Protein AF-A0A2S6C798-F1 (afdb_monomer)

Secondary structure (DSSP, 8-state):
-----------------HHHHHHHHHHHHHTTSSSB-SS-TTSBGGG-HHHHHHHHHHHTTBS-B--EEEE---S-HHHHHHHHHHHHHHHHHHHHHTT-HHHHHTB--EEE--HHHHTT--HHHHHHHHHHHHHHHHHHTB-S----TTS---TTSSGGGTEEEEE-HHHHHHHHS--PPPTTS-TTSS-EEEEEETT--SS--SSSS--PPPPTT--GGGSSEEEEETTHIIIIITT-TT------------------TTS-------EE-TTT--EE--SS-B-TT-PBP---HHHHHHHHHHHHHHHHHHHHHHHHHHHHHTHHHHHTTTTHHHHHT--HHHHHHHHHHHHHHHHHHHHHHHHHTTTS-HHHHHHHHHHHHHHHHHHGGG--SHHHHHHHHHHHHHHHTTHHHHHHHHHHHHS-TTTHHHHHHHHHHHHHHHHHHHHHHHHHHHTTTTGGG--HHHHHHHHHHHHHHHHHHHHHHHS--STTS-TTS-HHHHHHHHHHHHHT-TT-PPPPPHHHHHHHHHH-HHHHHHHHHHHHHHHHTGGGGTHHHHHHTT--S-HHHHHHHHHHHHHHHHHHHHHHHHHHHHHT--HHHHHHHHHHHHHHHHHHHH---HHHHHHHHHHHHHHHHHHHHHHHHHHHHHS-SSHHHHHHHHHHHHHHHTTHHHHGGGG--GGGTTTTHHHHHHHHHHHHHHHHHHHHHHHHHHHHHHHHHHS--TTPPPPP-

Structure (mmCIF, N/CA/C/O backbone):
data_AF-A0A2S6C798-F1
#
_entry.id   AF-A0A2S6C798-F1
#
loop_
_atom_site.group_PDB
_atom_site.id
_atom_site.type_symbol
_atom_site.label_atom_id
_atom_site.label_alt_id
_atom_site.label_comp_id
_atom_site.label_asym_id
_atom_site.label_entity_id
_atom_site.label_seq_id
_atom_site.pdbx_PDB_ins_code
_atom_site.Cartn_x
_atom_site.Cartn_y
_atom_site.Cartn_z
_atom_site.occupancy
_atom_site.B_iso_or_equiv
_atom_site.auth_seq_id
_atom_site.auth_comp_id
_atom_site.auth_asym_id
_atom_site.auth_atom_id
_atom_site.pdbx_PDB_model_num
ATOM 1 N N . MET A 1 1 ? 48.855 -54.476 27.758 1.00 35.47 1 MET A N 1
ATOM 2 C CA . MET A 1 1 ? 48.736 -53.656 28.982 1.00 35.47 1 MET A CA 1
ATOM 3 C C . MET A 1 1 ? 47.340 -53.041 28.996 1.00 35.47 1 MET A C 1
ATOM 5 O O . MET A 1 1 ? 47.036 -52.321 28.060 1.00 35.47 1 MET A O 1
ATOM 9 N N . ALA A 1 2 ? 46.526 -53.465 29.978 1.00 32.38 2 ALA A N 1
ATOM 10 C CA . ALA A 1 2 ? 45.236 -52.951 30.497 1.00 32.38 2 ALA A CA 1
ATOM 11 C C . ALA A 1 2 ? 44.259 -52.233 29.514 1.00 32.38 2 ALA A C 1
ATOM 13 O O . ALA A 1 2 ? 44.560 -51.115 29.125 1.00 32.38 2 ALA A O 1
ATOM 14 N N . ALA A 1 3 ? 43.146 -52.789 28.989 1.00 27.69 3 ALA A N 1
ATOM 15 C CA . ALA A 1 3 ? 41.940 -53.479 29.538 1.00 27.69 3 ALA A CA 1
ATOM 16 C C . ALA A 1 3 ? 40.716 -52.508 29.759 1.00 27.69 3 ALA A C 1
ATOM 18 O O . ALA A 1 3 ? 40.942 -51.306 29.824 1.00 27.69 3 ALA A O 1
ATOM 19 N N . PRO A 1 4 ? 39.437 -52.974 29.822 1.00 47.38 4 PRO A N 1
ATOM 20 C CA . PRO A 1 4 ? 38.485 -53.074 28.684 1.00 47.38 4 PRO A CA 1
ATOM 21 C C . PRO A 1 4 ? 37.009 -52.666 29.041 1.00 47.38 4 PRO A C 1
ATOM 23 O O . PRO A 1 4 ? 36.812 -51.978 30.033 1.00 47.38 4 PRO A O 1
ATOM 26 N N . THR A 1 5 ? 35.998 -53.174 28.289 1.00 25.91 5 THR A N 1
ATOM 27 C CA . THR A 1 5 ? 34.518 -53.314 28.556 1.00 25.91 5 THR A CA 1
ATOM 28 C C . THR A 1 5 ? 33.563 -52.163 28.166 1.00 25.91 5 THR A C 1
ATOM 30 O O . THR A 1 5 ? 33.926 -51.010 28.322 1.00 25.91 5 THR A O 1
ATOM 33 N N . THR A 1 6 ? 32.291 -52.323 27.745 1.00 27.44 6 THR A N 1
ATOM 34 C CA . THR A 1 6 ? 31.488 -53.248 26.887 1.00 27.44 6 THR A CA 1
ATOM 35 C C . THR A 1 6 ? 30.066 -52.629 26.773 1.00 27.44 6 THR A C 1
ATOM 37 O O . THR A 1 6 ? 29.596 -52.036 27.733 1.00 27.44 6 THR A O 1
ATOM 40 N N . THR A 1 7 ? 29.413 -52.770 25.610 1.00 26.61 7 THR A N 1
ATOM 41 C CA . THR A 1 7 ? 27.958 -52.964 25.318 1.00 26.61 7 THR A CA 1
ATOM 42 C C . THR A 1 7 ? 26.829 -52.610 26.326 1.00 26.61 7 THR A C 1
ATOM 44 O O . THR A 1 7 ? 26.853 -53.101 27.449 1.00 26.61 7 THR A O 1
ATOM 47 N N . GLY A 1 8 ? 25.712 -52.028 25.826 1.00 24.33 8 GLY A N 1
ATOM 48 C CA . GLY A 1 8 ? 24.343 -52.493 26.185 1.00 24.33 8 GLY A CA 1
ATOM 49 C C . GLY A 1 8 ? 23.187 -51.486 26.426 1.00 24.33 8 GLY A C 1
ATOM 50 O O . GLY A 1 8 ? 22.967 -51.090 27.558 1.00 24.33 8 GLY A O 1
ATOM 51 N N . THR A 1 9 ? 22.399 -51.193 25.374 1.00 28.84 9 THR A N 1
ATOM 52 C CA . THR A 1 9 ? 20.902 -51.217 25.256 1.00 28.84 9 THR A CA 1
ATOM 53 C C . THR A 1 9 ? 19.904 -50.458 26.178 1.00 28.84 9 THR A C 1
ATOM 55 O O . THR A 1 9 ? 19.842 -50.695 27.376 1.00 28.84 9 THR A O 1
ATOM 58 N N . ASN A 1 10 ? 18.958 -49.787 25.477 1.00 29.67 10 ASN A N 1
ATOM 59 C CA . ASN A 1 10 ? 17.491 -49.604 25.673 1.00 29.67 10 ASN A CA 1
ATOM 60 C C . ASN A 1 10 ? 16.905 -48.552 26.648 1.00 29.67 10 ASN A C 1
ATOM 62 O O . ASN A 1 10 ? 17.051 -48.671 27.857 1.00 29.67 10 ASN A O 1
ATOM 66 N N . HIS A 1 11 ? 16.085 -47.620 26.117 1.00 29.11 11 HIS A N 1
ATOM 67 C CA . HIS A 1 11 ? 14.610 -47.658 26.259 1.00 29.11 11 HIS A CA 1
ATOM 68 C C . HIS A 1 11 ? 13.865 -46.595 25.408 1.00 29.11 11 HIS A C 1
ATOM 70 O O . HIS A 1 11 ? 14.160 -45.406 25.470 1.00 29.11 11 HIS A O 1
ATOM 76 N N . ASP A 1 12 ? 12.914 -47.105 24.618 1.00 29.81 12 ASP A N 1
ATOM 77 C CA . ASP A 1 12 ? 11.559 -46.644 24.265 1.00 29.81 12 ASP A CA 1
ATOM 78 C C . ASP A 1 12 ? 11.219 -45.170 23.986 1.00 29.81 12 ASP A C 1
ATOM 80 O O . ASP A 1 12 ? 11.322 -44.276 24.822 1.00 29.81 12 ASP A O 1
ATOM 84 N N . GLY A 1 13 ? 10.652 -44.972 22.790 1.00 36.78 13 GLY A N 1
ATOM 85 C CA . GLY A 1 13 ? 9.961 -43.761 22.370 1.00 36.78 13 GLY A CA 1
ATOM 86 C C . GLY A 1 13 ? 8.511 -43.704 22.857 1.00 36.78 13 GLY A C 1
ATOM 87 O O . GLY A 1 13 ? 7.739 -44.648 22.689 1.00 36.78 13 GLY A O 1
ATOM 88 N N . GLN A 1 14 ? 8.130 -42.544 23.388 1.00 32.31 14 GLN A N 1
ATOM 89 C CA . GLN A 1 14 ? 6.743 -42.128 23.577 1.00 32.31 14 GLN A CA 1
ATOM 90 C C . GLN A 1 14 ? 6.361 -41.156 22.455 1.00 32.31 14 GLN A C 1
ATOM 92 O O . GLN A 1 14 ? 7.005 -40.130 22.250 1.00 32.31 14 GLN A O 1
ATOM 97 N N . VAL A 1 15 ? 5.317 -41.506 21.705 1.00 37.94 15 VAL A N 1
ATOM 98 C CA . VAL A 1 15 ? 4.671 -40.641 20.712 1.00 37.94 15 VAL A CA 1
ATOM 99 C C . VAL A 1 15 ? 3.716 -39.711 21.462 1.00 37.94 15 VAL A C 1
ATOM 101 O O . VAL A 1 15 ? 2.728 -40.174 22.031 1.00 37.94 15 VAL A O 1
ATOM 104 N N . ASP A 1 16 ? 4.021 -38.413 21.475 1.00 40.00 16 ASP A N 1
ATOM 105 C CA . ASP A 1 16 ? 3.224 -37.376 22.139 1.00 40.00 16 ASP A CA 1
ATOM 106 C C . ASP A 1 16 ? 1.802 -37.287 21.557 1.00 40.00 16 ASP A C 1
ATOM 108 O O . ASP A 1 16 ? 1.599 -36.982 20.379 1.00 40.00 16 ASP A O 1
ATOM 112 N N . ASN A 1 17 ? 0.794 -37.523 22.400 1.00 39.06 17 ASN A N 1
ATOM 113 C CA . ASN A 1 17 ? -0.618 -37.423 22.045 1.00 39.06 17 ASN A CA 1
ATOM 114 C C . ASN A 1 17 ? -1.084 -35.942 22.081 1.00 39.06 17 ASN A C 1
ATOM 116 O O . ASN A 1 17 ? -1.076 -35.323 23.150 1.00 39.06 17 ASN A O 1
ATOM 120 N N . PRO A 1 18 ? -1.559 -35.346 20.966 1.00 41.34 18 PRO A N 1
ATOM 121 C CA . PRO A 1 18 ? -1.967 -33.934 20.906 1.00 41.34 18 PRO A CA 1
ATOM 122 C C . PRO A 1 18 ? -3.107 -33.559 21.867 1.00 41.34 18 PRO A C 1
ATOM 124 O O . PRO A 1 18 ? -3.208 -32.413 22.309 1.00 41.34 18 PRO A O 1
ATOM 127 N N . LEU A 1 19 ? -3.971 -34.519 22.219 1.00 36.62 19 LEU A N 1
ATOM 128 C CA . LEU A 1 19 ? -5.044 -34.316 23.199 1.00 36.62 19 LEU A CA 1
ATOM 129 C C . LEU A 1 19 ? -4.499 -34.181 24.627 1.00 36.62 19 LEU A C 1
ATOM 131 O O . LEU A 1 19 ? -5.090 -33.486 25.453 1.00 36.62 19 LEU A O 1
ATOM 135 N N . GLU A 1 20 ? -3.361 -34.810 24.907 1.00 37.78 20 GLU A N 1
ATOM 136 C CA . GLU A 1 20 ? -2.687 -34.765 26.199 1.00 37.78 20 GLU A CA 1
ATOM 137 C C . GLU A 1 20 ? -1.896 -33.463 26.357 1.00 37.78 20 GLU A C 1
ATOM 139 O O . GLU A 1 20 ? -2.022 -32.804 27.386 1.00 37.78 20 GLU A O 1
ATOM 144 N N . GLN A 1 21 ? -1.237 -32.984 25.293 1.00 42.94 21 GLN A N 1
ATOM 145 C CA . GLN A 1 21 ? -0.658 -31.633 25.248 1.00 42.94 21 GLN A CA 1
ATOM 146 C C . GLN A 1 21 ? -1.728 -30.533 25.355 1.00 42.94 21 GLN A C 1
ATOM 148 O O . GLN A 1 21 ? -1.523 -29.534 26.043 1.00 42.94 21 GLN A O 1
ATOM 153 N N . GLY A 1 22 ? -2.904 -30.719 24.742 1.00 37.06 22 GLY A N 1
ATOM 154 C CA . GLY A 1 22 ? -4.047 -29.812 24.899 1.00 37.06 22 GLY A CA 1
ATOM 155 C C . GLY A 1 22 ? -4.586 -29.770 26.335 1.00 37.06 22 GLY A C 1
ATOM 156 O O . GLY A 1 22 ? -4.864 -28.689 26.858 1.00 37.06 22 GLY A O 1
ATOM 157 N N . ARG A 1 23 ? -4.673 -30.926 27.009 1.00 39.31 23 ARG A N 1
ATOM 158 C CA . ARG A 1 23 ? -5.045 -31.012 28.434 1.00 39.31 23 ARG A CA 1
ATOM 159 C C . ARG A 1 23 ? -3.977 -30.409 29.342 1.00 39.31 23 ARG A C 1
ATOM 161 O O . ARG A 1 23 ? -4.336 -29.655 30.238 1.00 39.31 23 ARG A O 1
ATOM 168 N N . GLN A 1 24 ? -2.695 -30.654 29.078 1.00 38.72 24 GLN A N 1
ATOM 169 C CA . GLN A 1 24 ? -1.581 -30.056 29.818 1.00 38.72 24 GLN A CA 1
ATOM 170 C C . GLN A 1 24 ? -1.515 -28.536 29.622 1.00 38.72 24 GLN A C 1
ATOM 172 O O . GLN A 1 24 ? -1.291 -27.815 30.587 1.00 38.72 24 GLN A O 1
ATOM 177 N N . PHE A 1 25 ? -1.793 -28.018 28.421 1.00 37.81 25 PHE A N 1
ATOM 178 C CA . PHE A 1 25 ? -1.889 -26.580 28.151 1.00 37.81 25 PHE A CA 1
ATOM 179 C C . PHE A 1 25 ? -3.078 -25.933 28.874 1.00 37.81 25 PHE A C 1
ATOM 181 O O . PHE A 1 25 ? -2.922 -24.884 29.496 1.00 37.81 25 PHE A O 1
ATOM 188 N N . LEU A 1 26 ? -4.249 -26.578 28.866 1.00 34.06 26 LEU A N 1
ATOM 189 C CA . LEU A 1 26 ? -5.414 -26.132 29.637 1.00 34.06 26 LEU A CA 1
ATOM 190 C C . LEU A 1 26 ? -5.156 -26.194 31.147 1.00 34.06 26 LEU A C 1
ATOM 192 O O . LEU A 1 26 ? -5.548 -25.283 31.866 1.00 34.06 26 LEU A O 1
ATOM 196 N N . GLN A 1 27 ? -4.444 -27.213 31.628 1.00 37.00 27 GLN A N 1
ATOM 197 C CA . GLN A 1 27 ? -4.041 -27.346 33.028 1.00 37.00 27 GLN A CA 1
ATOM 198 C C . GLN A 1 27 ? -2.989 -26.293 33.415 1.00 37.00 27 GLN A C 1
ATOM 200 O O . GLN A 1 27 ? -3.060 -25.718 34.496 1.00 37.00 27 GLN A O 1
ATOM 205 N N . MET A 1 28 ? -2.085 -25.938 32.499 1.00 42.38 28 MET A N 1
ATOM 206 C CA . MET A 1 28 ? -1.097 -24.870 32.674 1.00 42.38 28 MET A CA 1
ATOM 207 C C . MET A 1 28 ? -1.733 -23.465 32.624 1.00 42.38 28 MET A C 1
ATOM 209 O O . MET A 1 28 ? -1.264 -22.566 33.318 1.00 42.38 28 MET A O 1
ATOM 213 N N . LEU A 1 29 ? -2.817 -23.267 31.859 1.00 34.94 29 LEU A N 1
ATOM 214 C CA . LEU A 1 29 ? -3.660 -22.060 31.898 1.00 34.94 29 LEU A CA 1
ATOM 215 C C . LEU A 1 29 ? -4.490 -21.983 33.190 1.00 34.94 29 LEU A C 1
ATOM 217 O O . LEU A 1 29 ? -4.576 -20.915 33.791 1.00 34.94 29 LEU A O 1
ATOM 221 N N . ARG A 1 30 ? -5.037 -23.114 33.653 1.00 34.97 30 ARG A N 1
ATOM 222 C CA . ARG A 1 30 ? -5.792 -23.230 34.913 1.00 34.97 30 ARG A CA 1
ATOM 223 C C . ARG A 1 30 ? -4.922 -22.910 36.130 1.00 34.97 30 ARG A C 1
ATOM 225 O O . ARG A 1 30 ? -5.382 -22.247 37.048 1.00 34.97 30 ARG A O 1
ATOM 232 N N . ASN A 1 31 ? -3.644 -23.291 36.081 1.00 39.38 31 ASN A N 1
ATOM 233 C CA . ASN A 1 31 ? -2.647 -22.988 37.111 1.00 39.38 31 ASN A CA 1
ATOM 234 C C . ASN A 1 31 ? -2.156 -21.520 37.101 1.00 39.38 31 ASN A C 1
ATOM 236 O O . ASN A 1 31 ? -1.375 -21.146 37.972 1.00 39.38 31 ASN A O 1
ATOM 240 N N . ARG A 1 32 ? -2.571 -20.685 36.129 1.00 42.91 32 ARG A N 1
ATOM 241 C CA . ARG A 1 32 ? -2.216 -19.248 36.037 1.00 42.91 32 ARG A CA 1
ATOM 242 C C . ARG A 1 32 ? -3.284 -18.298 36.583 1.00 42.91 32 ARG A C 1
ATOM 244 O O . ARG A 1 32 ? -3.015 -17.104 36.677 1.00 42.91 32 ARG A O 1
ATOM 251 N N . ILE A 1 33 ? -4.475 -18.798 36.909 1.00 43.16 33 ILE A N 1
ATOM 252 C CA . ILE A 1 33 ? -5.546 -18.011 37.526 1.00 43.16 33 ILE A CA 1
ATOM 253 C C . ILE A 1 33 ? -5.425 -18.212 39.036 1.00 43.16 33 ILE A C 1
ATOM 255 O O . ILE A 1 33 ? -5.655 -19.308 39.537 1.00 43.16 33 ILE A O 1
ATOM 259 N N . THR A 1 34 ? -5.027 -17.177 39.771 1.00 47.47 34 THR A N 1
ATOM 260 C CA . THR A 1 34 ? -5.075 -17.187 41.238 1.00 47.47 34 THR A CA 1
ATOM 261 C C . THR A 1 34 ? -6.536 -17.148 41.680 1.00 47.47 34 THR A C 1
ATOM 263 O O . THR A 1 34 ? -7.263 -16.241 41.279 1.00 47.47 34 THR A O 1
ATOM 266 N N . ASN A 1 35 ? -6.967 -18.145 42.463 1.00 54.84 35 ASN A N 1
ATOM 267 C CA . ASN A 1 35 ? -8.364 -18.365 42.864 1.00 54.84 35 ASN A CA 1
ATOM 268 C C . ASN A 1 35 ? -9.336 -18.374 41.668 1.00 54.84 35 ASN A C 1
ATOM 270 O O . ASN A 1 35 ? -10.095 -17.421 41.472 1.00 54.84 35 ASN A O 1
ATOM 274 N N . PRO A 1 36 ? -9.311 -19.429 40.833 1.00 62.09 36 PRO A N 1
ATOM 275 C CA . PRO A 1 36 ? -10.262 -19.559 39.739 1.00 62.09 36 PRO A CA 1
ATOM 276 C C . PRO A 1 36 ? -11.688 -19.620 40.286 1.00 62.09 36 PRO A C 1
ATOM 278 O O . PRO A 1 36 ? -11.956 -20.304 41.275 1.00 62.09 36 PRO A O 1
ATOM 281 N N . SER A 1 37 ? -12.598 -18.910 39.623 1.00 70.31 37 SER A N 1
ATOM 282 C CA . SER A 1 37 ? -14.025 -18.976 39.919 1.00 70.31 37 SER A CA 1
ATOM 283 C C . SER A 1 37 ? -14.513 -20.423 39.805 1.00 70.31 37 SER A C 1
ATOM 285 O O . SER A 1 37 ? -14.195 -21.131 38.843 1.00 70.31 37 SER A O 1
ATOM 287 N N . THR A 1 38 ? -15.311 -20.868 40.777 1.00 73.94 38 THR A N 1
ATOM 288 C CA . THR A 1 38 ? -15.949 -22.194 40.737 1.00 73.94 38 THR A CA 1
ATOM 289 C C . THR A 1 38 ? -17.007 -22.281 39.635 1.00 73.94 38 THR A C 1
ATOM 291 O O . THR A 1 38 ? -17.281 -23.376 39.144 1.00 73.94 38 THR A O 1
ATOM 294 N N . ARG A 1 39 ? -17.556 -21.134 39.210 1.00 75.44 39 ARG A N 1
ATOM 295 C CA . ARG A 1 39 ? -18.581 -21.007 38.164 1.00 75.44 39 ARG A CA 1
ATOM 296 C C . ARG A 1 39 ? -18.006 -20.838 36.761 1.00 75.44 39 ARG A C 1
ATOM 298 O O . ARG A 1 39 ? -18.499 -21.461 35.824 1.00 75.44 39 ARG A O 1
ATOM 305 N N . ASN A 1 40 ? -16.949 -20.039 36.605 1.00 75.69 40 ASN A N 1
ATOM 306 C CA . ASN A 1 40 ? -16.265 -19.852 35.324 1.00 75.69 40 ASN A CA 1
ATOM 307 C C . ASN A 1 40 ? -14.742 -20.019 35.480 1.00 75.69 40 ASN A C 1
ATOM 309 O O . ASN A 1 40 ? -14.049 -19.066 35.836 1.00 75.69 40 ASN A O 1
ATOM 313 N N . PRO A 1 41 ? -14.186 -21.193 35.128 1.00 66.31 41 PRO A N 1
ATOM 314 C CA . PRO A 1 41 ? -12.766 -21.492 35.310 1.00 66.31 41 PRO A CA 1
ATOM 315 C C . PRO A 1 41 ? -11.800 -20.596 34.524 1.00 66.31 41 PRO A C 1
ATOM 317 O O . PRO A 1 41 ? -10.598 -20.700 34.740 1.00 66.31 41 PRO A O 1
ATOM 320 N N . ASN A 1 42 ? -12.292 -19.769 33.593 1.00 66.19 42 ASN A N 1
ATOM 321 C CA . ASN A 1 42 ? -11.484 -18.847 32.791 1.00 66.19 42 ASN A CA 1
ATOM 322 C C . ASN A 1 42 ? -11.346 -17.453 33.429 1.00 66.19 42 ASN A C 1
ATOM 324 O O . ASN A 1 42 ? -10.691 -16.582 32.856 1.00 66.19 42 ASN A O 1
ATOM 328 N N . MET A 1 43 ? -11.977 -17.228 34.583 1.00 60.78 43 MET A N 1
ATOM 329 C CA . MET A 1 43 ? -11.981 -15.961 35.311 1.00 60.78 43 MET A CA 1
ATOM 330 C C . MET A 1 43 ? -11.593 -16.198 36.772 1.00 60.78 43 MET A C 1
ATOM 332 O O . MET A 1 43 ? -11.824 -17.277 37.322 1.00 60.78 43 MET A O 1
ATOM 336 N N . SER A 1 44 ? -10.996 -15.199 37.419 1.00 66.56 44 SER A N 1
ATOM 337 C CA . SER A 1 44 ? -10.807 -15.255 38.869 1.00 66.56 44 SER A CA 1
ATOM 338 C C . SER A 1 44 ? -12.144 -15.064 39.582 1.00 66.56 44 SER A C 1
ATOM 340 O O . SER A 1 44 ? -13.043 -14.388 39.076 1.00 66.56 44 SER A O 1
ATOM 342 N N . TRP A 1 45 ? -12.252 -15.642 40.774 1.00 66.94 45 TRP A N 1
ATOM 343 C CA . TRP A 1 45 ? -13.401 -15.493 41.668 1.00 66.94 45 TRP A CA 1
ATOM 344 C C . TRP A 1 45 ? -13.733 -14.002 41.938 1.00 66.94 45 TRP A C 1
ATOM 346 O O . TRP A 1 45 ? -14.896 -13.609 41.955 1.00 66.94 45 TRP A O 1
ATOM 356 N N . GLU A 1 46 ? -12.712 -13.141 42.041 1.00 63.16 46 GLU A N 1
ATOM 357 C CA . GLU A 1 46 ? -12.844 -11.688 42.266 1.00 63.16 46 GLU A CA 1
ATOM 358 C C . GLU A 1 46 ? -13.408 -10.925 41.067 1.00 63.16 46 GLU A C 1
ATOM 360 O O . GLU A 1 46 ? -14.059 -9.900 41.230 1.00 63.16 46 GLU A O 1
ATOM 365 N N . SER A 1 47 ? -13.143 -11.407 39.851 1.00 66.50 47 SER A N 1
ATOM 366 C CA . SER A 1 47 ? -13.617 -10.778 38.612 1.00 66.50 47 SER A CA 1
ATOM 367 C C . SER A 1 47 ? -14.932 -11.377 38.111 1.00 66.50 47 SER A C 1
ATOM 369 O O . SER A 1 47 ? -15.484 -10.889 37.126 1.00 66.50 47 SER A O 1
ATOM 371 N N . ASN A 1 48 ? -15.432 -12.440 38.745 1.00 75.19 48 ASN A N 1
ATOM 372 C CA . ASN A 1 48 ? -16.720 -13.030 38.412 1.00 75.19 48 ASN A CA 1
ATOM 373 C C . ASN A 1 48 ? -17.823 -12.396 39.277 1.00 75.19 48 ASN A C 1
ATOM 375 O O . ASN A 1 48 ? -17.919 -12.650 40.475 1.00 75.19 48 ASN A O 1
ATOM 379 N N . ALA A 1 49 ? -18.694 -11.597 38.658 1.00 74.44 49 ALA A N 1
ATOM 380 C CA . ALA A 1 49 ? -19.781 -10.923 39.366 1.00 74.44 49 ALA A CA 1
ATOM 381 C C . ALA A 1 49 ? -20.744 -11.903 40.059 1.00 74.44 49 ALA A C 1
ATOM 383 O O . ALA A 1 49 ? -21.207 -11.628 41.162 1.00 74.44 49 ALA A O 1
ATOM 384 N N . ALA A 1 50 ? -21.020 -13.068 39.458 1.00 79.44 50 ALA A N 1
ATOM 385 C CA . ALA A 1 50 ? -21.905 -14.069 40.057 1.00 79.44 50 ALA A CA 1
ATOM 386 C C . ALA A 1 50 ? -21.332 -14.612 41.375 1.00 79.44 50 ALA A C 1
ATOM 388 O O . ALA A 1 50 ? -22.060 -14.847 42.339 1.00 79.44 50 ALA A O 1
ATOM 389 N N . ASP A 1 51 ? -20.013 -14.762 41.428 1.00 78.19 51 ASP A N 1
ATOM 390 C CA . ASP A 1 51 ? -19.279 -15.157 42.621 1.00 78.19 51 ASP A CA 1
ATOM 391 C C . ASP A 1 51 ? -19.330 -14.076 43.703 1.00 78.19 51 ASP A C 1
ATOM 393 O O . ASP A 1 51 ? -19.750 -14.369 44.824 1.00 78.19 51 ASP A O 1
ATOM 397 N N . GLN A 1 52 ? -19.038 -12.822 43.350 1.00 75.88 52 GLN A N 1
ATOM 398 C CA . GLN A 1 52 ? -19.132 -11.690 44.278 1.00 75.88 52 GLN A CA 1
ATOM 399 C C . GLN A 1 52 ? -20.539 -11.531 44.870 1.00 75.88 52 GLN A C 1
ATOM 401 O O . GLN A 1 52 ? -20.696 -11.377 46.080 1.00 75.88 52 GLN A O 1
ATOM 406 N N . ILE A 1 53 ? -21.575 -11.638 44.036 1.00 76.75 53 ILE A N 1
ATOM 407 C CA . ILE A 1 53 ? -22.972 -11.544 44.473 1.00 76.75 53 ILE A CA 1
ATOM 408 C C . ILE A 1 53 ? -23.336 -12.707 45.401 1.00 76.75 53 ILE A C 1
ATOM 410 O O . ILE A 1 53 ? -24.034 -12.508 46.394 1.00 76.75 53 ILE A O 1
ATOM 414 N N . ALA A 1 54 ? -22.872 -13.924 45.110 1.00 78.56 54 ALA A N 1
ATOM 415 C CA . ALA A 1 54 ? -23.146 -15.078 45.959 1.00 78.56 54 ALA A CA 1
ATOM 416 C C . ALA A 1 54 ? -22.498 -14.952 47.345 1.00 78.56 54 ALA A C 1
ATOM 418 O O . ALA A 1 54 ? -23.154 -15.262 48.339 1.00 78.56 54 ALA A O 1
ATOM 419 N N . LEU A 1 55 ? -21.255 -14.463 47.417 1.00 75.50 55 LEU A N 1
ATOM 420 C CA . LEU A 1 55 ? -20.596 -14.180 48.694 1.00 75.50 55 LEU A CA 1
ATOM 421 C C . LEU A 1 55 ? -21.317 -13.071 49.449 1.00 75.50 55 LEU A C 1
ATOM 423 O O . LEU A 1 55 ? -21.577 -13.217 50.634 1.00 75.50 55 LEU A O 1
ATOM 427 N N . GLN A 1 56 ? -21.700 -11.998 48.764 1.00 70.31 56 GLN A N 1
ATOM 428 C CA . GLN A 1 56 ? -22.428 -10.900 49.384 1.00 70.31 56 GLN A CA 1
ATOM 429 C C . GLN A 1 56 ? -23.773 -11.346 49.972 1.00 70.31 56 GLN A C 1
ATOM 431 O O . GLN A 1 56 ? -24.113 -10.966 51.087 1.00 70.31 56 GLN A O 1
ATOM 436 N N . LEU A 1 57 ? -24.526 -12.189 49.258 1.00 72.94 57 LEU A N 1
ATOM 437 C CA . LEU A 1 57 ? -25.755 -12.790 49.786 1.00 72.94 57 LEU A CA 1
ATOM 438 C C . LEU A 1 57 ? -25.488 -13.619 51.051 1.00 72.94 57 LEU A C 1
ATOM 440 O O . LEU A 1 57 ? -26.307 -13.613 51.969 1.00 72.94 57 LEU A O 1
ATOM 444 N N . GLN A 1 58 ? -24.352 -14.319 51.102 1.00 72.31 58 GLN A N 1
ATOM 445 C CA . GLN A 1 58 ? -23.946 -15.123 52.252 1.00 72.31 58 GLN A CA 1
ATOM 446 C C . GLN A 1 58 ? -23.492 -14.261 53.442 1.00 72.31 58 GLN A C 1
ATOM 448 O O . GLN A 1 58 ? -23.922 -14.528 54.560 1.00 72.31 58 GLN A O 1
ATOM 453 N N . GLU A 1 59 ? -22.662 -13.239 53.214 1.00 65.00 59 GLU A N 1
ATOM 454 C CA . GLU A 1 59 ? -22.167 -12.318 54.249 1.00 65.00 59 GLU A CA 1
ATOM 455 C C . GLU A 1 59 ? -23.291 -11.472 54.852 1.00 65.00 59 GLU A C 1
ATOM 457 O O . GLU A 1 59 ? -23.381 -11.341 56.070 1.00 65.00 59 GLU A O 1
ATOM 462 N N . ASP A 1 60 ? -24.170 -10.926 54.008 1.00 63.81 60 ASP A N 1
ATOM 463 C CA . ASP A 1 60 ? -25.246 -10.034 54.445 1.00 63.81 60 ASP A CA 1
ATOM 464 C C . ASP A 1 60 ? -26.504 -10.807 54.911 1.00 63.81 60 ASP A C 1
ATOM 466 O O . ASP A 1 60 ? -27.484 -10.203 55.355 1.00 63.81 60 ASP A O 1
ATOM 470 N N . GLY A 1 61 ? -26.519 -12.140 54.780 1.00 66.56 61 GLY A N 1
ATOM 471 C CA . GLY A 1 61 ? -27.641 -13.003 55.173 1.00 66.56 61 GLY A CA 1
ATOM 472 C C . GLY A 1 61 ? -28.911 -12.848 54.320 1.00 66.56 61 GLY A C 1
ATOM 473 O O . GLY A 1 61 ? -29.990 -13.309 54.713 1.00 66.56 61 GLY A O 1
ATOM 474 N N . HIS A 1 62 ? -28.820 -12.205 53.155 1.00 72.62 62 HIS A N 1
ATOM 475 C CA . HIS A 1 62 ? -29.949 -11.974 52.254 1.00 72.62 62 HIS A CA 1
ATOM 476 C C . HIS A 1 62 ? -30.211 -13.167 51.326 1.00 72.62 62 HIS A C 1
ATOM 478 O O . HIS A 1 62 ? -29.298 -13.819 50.831 1.00 72.62 62 HIS A O 1
ATOM 484 N N . GLN A 1 63 ? -31.486 -13.423 51.016 1.00 71.31 63 GLN A N 1
ATOM 485 C CA . GLN A 1 63 ? -31.885 -14.476 50.062 1.00 71.31 63 GLN A CA 1
ATOM 486 C C . GLN A 1 63 ? -32.039 -13.970 48.622 1.00 71.31 63 GLN A C 1
ATOM 488 O O . GLN A 1 63 ? -32.155 -14.769 47.692 1.00 71.31 63 GLN A O 1
ATOM 493 N N . LYS A 1 64 ? -32.105 -12.647 48.432 1.00 80.25 64 LYS A N 1
ATOM 494 C CA . LYS A 1 64 ? -32.452 -11.994 47.165 1.00 80.25 64 LYS A CA 1
ATOM 495 C C . LYS A 1 64 ? -31.524 -10.819 46.901 1.00 80.25 64 LYS A C 1
ATOM 497 O O . LYS A 1 64 ? -31.066 -10.161 47.829 1.00 80.25 64 LYS A O 1
ATOM 502 N N . TRP A 1 65 ? -31.307 -10.533 45.626 1.00 80.56 65 TRP A N 1
ATOM 503 C CA . TRP A 1 65 ? -30.514 -9.400 45.147 1.00 80.56 65 TRP A CA 1
ATOM 504 C C . TRP A 1 65 ? -31.172 -8.802 43.892 1.00 80.56 65 TRP A C 1
ATOM 506 O O . TRP A 1 65 ? -32.162 -9.345 43.411 1.00 80.56 65 TRP A O 1
ATOM 516 N N . GLY A 1 66 ? -30.683 -7.675 43.373 1.00 80.81 66 GLY A N 1
ATOM 517 C CA . GLY A 1 66 ? -31.269 -6.982 42.211 1.00 80.81 66 GLY A CA 1
ATOM 518 C C . GLY A 1 66 ? -31.565 -5.506 42.490 1.00 80.81 66 GLY A C 1
ATOM 519 O O . GLY A 1 66 ? -31.428 -5.071 43.626 1.00 80.81 66 GLY A O 1
ATOM 520 N N . PHE A 1 67 ? -31.990 -4.733 41.489 1.00 83.12 67 PHE A N 1
ATOM 521 C CA . PHE A 1 67 ? -32.307 -3.308 41.669 1.00 83.12 67 PHE A CA 1
ATOM 522 C C . PHE A 1 67 ? -33.750 -3.044 42.111 1.00 83.12 67 PHE A C 1
ATOM 524 O O . PHE A 1 67 ? -34.663 -3.845 41.877 1.00 83.12 67 PHE A O 1
ATOM 531 N N . VAL A 1 68 ? -33.937 -1.859 42.691 1.00 88.00 68 VAL A N 1
ATOM 532 C CA . VAL A 1 68 ? -35.238 -1.195 42.787 1.00 88.00 68 VAL A CA 1
ATOM 533 C C . VAL A 1 68 ? -35.370 -0.231 41.619 1.00 88.00 68 VAL A C 1
ATOM 535 O O . VAL A 1 68 ? -34.492 0.604 41.403 1.00 88.00 68 VAL A O 1
ATOM 538 N N . ILE A 1 69 ? -36.454 -0.366 40.865 1.00 91.62 69 ILE A N 1
ATOM 539 C CA . ILE A 1 69 ? -36.734 0.435 39.678 1.00 91.62 69 ILE A CA 1
ATOM 540 C C . ILE A 1 69 ? -37.992 1.257 39.948 1.00 91.62 69 ILE A C 1
ATOM 542 O O . ILE A 1 69 ? -39.046 0.702 40.252 1.00 91.62 69 ILE A O 1
ATOM 546 N N . TYR A 1 70 ? -37.881 2.572 39.825 1.00 91.38 70 TYR A N 1
ATOM 547 C CA . TYR A 1 70 ? -38.995 3.505 39.911 1.00 91.38 70 TYR A CA 1
ATOM 548 C C . TYR A 1 70 ? -39.472 3.850 38.510 1.00 91.38 70 TYR A C 1
ATOM 550 O O . TYR A 1 70 ? -38.725 4.421 37.708 1.00 91.38 70 TYR A O 1
ATOM 558 N N . ARG A 1 71 ? -40.732 3.518 38.232 1.00 91.62 71 ARG A N 1
ATOM 559 C CA . ARG A 1 71 ? -41.414 3.962 37.023 1.00 91.62 71 ARG A CA 1
ATOM 560 C C . ARG A 1 71 ? -41.992 5.351 37.277 1.00 91.62 71 ARG A C 1
ATOM 562 O O . ARG A 1 71 ? -43.002 5.477 37.968 1.00 91.62 71 ARG A O 1
ATOM 569 N N . THR A 1 72 ? -41.349 6.380 36.726 1.00 88.69 72 THR A N 1
ATOM 570 C CA . THR A 1 72 ? -41.788 7.779 36.886 1.00 88.69 72 THR A CA 1
ATOM 571 C C . THR A 1 72 ? -42.436 8.370 35.635 1.00 88.69 72 THR A C 1
ATOM 573 O O . THR A 1 72 ? -42.740 9.556 35.605 1.00 88.69 72 THR A O 1
ATOM 576 N N . THR A 1 73 ? -42.657 7.555 34.600 1.00 84.50 73 THR A N 1
ATOM 577 C CA . THR A 1 73 ? -43.444 7.917 33.414 1.00 84.50 73 THR A CA 1
ATOM 578 C C . THR A 1 73 ? -44.444 6.818 33.063 1.00 84.50 73 THR A C 1
ATOM 580 O O . THR A 1 73 ? -44.136 5.617 33.093 1.00 84.50 73 THR A O 1
ATOM 583 N N . TYR A 1 74 ? -45.655 7.239 32.707 1.00 86.94 74 TYR A N 1
ATOM 584 C CA . TYR A 1 74 ? -46.738 6.368 32.248 1.00 86.94 74 TYR A CA 1
ATOM 585 C C . TYR A 1 74 ? -47.194 6.714 30.822 1.00 86.94 74 TYR A C 1
ATOM 587 O O . TYR A 1 74 ? -48.278 6.316 30.406 1.00 86.94 74 TYR A O 1
ATOM 595 N N . GLU A 1 75 ? -46.356 7.420 30.055 1.00 81.31 75 GLU A N 1
ATOM 596 C CA . GLU A 1 75 ? -46.657 7.858 28.683 1.00 81.31 75 GLU A CA 1
ATOM 597 C C . GLU A 1 75 ? -46.797 6.693 27.689 1.00 81.31 75 GLU A C 1
ATOM 599 O O . GLU A 1 75 ? -47.592 6.767 26.753 1.00 81.31 75 GLU A O 1
ATOM 604 N N . SER A 1 76 ? -46.043 5.602 27.882 1.00 82.69 76 SER A N 1
ATOM 605 C CA . SER A 1 76 ? -46.066 4.433 26.993 1.00 82.69 76 SER A CA 1
ATOM 606 C C . SER A 1 76 ? -45.858 3.122 27.751 1.00 82.69 76 SER A C 1
ATOM 608 O O . SER A 1 76 ? -44.736 2.764 28.119 1.00 82.69 76 SER A O 1
ATOM 610 N N . ASP A 1 77 ? -46.937 2.356 27.932 1.00 85.19 77 ASP A N 1
ATOM 611 C CA . ASP A 1 77 ? -46.874 0.999 28.499 1.00 85.19 77 ASP A CA 1
ATOM 612 C C . ASP A 1 77 ? -46.070 0.038 27.609 1.00 85.19 77 ASP A C 1
ATOM 614 O O . ASP A 1 77 ? -45.335 -0.814 28.110 1.00 85.19 77 ASP A O 1
ATOM 618 N N . ASN A 1 78 ? -46.139 0.214 26.286 1.00 78.62 78 ASN A N 1
ATOM 619 C CA . ASN A 1 78 ? -45.362 -0.580 25.332 1.00 78.62 78 ASN A CA 1
ATOM 620 C C . ASN A 1 78 ? -43.859 -0.284 25.440 1.00 78.62 78 ASN A C 1
ATOM 622 O O . ASN A 1 78 ? -43.046 -1.207 25.417 1.00 78.62 78 ASN A O 1
ATOM 626 N N . GLY A 1 79 ? -43.487 0.992 25.594 1.00 78.38 79 GLY A N 1
ATOM 627 C CA . GLY A 1 79 ? -42.098 1.390 25.819 1.00 78.38 79 GLY A CA 1
ATOM 628 C C . GLY A 1 79 ? -41.554 0.831 27.134 1.00 78.38 79 GLY A C 1
ATOM 629 O O . GLY A 1 79 ? -40.441 0.308 27.176 1.00 78.38 79 GLY A O 1
ATOM 630 N N . TRP A 1 80 ? -42.369 0.869 28.192 1.00 87.25 80 TRP A N 1
ATOM 631 C CA . TRP A 1 80 ? -42.029 0.294 29.493 1.00 87.25 80 TRP A CA 1
ATOM 632 C C . TRP A 1 80 ? -41.800 -1.223 29.428 1.00 87.25 80 TRP A C 1
ATOM 634 O O . TRP A 1 80 ? -40.790 -1.729 29.926 1.00 87.25 80 TRP A O 1
ATOM 644 N N . ALA A 1 81 ? -42.697 -1.953 28.760 1.00 83.12 81 ALA A N 1
ATOM 645 C CA . ALA A 1 81 ? -42.560 -3.394 28.562 1.00 83.12 81 ALA A CA 1
ATOM 646 C C . ALA A 1 81 ? -41.281 -3.748 27.782 1.00 83.12 81 ALA A C 1
ATOM 648 O O . ALA A 1 81 ? -40.568 -4.688 28.146 1.00 83.12 81 ALA A O 1
ATOM 649 N N . GLU A 1 82 ? -40.952 -2.972 26.747 1.00 77.50 82 GLU A N 1
ATOM 650 C CA . GLU A 1 82 ? -39.735 -3.157 25.954 1.00 77.50 82 GLU A CA 1
ATOM 651 C C . GLU A 1 82 ? -38.460 -2.887 26.772 1.00 77.50 82 GLU A C 1
ATOM 653 O O . GLU A 1 82 ? -37.498 -3.654 26.677 1.00 77.50 82 GLU A O 1
ATOM 658 N N . PHE A 1 83 ? -38.458 -1.868 27.636 1.00 84.06 83 PHE A N 1
ATOM 659 C CA . PHE A 1 83 ? -37.357 -1.605 28.569 1.00 84.06 83 PHE A CA 1
ATOM 660 C C . PHE A 1 83 ? -37.102 -2.792 29.511 1.00 84.06 83 PHE A C 1
ATOM 662 O O . PHE A 1 83 ? -35.974 -3.288 29.600 1.00 84.06 83 PHE A O 1
ATOM 669 N N . ILE A 1 84 ? -38.150 -3.297 30.172 1.00 85.44 84 ILE A N 1
ATOM 670 C CA . ILE A 1 84 ? -38.032 -4.444 31.084 1.00 85.44 84 ILE A CA 1
ATOM 671 C C . ILE A 1 84 ? -37.556 -5.695 30.336 1.00 85.44 84 ILE A C 1
ATOM 673 O O . ILE A 1 84 ? -36.728 -6.448 30.859 1.00 85.44 84 ILE A O 1
ATOM 677 N N . ARG A 1 85 ? -38.032 -5.913 29.103 1.00 82.00 85 ARG A N 1
ATOM 678 C CA . ARG A 1 85 ? -37.607 -7.037 28.256 1.00 82.00 85 ARG A CA 1
ATOM 679 C C . ARG A 1 85 ? -36.114 -6.972 27.934 1.00 82.00 85 ARG A C 1
ATOM 681 O O . ARG A 1 85 ? -35.422 -7.977 28.092 1.00 82.00 85 ARG A O 1
ATOM 688 N N . ARG A 1 86 ? -35.606 -5.806 27.515 1.00 79.88 86 ARG A N 1
ATOM 689 C CA . ARG A 1 86 ? -34.175 -5.605 27.225 1.00 79.88 86 ARG A CA 1
ATOM 690 C C . ARG A 1 86 ? -33.307 -5.811 28.465 1.00 79.88 86 ARG A C 1
ATOM 692 O O . ARG A 1 86 ? -32.239 -6.408 28.353 1.00 79.88 86 ARG A O 1
ATOM 699 N N . LEU A 1 87 ? -33.795 -5.392 29.637 1.00 81.38 87 LEU A N 1
ATOM 700 C CA . LEU A 1 87 ? -33.011 -5.452 30.874 1.00 81.38 87 LEU A CA 1
ATOM 701 C C . LEU A 1 87 ? -32.817 -6.904 31.291 1.00 81.38 87 LEU A C 1
ATOM 703 O O . LEU A 1 87 ? -31.701 -7.332 31.566 1.00 81.38 87 LEU A O 1
ATOM 707 N N . ARG A 1 88 ? -33.898 -7.690 31.241 1.00 82.81 88 ARG A N 1
ATOM 708 C CA . ARG A 1 88 ? -33.844 -9.133 31.496 1.00 82.81 88 ARG A CA 1
ATOM 709 C C . ARG A 1 88 ? -32.959 -9.861 30.490 1.00 82.81 88 ARG A C 1
ATOM 711 O O . ARG A 1 88 ? -32.142 -10.670 30.902 1.00 82.81 88 ARG A O 1
ATOM 718 N N . TYR A 1 89 ? -33.063 -9.528 29.204 1.00 79.06 89 TYR A N 1
ATOM 719 C CA . TYR A 1 89 ? -32.225 -10.143 28.174 1.00 79.06 89 TYR A CA 1
ATOM 720 C C . TYR A 1 89 ? -30.724 -9.927 28.435 1.00 79.06 89 TYR A C 1
ATOM 722 O O . TYR A 1 89 ? -29.943 -10.870 28.345 1.00 79.06 89 TYR A O 1
ATOM 730 N N . GLN A 1 90 ? -30.314 -8.709 28.809 1.00 75.50 90 GLN A N 1
ATOM 731 C CA . GLN A 1 90 ? -28.917 -8.436 29.166 1.00 75.50 90 GLN A CA 1
ATOM 732 C C . GLN A 1 90 ? -28.478 -9.178 30.432 1.00 75.50 90 GLN A C 1
ATOM 734 O O . GLN A 1 90 ? -27.349 -9.659 30.502 1.00 75.50 90 GLN A O 1
ATOM 739 N N . MET A 1 91 ? -29.361 -9.289 31.428 1.00 77.75 91 MET A N 1
ATOM 740 C CA . MET A 1 91 ? -29.091 -10.072 32.634 1.00 77.75 91 MET A CA 1
ATOM 741 C C . MET A 1 91 ? -28.853 -11.547 32.308 1.00 77.75 91 MET A C 1
ATOM 743 O O . MET A 1 91 ? -27.894 -12.127 32.814 1.00 77.75 91 MET A O 1
ATOM 747 N N . ASP A 1 92 ? -29.692 -12.133 31.454 1.00 77.75 92 ASP A N 1
ATOM 748 C CA . ASP A 1 92 ? -29.574 -13.530 31.041 1.00 77.75 92 ASP A CA 1
ATOM 749 C C . ASP A 1 92 ? -28.245 -13.782 30.307 1.00 77.75 92 ASP A C 1
ATOM 751 O O . ASP A 1 92 ? -27.509 -14.697 30.678 1.00 77.75 92 ASP A O 1
ATOM 755 N N . ASP A 1 93 ? -27.887 -12.930 29.338 1.00 74.69 93 ASP A N 1
ATOM 756 C CA . ASP A 1 93 ? -26.658 -13.060 28.538 1.00 74.69 93 ASP A CA 1
ATOM 757 C C . ASP A 1 93 ? -25.382 -12.953 29.399 1.00 74.69 93 ASP A C 1
ATOM 759 O O . ASP A 1 93 ? -24.480 -13.796 29.327 1.00 74.69 93 ASP A O 1
ATOM 763 N N . VAL A 1 94 ? -25.329 -11.964 30.301 1.00 75.44 94 VAL A N 1
ATOM 764 C CA . VAL A 1 94 ? -24.180 -11.761 31.199 1.00 75.44 94 VAL A CA 1
ATOM 765 C C . VAL A 1 94 ? -24.038 -12.918 32.192 1.00 75.44 94 VAL A C 1
ATOM 767 O O . VAL A 1 94 ? -22.936 -13.439 32.381 1.00 75.44 94 VAL A O 1
ATOM 770 N N . PHE A 1 95 ? -25.126 -13.358 32.831 1.00 80.88 95 PHE A N 1
ATOM 771 C CA . PHE A 1 95 ? -25.058 -14.423 33.840 1.00 80.88 95 PHE A CA 1
ATOM 772 C C . PHE A 1 95 ? -24.883 -15.818 33.236 1.00 80.88 95 PHE A C 1
ATOM 774 O O . PHE A 1 95 ? -24.351 -16.704 33.912 1.00 80.88 95 PHE A O 1
ATOM 781 N N . GLU A 1 96 ? -25.249 -16.016 31.969 1.00 80.62 96 GLU A N 1
ATOM 782 C CA . GLU A 1 96 ? -24.883 -17.209 31.209 1.00 80.62 96 GLU A CA 1
ATOM 783 C C . GLU A 1 96 ? -23.371 -17.276 30.974 1.00 80.62 96 GLU A C 1
ATOM 785 O O . GLU A 1 96 ? -22.752 -18.298 31.280 1.00 80.62 96 GLU A O 1
ATOM 790 N N . TYR A 1 97 ? -22.751 -16.172 30.543 1.00 76.44 97 TYR A N 1
ATOM 791 C CA . TYR A 1 97 ? -21.297 -16.096 30.371 1.00 76.44 97 TYR A CA 1
ATOM 792 C C . TYR A 1 97 ? -20.524 -16.303 31.688 1.00 76.44 97 TYR A C 1
ATOM 794 O O . TYR A 1 97 ? -19.472 -16.947 31.712 1.00 76.44 97 TYR A O 1
ATOM 802 N N . LEU A 1 98 ? -21.043 -15.790 32.806 1.00 78.88 98 LEU A N 1
ATOM 803 C CA . LEU A 1 98 ? -20.417 -15.913 34.129 1.00 78.88 98 LEU A CA 1
ATOM 804 C C . LEU A 1 98 ? -20.632 -17.279 34.808 1.00 78.88 98 LEU A C 1
ATOM 806 O O . LEU A 1 98 ? -20.029 -17.538 35.852 1.00 78.88 98 LEU A O 1
ATOM 810 N N . GLY A 1 99 ? -21.471 -18.153 34.241 1.00 80.81 99 GLY A N 1
ATOM 811 C CA . GLY A 1 99 ? -21.840 -19.435 34.852 1.00 80.81 99 GLY A CA 1
ATOM 812 C C . GLY A 1 99 ? -22.726 -19.292 36.098 1.00 80.81 99 GLY A C 1
ATOM 813 O O . GLY A 1 99 ? -22.735 -20.177 36.947 1.00 80.81 99 GLY A O 1
ATOM 814 N N . GLY A 1 100 ? -23.451 -18.176 36.232 1.00 83.50 100 GLY A N 1
ATOM 815 C CA . GLY A 1 100 ? -24.190 -17.767 37.433 1.00 83.50 100 GLY A CA 1
ATOM 816 C C . GLY A 1 100 ? -25.708 -17.934 37.362 1.00 83.50 100 GLY A C 1
ATOM 817 O O . GLY A 1 100 ? -26.427 -17.138 37.964 1.00 83.50 100 GLY A O 1
ATOM 818 N N . ARG A 1 101 ? -26.230 -18.923 36.623 1.00 84.19 101 ARG A N 1
ATOM 819 C CA . ARG A 1 101 ? -27.690 -19.124 36.475 1.00 84.19 101 ARG A CA 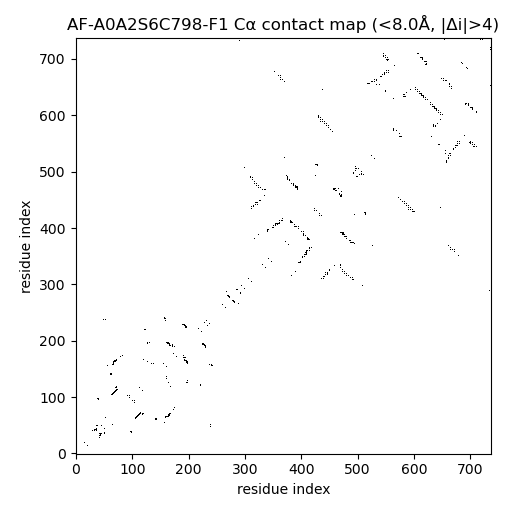1
ATOM 820 C C . ARG A 1 101 ? -28.409 -19.356 37.814 1.00 84.19 101 ARG A C 1
ATOM 822 O O . ARG A 1 101 ? -29.545 -18.925 37.976 1.00 84.19 101 ARG A O 1
ATOM 829 N N . ASP A 1 102 ? -27.749 -19.992 38.779 1.00 84.50 102 ASP A N 1
ATOM 830 C CA . ASP A 1 102 ? -28.236 -20.183 40.153 1.00 84.50 102 ASP A CA 1
ATOM 831 C C . ASP A 1 102 ? -28.382 -18.854 40.913 1.00 84.50 102 ASP A C 1
ATOM 833 O O . ASP A 1 102 ? -29.349 -18.642 41.646 1.00 84.50 102 ASP A O 1
ATOM 837 N N . VAL A 1 103 ? -27.441 -17.932 40.702 1.00 83.88 103 VAL A N 1
ATOM 838 C CA . VAL A 1 103 ? -27.474 -16.581 41.273 1.00 83.88 103 VAL A CA 1
ATOM 839 C C . VAL A 1 103 ? -28.569 -15.766 40.602 1.00 83.88 103 VAL A C 1
ATOM 841 O O . VAL A 1 103 ? -29.354 -15.116 41.289 1.00 83.88 103 VAL A O 1
ATOM 844 N N . LEU A 1 104 ? -28.692 -15.858 39.278 1.00 84.62 104 LEU A N 1
ATOM 845 C CA . LEU A 1 104 ? -29.722 -15.166 38.509 1.00 84.62 104 LEU A CA 1
ATOM 846 C C . LEU A 1 104 ? -31.146 -15.530 38.959 1.00 84.62 104 LEU A C 1
ATOM 848 O O . LEU A 1 104 ? -31.991 -14.645 39.053 1.00 84.62 104 LEU A O 1
ATOM 852 N N . GLN A 1 105 ? -31.402 -16.786 39.344 1.00 84.50 105 GLN A N 1
ATOM 853 C CA . GLN A 1 105 ? -32.698 -17.207 39.905 1.00 84.50 105 GLN A CA 1
ATOM 854 C C . GLN A 1 105 ? -33.067 -16.483 41.211 1.00 84.50 105 GLN A C 1
ATOM 856 O O . GLN A 1 105 ? -34.248 -16.315 41.512 1.00 84.50 105 GLN A O 1
ATOM 861 N N . LYS A 1 106 ? -32.072 -16.029 41.984 1.00 84.00 106 LYS A N 1
ATOM 862 C CA . LYS A 1 106 ? -32.274 -15.229 43.205 1.00 84.00 106 LYS A CA 1
ATOM 863 C C . LYS A 1 106 ? -32.431 -13.731 42.917 1.00 84.00 106 LYS A C 1
ATOM 865 O O . LYS A 1 106 ? -32.648 -12.950 43.848 1.00 84.00 106 LYS A O 1
ATOM 870 N N . CYS A 1 107 ? -32.306 -13.315 41.655 1.00 85.44 107 CYS A N 1
ATOM 871 C CA . CYS A 1 107 ? -32.444 -11.923 41.266 1.00 85.44 107 CYS A CA 1
ATOM 872 C C . CYS A 1 107 ? -33.919 -11.503 41.256 1.00 85.44 107 CYS A C 1
ATOM 874 O O . CYS A 1 107 ? -34.760 -12.114 40.597 1.00 85.44 107 CYS A O 1
ATOM 876 N N . LYS A 1 108 ? -34.242 -10.424 41.969 1.00 86.56 108 LYS A N 1
ATOM 877 C CA . LYS A 1 108 ? -35.578 -9.839 42.051 1.00 86.56 108 LYS A CA 1
ATOM 878 C C . LYS A 1 108 ? -35.515 -8.351 41.723 1.00 86.56 108 LYS A C 1
ATOM 880 O O . LYS A 1 108 ? -35.165 -7.537 42.576 1.00 86.56 108 LYS A O 1
ATOM 885 N N . LEU A 1 109 ? -35.932 -7.996 40.511 1.00 87.19 109 LEU A N 1
ATOM 886 C CA . LEU A 1 109 ? -36.197 -6.607 40.136 1.00 87.19 109 LEU A CA 1
ATOM 887 C C . LEU A 1 109 ? -37.484 -6.148 40.834 1.00 87.19 109 LEU A C 1
ATOM 889 O O . LEU A 1 109 ? -38.563 -6.664 40.541 1.00 87.19 109 LEU A O 1
ATOM 893 N N . THR A 1 110 ? -37.367 -5.228 41.792 1.00 88.62 110 THR A N 1
ATOM 894 C CA . THR A 1 110 ? -38.531 -4.646 42.472 1.00 88.62 110 THR A CA 1
ATOM 895 C C . THR A 1 110 ? -38.934 -3.392 41.720 1.00 88.62 110 THR A C 1
ATOM 897 O O . THR A 1 110 ? -38.230 -2.388 41.791 1.00 88.62 110 THR A O 1
ATOM 900 N N . VAL A 1 111 ? -40.052 -3.447 41.005 1.00 89.75 111 VAL A N 1
ATOM 901 C CA . VAL A 1 111 ? -40.612 -2.260 40.364 1.00 89.75 111 VAL A CA 1
ATOM 902 C C . VAL A 1 111 ? -41.587 -1.596 41.330 1.00 89.75 111 VAL A C 1
ATOM 904 O O . VAL A 1 111 ? -42.485 -2.260 41.846 1.00 89.75 111 VAL A O 1
ATOM 907 N N . ILE A 1 112 ? -41.389 -0.306 41.590 1.00 88.81 112 ILE A N 1
ATOM 908 C CA . ILE A 1 112 ? -42.325 0.520 42.350 1.00 88.81 112 ILE A CA 1
ATOM 909 C C . ILE A 1 112 ? -43.135 1.322 41.335 1.00 88.81 112 ILE A C 1
ATOM 911 O O . ILE A 1 112 ? -42.601 2.191 40.642 1.00 88.81 112 ILE A O 1
ATOM 915 N N . GLU A 1 113 ? -44.416 0.977 41.242 1.00 84.88 113 GLU A N 1
ATOM 916 C CA . GLU A 1 113 ? -45.390 1.613 40.361 1.00 84.88 113 GLU A CA 1
ATOM 917 C C . GLU A 1 113 ? -46.538 2.135 41.227 1.00 84.88 113 GLU A C 1
ATOM 919 O O . GLU A 1 113 ? -47.298 1.365 41.811 1.00 84.88 113 GLU A O 1
ATOM 924 N N . ASP A 1 114 ? -46.643 3.454 41.332 1.00 85.25 114 ASP A N 1
ATOM 925 C CA . ASP A 1 114 ? -47.807 4.142 41.876 1.00 85.25 114 ASP A CA 1
ATOM 926 C C . ASP A 1 114 ? -48.045 5.380 41.021 1.00 85.25 114 ASP A C 1
ATOM 928 O O . ASP A 1 114 ? -47.352 6.391 41.133 1.00 85.25 114 ASP A O 1
ATOM 932 N N . ARG A 1 115 ? -49.020 5.280 40.118 1.00 85.00 115 ARG A N 1
ATOM 933 C CA . ARG A 1 115 ? -49.305 6.332 39.143 1.00 85.00 115 ARG A CA 1
ATOM 934 C C . ARG A 1 115 ? -49.689 7.657 39.804 1.00 85.00 115 ARG A C 1
ATOM 936 O O . ARG A 1 115 ? -49.398 8.706 39.248 1.00 85.00 115 ARG A O 1
ATOM 943 N N . ASN A 1 116 ? -50.311 7.628 40.981 1.00 80.50 116 ASN A N 1
ATOM 944 C CA . ASN A 1 116 ? -50.792 8.849 41.629 1.00 80.50 116 ASN A CA 1
ATOM 945 C C . ASN A 1 116 ? -49.665 9.652 42.291 1.00 80.50 116 ASN A C 1
ATOM 947 O O . ASN A 1 116 ? -49.818 10.854 42.495 1.00 80.50 116 ASN A O 1
ATOM 951 N N . THR A 1 117 ? -48.556 8.999 42.646 1.00 81.31 117 THR A N 1
ATOM 952 C CA . THR A 1 117 ? -47.448 9.619 43.388 1.00 81.31 117 THR A CA 1
ATOM 953 C C . THR A 1 117 ? -46.157 9.716 42.578 1.00 81.31 117 THR A C 1
ATOM 955 O O . THR A 1 117 ? -45.360 10.617 42.827 1.00 81.31 117 THR A O 1
ATOM 958 N N . LEU A 1 118 ? -45.948 8.826 41.599 1.00 86.50 118 LEU A N 1
ATOM 959 C CA . LEU A 1 118 ? -44.692 8.714 40.852 1.00 86.50 118 LEU A CA 1
ATOM 960 C C . LEU A 1 118 ? -44.734 9.273 39.426 1.00 86.50 118 LEU A C 1
ATOM 962 O O . LEU A 1 118 ? -43.663 9.495 38.861 1.00 86.50 118 LEU A O 1
ATOM 966 N N . ASP A 1 119 ? -45.908 9.507 38.833 1.00 86.62 119 ASP A N 1
ATOM 967 C CA . ASP A 1 119 ? -46.000 10.070 37.477 1.00 86.62 119 ASP A CA 1
ATOM 968 C C . ASP A 1 119 ? -45.443 11.505 37.457 1.00 86.62 119 ASP A C 1
ATOM 970 O O . ASP A 1 119 ? -45.961 12.400 38.125 1.00 86.62 119 ASP A O 1
ATOM 974 N N . GLY A 1 120 ? -44.322 11.708 36.760 1.00 81.81 120 GLY A N 1
ATOM 975 C CA . GLY A 1 120 ? -43.587 12.977 36.751 1.00 81.81 120 GLY A CA 1
ATOM 976 C C . GLY A 1 120 ? -42.827 13.305 38.046 1.00 81.81 120 GLY A C 1
ATOM 977 O O . GLY A 1 120 ? -42.432 14.456 38.245 1.00 81.81 120 GLY A O 1
ATOM 978 N N . ALA A 1 121 ? -42.611 12.336 38.944 1.00 83.25 121 ALA A N 1
ATOM 979 C CA . ALA A 1 121 ? -41.914 12.583 40.207 1.00 83.25 121 ALA A CA 1
ATOM 980 C C . ALA A 1 121 ? -40.456 13.037 40.009 1.00 83.25 121 ALA A C 1
ATOM 982 O O . ALA A 1 121 ? -39.705 12.498 39.192 1.00 83.25 121 ALA A O 1
ATOM 983 N N . SER A 1 122 ? -40.028 14.014 40.815 1.00 80.81 122 SER A N 1
ATOM 984 C CA . SER A 1 122 ? -38.649 14.509 40.801 1.00 80.81 122 SER A CA 1
ATOM 985 C C . SER A 1 122 ? -37.670 13.478 41.372 1.00 80.81 122 SER A C 1
ATOM 987 O O . SER A 1 122 ? -38.016 12.686 42.252 1.00 80.81 122 SER A O 1
ATOM 989 N N . THR A 1 123 ? -36.410 13.524 40.928 1.00 81.62 123 THR A N 1
ATOM 990 C CA . THR A 1 123 ? -35.364 12.606 41.409 1.00 81.62 123 THR A CA 1
ATOM 991 C C . THR A 1 123 ? -35.156 12.674 42.921 1.00 81.62 123 THR A C 1
ATOM 993 O O . THR A 1 123 ? -34.917 11.665 43.579 1.00 81.62 123 THR A O 1
ATOM 996 N N . ASP A 1 124 ? -35.306 13.864 43.495 1.00 74.19 124 ASP A N 1
ATOM 997 C CA . ASP A 1 124 ? -35.236 14.087 44.935 1.00 74.19 124 ASP A CA 1
ATOM 998 C C . ASP A 1 124 ? -36.373 13.377 45.701 1.00 74.19 124 ASP A C 1
ATOM 1000 O O . ASP A 1 124 ? -36.130 12.735 46.725 1.00 74.19 124 ASP A O 1
ATOM 1004 N N . HIS A 1 125 ? -37.603 13.408 45.172 1.00 79.88 125 HIS A N 1
ATOM 1005 C CA . HIS A 1 125 ? -38.728 12.665 45.744 1.00 79.88 125 HIS A CA 1
ATOM 1006 C C . HIS A 1 125 ? -38.463 11.151 45.724 1.00 79.88 125 HIS A C 1
ATOM 1008 O O . HIS A 1 125 ? -38.604 10.481 46.750 1.00 79.88 125 HIS A O 1
ATOM 1014 N N . VAL A 1 126 ? -37.987 10.632 44.586 1.00 84.06 126 VAL A N 1
ATOM 1015 C CA . VAL A 1 126 ? -37.616 9.216 44.430 1.00 84.06 126 VAL A CA 1
ATOM 1016 C C . VAL A 1 126 ? -36.492 8.824 45.393 1.00 84.06 126 VAL A C 1
ATOM 1018 O O . VAL A 1 126 ? -36.569 7.777 46.034 1.00 84.06 126 VAL A O 1
ATOM 1021 N N . ARG A 1 127 ? -35.471 9.672 45.560 1.00 81.25 127 ARG A N 1
ATOM 1022 C CA . ARG A 1 127 ? -34.352 9.432 46.481 1.00 81.25 127 ARG A CA 1
ATOM 1023 C C . ARG A 1 127 ? -34.812 9.326 47.933 1.00 81.25 127 ARG A C 1
ATOM 1025 O O . ARG A 1 127 ? -34.434 8.365 48.602 1.00 81.25 127 ARG A O 1
ATOM 1032 N N . ARG A 1 128 ? -35.629 10.268 48.427 1.00 75.75 128 ARG A N 1
ATOM 1033 C CA . ARG A 1 128 ? -36.132 10.223 49.816 1.00 75.75 128 ARG A CA 1
ATOM 1034 C C . ARG A 1 128 ? -36.974 8.971 50.059 1.00 75.75 128 ARG A C 1
ATOM 1036 O O . ARG A 1 128 ? -36.786 8.291 51.069 1.00 75.75 128 ARG A O 1
ATOM 1043 N N . HIS A 1 129 ? -37.847 8.628 49.110 1.00 84.81 129 HIS A N 1
ATOM 1044 C CA . HIS A 1 129 ? -38.629 7.396 49.181 1.00 84.81 129 HIS A CA 1
ATOM 1045 C C . HIS A 1 129 ? -37.722 6.154 49.179 1.00 84.81 129 HIS A C 1
ATOM 1047 O O . HIS A 1 129 ? -37.893 5.254 50.001 1.00 84.81 129 HIS A O 1
ATOM 1053 N N . PHE A 1 130 ? -36.698 6.116 48.320 1.00 84.25 130 PHE A N 1
ATOM 1054 C CA . PHE A 1 130 ? -35.752 5.005 48.258 1.00 84.25 130 PHE A CA 1
ATOM 1055 C C . PHE A 1 130 ? -34.914 4.849 49.529 1.00 84.25 130 PHE A C 1
ATOM 1057 O O . PHE A 1 130 ? -34.714 3.722 49.974 1.00 84.25 130 PHE A O 1
ATOM 1064 N N . GLN A 1 131 ? -34.469 5.939 50.154 1.00 75.31 131 GLN A N 1
ATOM 1065 C CA . GLN A 1 131 ? -33.751 5.886 51.432 1.00 75.31 131 GLN A CA 1
ATOM 1066 C C . GLN A 1 131 ? -34.601 5.224 52.524 1.00 75.31 131 GLN A C 1
ATOM 1068 O O . GLN A 1 131 ? -34.129 4.317 53.214 1.00 75.31 131 GLN A O 1
ATOM 1073 N N . GLN A 1 132 ? -35.872 5.619 52.641 1.00 76.12 132 GLN A N 1
ATOM 1074 C CA . GLN A 1 132 ? -36.811 5.014 53.589 1.00 76.12 132 GLN A CA 1
ATOM 1075 C C . GLN A 1 132 ? -37.090 3.547 53.248 1.00 76.12 132 GLN A C 1
ATOM 1077 O O . GLN A 1 132 ? -37.020 2.680 54.123 1.00 76.12 132 GLN A O 1
ATOM 1082 N N . TRP A 1 133 ? -37.336 3.254 51.967 1.00 83.56 133 TRP A N 1
ATOM 1083 C CA . TRP A 1 133 ? -37.552 1.897 51.473 1.00 83.56 133 TRP A CA 1
ATOM 1084 C C . TRP A 1 133 ? -36.360 0.989 51.786 1.00 83.56 133 TRP A C 1
ATOM 1086 O O . TRP A 1 133 ? -36.558 -0.124 52.274 1.00 83.56 133 TRP A O 1
ATOM 1096 N N . ALA A 1 134 ? -35.134 1.464 51.551 1.00 76.31 134 ALA A N 1
ATOM 1097 C CA . ALA A 1 134 ? -33.910 0.706 51.764 1.00 76.31 134 ALA A CA 1
ATOM 1098 C C . ALA A 1 134 ? -33.711 0.396 53.250 1.00 76.31 134 ALA A C 1
ATOM 1100 O O . ALA A 1 134 ? -33.460 -0.754 53.586 1.00 76.31 134 ALA A O 1
ATOM 1101 N N . ILE A 1 135 ? -33.889 1.373 54.147 1.00 69.50 135 ILE A N 1
ATOM 1102 C CA . ILE A 1 135 ? -33.772 1.161 55.601 1.00 69.50 135 ILE A CA 1
ATOM 1103 C C . ILE A 1 135 ? -34.812 0.148 56.099 1.00 69.50 135 ILE A C 1
ATOM 1105 O O . ILE A 1 135 ? -34.487 -0.732 56.898 1.00 69.50 135 ILE A O 1
ATOM 1109 N N . HIS A 1 136 ? -36.053 0.259 55.619 1.00 73.44 136 HIS A N 1
ATOM 1110 C CA . HIS A 1 136 ? -37.148 -0.613 56.032 1.00 73.44 136 HIS A CA 1
ATOM 1111 C C . HIS A 1 136 ? -36.971 -2.056 55.531 1.00 73.44 136 HIS A C 1
ATOM 1113 O O . HIS A 1 136 ? -37.040 -3.002 56.316 1.00 73.44 136 HIS A O 1
ATOM 1119 N N . ASN A 1 137 ? -36.704 -2.237 54.234 1.00 76.88 137 ASN A N 1
ATOM 1120 C CA . ASN A 1 137 ? -36.653 -3.561 53.606 1.00 76.88 137 ASN A CA 1
ATOM 1121 C C . ASN A 1 137 ? -35.336 -4.296 53.849 1.00 76.88 137 ASN A C 1
ATOM 1123 O O . ASN A 1 137 ? -35.329 -5.524 53.825 1.00 76.88 137 ASN A O 1
ATOM 1127 N N . TYR A 1 138 ? -34.250 -3.576 54.144 1.00 71.56 138 TYR A N 1
ATOM 1128 C CA . TYR A 1 138 ? -32.963 -4.190 54.457 1.00 71.56 138 TYR A CA 1
ATOM 1129 C C . TYR A 1 138 ? -33.081 -5.211 55.591 1.00 71.56 138 TYR A C 1
ATOM 1131 O O . TYR A 1 138 ? -32.640 -6.342 55.448 1.00 71.56 138 TYR A O 1
ATOM 1139 N N . ARG A 1 139 ? -33.758 -4.872 56.693 1.00 68.19 139 ARG A N 1
ATOM 1140 C CA . ARG A 1 139 ? -33.922 -5.806 57.822 1.00 68.19 139 ARG A CA 1
ATOM 1141 C C . ARG A 1 139 ? -34.944 -6.912 57.549 1.00 68.19 139 ARG A C 1
ATOM 1143 O O . ARG A 1 139 ? -34.795 -8.012 58.065 1.00 68.19 139 ARG A O 1
ATOM 1150 N N . LEU A 1 140 ? -35.977 -6.632 56.753 1.00 72.19 140 LEU A N 1
ATOM 1151 C CA . LEU A 1 140 ? -37.049 -7.591 56.458 1.00 72.19 140 LEU A CA 1
ATOM 1152 C C . LEU A 1 140 ? -36.622 -8.689 55.478 1.00 72.19 140 LEU A C 1
ATOM 1154 O O . LEU A 1 140 ? -37.121 -9.808 55.551 1.00 72.19 140 LEU A O 1
ATOM 1158 N N . GLU A 1 141 ? -35.721 -8.376 54.547 1.00 74.62 141 GLU A N 1
ATOM 1159 C CA . GLU A 1 141 ? -35.243 -9.315 53.527 1.00 74.62 141 GLU A CA 1
ATOM 1160 C C . GLU A 1 141 ? -33.983 -10.102 53.973 1.00 74.62 141 GLU A C 1
ATOM 1162 O O . GLU A 1 141 ? -33.373 -10.803 53.157 1.00 74.62 141 GLU A O 1
ATOM 1167 N N . GLN A 1 142 ? -33.578 -10.011 55.249 1.00 67.25 142 GLN A N 1
ATOM 1168 C CA . GLN A 1 142 ? -32.553 -10.873 55.864 1.00 67.25 142 GLN A CA 1
ATOM 1169 C C . GLN A 1 142 ? -33.157 -12.192 56.367 1.00 67.25 142 GLN A C 1
ATOM 1171 O O . GLN A 1 142 ? -34.292 -12.244 56.839 1.00 67.25 142 GLN A O 1
ATOM 1176 N N . SER A 1 143 ? -32.400 -13.285 56.254 1.00 58.50 143 SER A N 1
ATOM 1177 C CA . SER A 1 143 ? -32.828 -14.605 56.732 1.00 58.50 143 SER A CA 1
ATOM 1178 C C . SER A 1 143 ? -32.885 -14.633 58.268 1.00 58.50 143 SER A C 1
ATOM 1180 O O . SER A 1 143 ? -31.957 -14.142 58.903 1.00 58.50 143 SER A O 1
ATOM 1182 N N . PRO A 1 144 ? -33.887 -15.275 58.896 1.00 54.38 144 PRO A N 1
ATOM 1183 C CA . PRO A 1 144 ? -34.031 -15.323 60.359 1.00 54.38 144 PRO A CA 1
ATOM 1184 C C . PRO A 1 144 ? -32.998 -16.207 61.096 1.00 54.38 144 PRO A C 1
ATOM 1186 O O . PRO A 1 144 ? -33.150 -16.475 62.284 1.00 54.38 144 PRO A O 1
ATOM 1189 N N . SER A 1 145 ? -31.953 -16.688 60.420 1.00 45.19 145 SER A N 1
ATOM 1190 C CA . SER A 1 145 ? -30.993 -17.669 60.938 1.00 45.19 145 SER A CA 1
ATOM 1191 C C . SER A 1 145 ? -29.569 -17.105 60.946 1.00 45.19 145 SER A C 1
ATOM 1193 O O . SER A 1 145 ? -28.854 -17.225 59.953 1.00 45.19 145 SER A O 1
ATOM 1195 N N . GLY A 1 146 ? -29.163 -16.502 62.066 1.00 41.09 146 GLY A N 1
ATOM 1196 C CA . GLY A 1 146 ? -27.803 -15.990 62.272 1.00 41.09 146 GLY A CA 1
ATOM 1197 C C . GLY A 1 146 ? -27.735 -14.992 63.423 1.00 41.09 146 GLY A C 1
ATOM 1198 O O . GLY A 1 146 ? -27.593 -13.796 63.209 1.00 41.09 146 GLY A O 1
ATOM 1199 N N . ASN A 1 147 ? -27.922 -15.489 64.641 1.00 40.09 147 ASN A N 1
ATOM 1200 C CA . ASN A 1 147 ? -27.885 -14.708 65.870 1.00 40.09 147 ASN A CA 1
ATOM 1201 C C . ASN A 1 147 ? -26.433 -14.323 66.211 1.00 40.09 147 ASN A C 1
ATOM 1203 O O . ASN A 1 147 ? -25.599 -15.210 66.347 1.00 40.09 147 ASN A O 1
ATOM 1207 N N . ASP A 1 148 ? -26.156 -13.026 66.329 1.00 36.09 148 ASP A N 1
ATOM 1208 C CA . ASP A 1 148 ? -25.445 -12.417 67.460 1.00 36.09 148 ASP A CA 1
ATOM 1209 C C . ASP A 1 148 ? -25.530 -10.895 67.290 1.00 36.09 148 ASP A C 1
ATOM 1211 O O . ASP A 1 148 ? -25.060 -10.323 66.305 1.00 36.09 148 ASP A O 1
ATOM 1215 N N . GLY A 1 149 ? -26.203 -10.234 68.234 1.00 43.62 149 GLY A N 1
ATOM 1216 C CA . GLY A 1 149 ? -26.536 -8.804 68.223 1.00 43.62 149 GLY A CA 1
ATOM 1217 C C . GLY A 1 149 ? -25.345 -7.843 68.349 1.00 43.62 149 GLY A C 1
ATOM 1218 O O . GLY A 1 149 ? -25.460 -6.824 69.023 1.00 43.62 149 GLY A O 1
ATOM 1219 N N . THR A 1 150 ? -24.206 -8.153 67.733 1.00 38.09 150 THR A N 1
ATOM 1220 C CA . THR A 1 150 ? -22.937 -7.418 67.852 1.00 38.09 150 THR A CA 1
ATOM 1221 C C . THR A 1 150 ? -22.257 -7.105 66.517 1.00 38.09 150 THR A C 1
ATOM 1223 O O . THR A 1 150 ? -21.301 -6.332 66.505 1.00 38.09 150 THR A O 1
ATOM 1226 N N . SER A 1 151 ? -22.751 -7.598 65.377 1.00 39.12 151 SER A N 1
ATOM 1227 C CA . SER A 1 151 ? -22.229 -7.165 64.072 1.00 39.12 151 SER A CA 1
ATOM 1228 C C . SER A 1 151 ? -22.897 -5.854 63.650 1.00 39.12 151 SER A C 1
ATOM 1230 O O . SER A 1 151 ? -24.093 -5.830 63.368 1.00 39.12 151 SER A O 1
ATOM 1232 N N . GLN A 1 152 ? -22.148 -4.744 63.611 1.00 40.84 152 GLN A N 1
ATOM 1233 C CA . GLN A 1 152 ? -22.606 -3.504 62.971 1.00 40.84 152 GLN A CA 1
ATOM 1234 C C . GLN A 1 152 ? -22.912 -3.796 61.499 1.00 40.84 152 GLN A C 1
ATOM 1236 O O . GLN A 1 152 ? -22.019 -3.945 60.669 1.00 40.84 152 GLN A O 1
ATOM 1241 N N . VAL A 1 153 ? -24.197 -3.925 61.189 1.00 45.75 153 VAL A N 1
ATOM 1242 C CA . VAL A 1 153 ? -24.662 -4.347 59.875 1.00 45.75 153 VAL A CA 1
ATOM 1243 C C . VAL A 1 153 ? -24.477 -3.191 58.876 1.00 45.75 153 VAL A C 1
ATOM 1245 O O . VAL A 1 153 ? -25.157 -2.166 58.960 1.00 45.75 153 VAL A O 1
ATOM 1248 N N . ALA A 1 154 ? -23.523 -3.326 57.950 1.00 46.84 154 ALA A N 1
ATOM 1249 C CA . ALA A 1 154 ? -23.127 -2.265 57.024 1.00 46.84 154 ALA A CA 1
ATOM 1250 C C . ALA A 1 154 ? -24.154 -2.063 55.890 1.00 46.84 154 ALA A C 1
ATOM 1252 O O . ALA A 1 154 ? -24.141 -2.738 54.859 1.00 46.84 154 ALA A O 1
ATOM 1253 N N . ILE A 1 155 ? -25.025 -1.065 56.052 1.00 47.44 155 ILE A N 1
ATOM 1254 C CA . ILE A 1 155 ? -26.004 -0.615 55.052 1.00 47.44 155 ILE A CA 1
ATOM 1255 C C . ILE A 1 155 ? -25.266 0.004 53.844 1.00 47.44 155 ILE A C 1
ATOM 1257 O O . ILE A 1 155 ? -25.101 1.215 53.763 1.00 47.44 155 ILE A O 1
ATOM 1261 N N . GLY A 1 156 ? -24.861 -0.782 52.841 1.00 48.16 156 GLY A N 1
ATOM 1262 C CA . GLY A 1 156 ? -24.206 -0.213 51.644 1.00 48.16 156 GLY A CA 1
ATOM 1263 C C . GLY A 1 156 ? -23.390 -1.149 50.759 1.00 48.16 156 GLY A C 1
ATOM 1264 O O . GLY A 1 156 ? -22.925 -0.705 49.712 1.00 48.16 156 GLY A O 1
ATOM 1265 N N . ARG A 1 157 ? -23.221 -2.422 51.133 1.00 53.91 157 ARG A N 1
ATOM 1266 C CA . ARG A 1 157 ? -22.486 -3.378 50.296 1.00 53.91 157 ARG A CA 1
ATOM 1267 C C . ARG A 1 157 ? -23.309 -3.830 49.088 1.00 53.91 157 ARG A C 1
ATOM 1269 O O . ARG A 1 157 ? -22.791 -3.815 47.973 1.00 53.91 157 ARG A O 1
ATOM 1276 N N . SER A 1 158 ? -24.577 -4.199 49.284 1.00 64.44 158 SER A N 1
ATOM 1277 C CA . SER A 1 158 ? -25.436 -4.696 48.198 1.00 64.44 158 SER A CA 1
ATOM 1278 C C . SER A 1 158 ? -26.032 -3.576 47.345 1.00 64.44 158 SER A C 1
ATOM 1280 O O . SER A 1 158 ? -26.660 -2.650 47.871 1.00 64.44 158 SER A O 1
ATOM 1282 N N . SER A 1 159 ? -25.914 -3.705 46.016 1.00 70.06 159 SER A N 1
ATOM 1283 C CA . SER A 1 159 ? -26.469 -2.749 45.047 1.00 70.06 159 SER A CA 1
ATOM 1284 C C . SER A 1 159 ? -27.976 -2.528 45.232 1.00 70.06 159 SER A C 1
ATOM 1286 O O . SER A 1 159 ? -28.441 -1.407 45.048 1.00 70.06 159 SER A O 1
ATOM 1288 N N . ARG A 1 160 ? -28.724 -3.541 45.707 1.00 80.69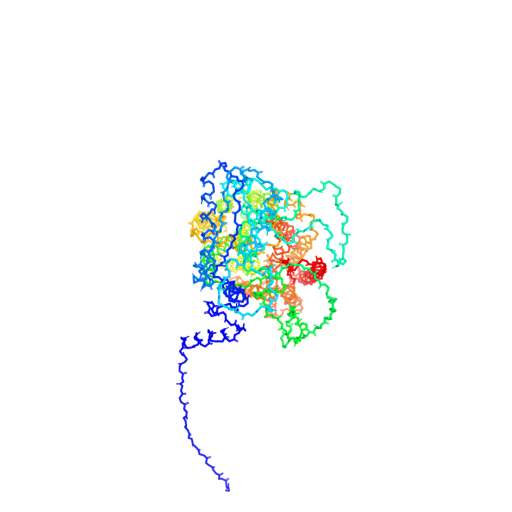 160 ARG A N 1
ATOM 1289 C CA . ARG A 1 160 ? -30.178 -3.474 45.973 1.00 80.69 160 ARG A CA 1
ATOM 1290 C C . ARG A 1 160 ? -30.579 -2.373 46.944 1.00 80.69 160 ARG A C 1
ATOM 1292 O O . ARG A 1 160 ? -31.622 -1.748 46.782 1.00 80.69 160 ARG A O 1
ATOM 1299 N N . TYR A 1 161 ? -29.764 -2.170 47.972 1.00 75.12 161 TYR A N 1
ATOM 1300 C CA . TYR A 1 161 ? -30.049 -1.213 49.034 1.00 75.12 161 TYR A CA 1
ATOM 1301 C C . TYR A 1 161 ? -29.173 0.022 48.930 1.00 75.12 161 TYR A C 1
ATOM 1303 O O . TYR A 1 161 ? -29.199 0.822 49.854 1.00 75.12 161 TYR A O 1
ATOM 1311 N N . ARG A 1 162 ? -28.351 0.164 47.886 1.00 74.44 162 ARG A N 1
ATOM 1312 C CA . ARG A 1 162 ? -27.497 1.339 47.668 1.00 74.44 162 ARG A CA 1
ATOM 1313 C C . ARG A 1 162 ? -27.965 2.173 46.488 1.00 74.44 162 ARG A C 1
ATOM 1315 O O . ARG A 1 162 ? -27.990 3.394 46.599 1.00 74.44 162 ARG A O 1
ATOM 1322 N N . TYR A 1 163 ? -28.367 1.510 45.412 1.00 83.06 163 TYR A N 1
ATOM 1323 C CA . TYR A 1 163 ? -28.708 2.150 44.157 1.00 83.06 163 TYR A CA 1
ATOM 1324 C C . TYR A 1 163 ? -30.169 1.903 43.782 1.00 83.06 163 TYR A C 1
ATOM 1326 O O . TYR A 1 163 ? -30.671 0.782 43.899 1.00 83.06 163 TYR A O 1
ATOM 1334 N N . ALA A 1 164 ? -30.826 2.940 43.274 1.00 85.94 164 ALA A N 1
ATOM 1335 C CA . ALA A 1 164 ? -32.128 2.842 42.627 1.00 85.94 164 ALA A CA 1
ATOM 1336 C C . ALA A 1 164 ? -32.046 3.354 41.191 1.00 85.94 164 ALA A C 1
ATOM 1338 O O . ALA A 1 164 ? -31.315 4.299 40.899 1.00 85.94 164 ALA A O 1
ATOM 1339 N N . LEU A 1 165 ? -32.817 2.734 40.304 1.00 88.56 165 LEU A N 1
ATOM 1340 C CA . LEU A 1 165 ? -32.982 3.190 38.930 1.00 88.56 165 LEU A CA 1
ATOM 1341 C C . LEU A 1 165 ? -34.269 3.996 38.835 1.00 88.56 165 LEU A C 1
ATOM 1343 O O . LEU A 1 165 ? -35.329 3.503 39.216 1.00 88.56 165 LEU A O 1
ATOM 1347 N N . GLN A 1 166 ? -34.188 5.210 38.308 1.00 89.88 166 GLN A N 1
ATOM 1348 C CA . GLN A 1 166 ? -35.351 6.003 37.937 1.00 89.88 166 GLN A CA 1
ATOM 1349 C C . GLN A 1 166 ? -35.453 6.056 36.415 1.00 89.88 166 GLN A C 1
ATOM 1351 O O . GLN A 1 166 ? -34.487 6.388 35.726 1.00 89.88 166 GLN A O 1
ATOM 1356 N N . VAL A 1 167 ? -36.640 5.734 35.904 1.00 89.31 167 VAL A N 1
ATOM 1357 C CA . VAL A 1 167 ? -36.956 5.792 34.475 1.00 89.31 167 VAL A CA 1
ATOM 1358 C C . VAL A 1 167 ? -38.045 6.838 34.267 1.00 89.31 167 VAL A C 1
ATOM 1360 O O . VAL A 1 167 ? -39.215 6.614 34.588 1.00 89.31 167 VAL A O 1
ATOM 1363 N N . ASP A 1 168 ? -37.636 7.997 33.763 1.00 87.44 168 ASP A N 1
ATOM 1364 C CA . ASP A 1 168 ? -38.508 9.101 33.365 1.00 87.44 168 ASP A CA 1
ATOM 1365 C C . ASP A 1 168 ? -38.814 9.074 31.858 1.00 87.44 168 ASP A C 1
ATOM 1367 O O . ASP A 1 168 ? -38.376 8.171 31.142 1.00 87.44 168 ASP A O 1
ATOM 1371 N N . GLY A 1 169 ? -39.623 10.034 31.393 1.00 82.44 169 GLY A N 1
ATOM 1372 C CA . GLY A 1 169 ? -40.022 10.149 29.986 1.00 82.44 169 GLY A CA 1
ATOM 1373 C C . GLY A 1 169 ? -38.818 10.239 29.050 1.00 82.44 169 GLY A C 1
ATOM 1374 O O . GLY A 1 169 ? -38.759 9.507 28.067 1.00 82.44 169 GLY A O 1
ATOM 1375 N N . ASP A 1 170 ? -37.809 11.033 29.415 1.00 79.31 170 ASP A N 1
ATOM 1376 C CA . ASP A 1 170 ? -36.589 11.208 28.622 1.00 79.31 170 ASP A CA 1
ATOM 1377 C C . ASP A 1 170 ? -35.743 9.929 28.564 1.00 79.31 170 ASP A C 1
ATOM 1379 O O . ASP A 1 170 ? -35.306 9.525 27.483 1.00 79.31 170 ASP A O 1
ATOM 1383 N N . SER A 1 171 ? -35.565 9.237 29.698 1.00 80.19 171 SER A N 1
ATOM 1384 C CA . SER A 1 171 ? -34.892 7.933 29.746 1.00 80.19 171 SER A CA 1
ATOM 1385 C C . SER A 1 171 ? -35.625 6.930 28.854 1.00 80.19 171 SER A C 1
ATOM 1387 O O . SER A 1 171 ? -35.010 6.281 28.006 1.00 80.19 171 SER A O 1
ATOM 1389 N N . LEU A 1 172 ? -36.953 6.829 28.992 1.00 83.00 172 LEU A N 1
ATOM 1390 C CA . LEU A 1 172 ? -37.773 5.884 28.234 1.00 83.00 172 LEU A CA 1
ATOM 1391 C C . LEU A 1 172 ? -37.765 6.198 26.734 1.00 83.00 172 LEU A C 1
ATOM 1393 O O . LEU A 1 172 ? -37.604 5.292 25.917 1.00 83.00 172 LEU A O 1
ATOM 1397 N N . HIS A 1 173 ? -37.869 7.473 26.366 1.00 78.19 173 HIS A N 1
ATOM 1398 C CA . HIS A 1 173 ? -37.771 7.918 24.983 1.00 78.19 173 HIS A CA 1
ATOM 1399 C C . HIS A 1 173 ? -36.388 7.598 24.404 1.00 78.19 173 HIS A C 1
ATOM 1401 O O . HIS A 1 173 ? -36.316 6.984 23.344 1.00 78.19 173 HIS A O 1
ATOM 1407 N N . SER A 1 174 ? -35.299 7.885 25.134 1.00 75.25 174 SER A N 1
ATOM 1408 C CA . SER A 1 174 ? -33.922 7.575 24.706 1.00 75.25 174 SER A CA 1
ATOM 1409 C C . SER A 1 174 ? -33.684 6.081 24.439 1.00 75.25 174 SER A C 1
ATOM 1411 O O . SER A 1 174 ? -32.850 5.709 23.613 1.00 75.25 174 SER A O 1
ATOM 1413 N N . LEU A 1 175 ? -34.426 5.210 25.128 1.00 70.06 175 LEU A N 1
ATOM 1414 C CA . LEU A 1 175 ? -34.321 3.758 25.008 1.00 70.06 175 LEU A CA 1
ATOM 1415 C C . LEU A 1 175 ? -35.176 3.191 23.865 1.00 70.06 175 LEU A C 1
ATOM 1417 O O . LEU A 1 175 ? -34.803 2.176 23.261 1.00 70.06 175 LEU A O 1
ATOM 1421 N N . VAL A 1 176 ? -36.328 3.808 23.585 1.00 68.56 176 VAL A N 1
ATOM 1422 C CA . VAL A 1 176 ? -37.371 3.255 22.702 1.00 68.56 176 VAL A CA 1
ATOM 1423 C C . VAL A 1 176 ? -37.408 3.947 21.336 1.00 68.56 176 VAL A C 1
ATOM 1425 O O . VAL A 1 176 ? -37.727 3.297 20.339 1.00 68.56 176 VAL A O 1
ATOM 1428 N N . HIS A 1 177 ? -37.101 5.239 21.250 1.00 59.31 177 HIS A N 1
ATOM 1429 C CA . HIS A 1 177 ? -37.191 6.046 20.032 1.00 59.31 177 HIS A CA 1
ATOM 1430 C C . HIS A 1 177 ? -35.831 6.697 19.798 1.00 59.31 177 HIS A C 1
ATOM 1432 O O . HIS A 1 177 ? -35.454 7.608 20.524 1.00 59.31 177 HIS A O 1
ATOM 1438 N N . GLU A 1 178 ? -35.068 6.191 18.822 1.00 60.09 178 GLU A N 1
ATOM 1439 C CA . GLU A 1 178 ? -33.749 6.734 18.467 1.00 60.09 178 GLU A CA 1
ATOM 1440 C C . GLU A 1 178 ? -33.818 8.266 18.341 1.00 60.09 178 GLU A C 1
ATOM 1442 O O . GLU A 1 178 ? -34.406 8.788 17.394 1.00 60.09 178 GLU A O 1
ATOM 1447 N N . ALA A 1 179 ? -33.259 8.994 19.309 1.00 45.41 179 ALA A N 1
ATOM 1448 C CA . ALA A 1 179 ? -33.316 10.450 19.353 1.00 45.41 179 ALA A CA 1
ATOM 1449 C C . ALA A 1 179 ? -32.105 11.021 20.118 1.00 45.41 179 ALA A C 1
ATOM 1451 O O . ALA A 1 179 ? -31.488 10.302 20.904 1.00 45.41 179 ALA A O 1
ATOM 1452 N N . PRO A 1 180 ? -31.731 12.276 19.812 1.00 42.00 180 PRO A N 1
ATOM 1453 C CA . PRO A 1 180 ? -30.357 12.763 19.721 1.00 42.00 180 PRO A CA 1
ATOM 1454 C C . PRO A 1 180 ? -29.691 12.990 21.080 1.00 42.00 180 PRO A C 1
ATOM 1456 O O . PRO A 1 180 ? -30.356 13.104 22.107 1.00 42.00 180 PRO A O 1
ATOM 1459 N N . ASP A 1 181 ? -28.364 13.093 21.055 1.00 33.50 181 ASP A N 1
ATOM 1460 C CA . ASP A 1 181 ? -27.536 13.222 22.251 1.00 33.50 181 ASP A CA 1
ATOM 1461 C C . ASP A 1 181 ? -27.790 14.536 23.020 1.00 33.50 181 ASP A C 1
ATOM 1463 O O . ASP A 1 181 ? -27.761 15.618 22.420 1.00 33.50 181 ASP A O 1
ATOM 1467 N N . PRO A 1 182 ? -27.944 14.488 24.358 1.00 40.59 182 PRO A N 1
ATOM 1468 C CA . PRO A 1 182 ? -27.529 15.589 25.217 1.00 40.59 182 PRO A CA 1
ATOM 1469 C C . PRO A 1 182 ? -26.007 15.769 25.103 1.00 40.59 182 PRO A C 1
ATOM 1471 O O . PRO A 1 182 ? -25.267 14.802 24.942 1.00 40.59 182 PRO A O 1
ATOM 1474 N N . ALA A 1 183 ? -25.531 17.009 25.200 1.00 38.28 183 ALA A N 1
ATOM 1475 C CA . ALA A 1 183 ? -24.192 17.422 24.769 1.00 38.28 183 ALA A CA 1
ATOM 1476 C C . ALA A 1 183 ? -22.979 16.810 25.514 1.00 38.28 183 ALA A C 1
ATOM 1478 O O . ALA A 1 183 ? -21.855 17.120 25.133 1.00 38.28 183 ALA A O 1
ATOM 1479 N N . ASP A 1 184 ? -23.163 15.929 26.504 1.00 41.38 184 ASP A N 1
ATOM 1480 C CA . ASP A 1 184 ? -22.092 15.503 27.421 1.00 41.38 184 ASP A CA 1
ATOM 1481 C C . ASP A 1 184 ? -22.000 13.980 27.669 1.00 41.38 184 ASP A C 1
ATOM 1483 O O . ASP A 1 184 ? -21.489 13.549 28.703 1.00 41.38 184 ASP A O 1
ATOM 1487 N N . ILE A 1 185 ? -22.464 13.126 26.744 1.00 40.50 185 ILE A N 1
ATOM 1488 C CA . ILE A 1 185 ? -22.406 11.658 26.916 1.00 40.50 185 ILE A CA 1
ATOM 1489 C C . ILE A 1 185 ? -21.768 10.967 25.707 1.00 40.50 185 ILE A C 1
ATOM 1491 O O . ILE A 1 185 ? -22.053 11.298 24.560 1.00 40.50 185 ILE A O 1
ATOM 1495 N N . ASP A 1 186 ? -20.884 10.001 25.981 1.00 37.03 186 ASP A N 1
ATOM 1496 C CA . ASP A 1 186 ? -20.233 9.128 24.997 1.00 37.03 186 ASP A CA 1
ATOM 1497 C C . ASP A 1 186 ? -21.292 8.338 24.201 1.00 37.03 186 ASP A C 1
ATOM 1499 O O . ASP A 1 186 ? -22.014 7.489 24.727 1.00 37.03 186 ASP A O 1
ATOM 1503 N N . THR A 1 187 ? -21.397 8.644 22.910 1.00 39.03 187 THR A N 1
ATOM 1504 C CA . THR A 1 187 ? -22.497 8.257 22.009 1.00 39.03 187 THR A CA 1
ATOM 1505 C C . THR A 1 187 ? -22.391 6.818 21.488 1.00 39.03 187 THR A C 1
ATOM 1507 O O . THR A 1 187 ? -23.070 6.415 20.542 1.00 39.03 187 THR A O 1
ATOM 1510 N N . THR A 1 188 ? -21.541 6.001 22.113 1.00 44.03 188 THR A N 1
ATOM 1511 C CA . THR A 1 188 ? -21.407 4.568 21.818 1.00 44.03 188 THR A CA 1
ATOM 1512 C C . THR A 1 188 ? -22.509 3.711 22.462 1.00 44.03 188 THR A C 1
ATOM 1514 O O . THR A 1 188 ? -22.723 2.573 22.032 1.00 44.03 188 THR A O 1
ATOM 1517 N N . SER A 1 189 ? -23.275 4.272 23.406 1.00 47.69 189 SER A N 1
ATOM 1518 C CA . SER A 1 189 ? -24.343 3.597 24.155 1.00 47.69 189 SER A CA 1
ATOM 1519 C C . SER A 1 189 ? -25.731 4.138 23.787 1.00 47.69 189 SER A C 1
ATOM 1521 O O . SER A 1 189 ? -26.073 5.270 24.110 1.00 47.69 189 SER A O 1
ATOM 1523 N N . LYS A 1 190 ? -26.573 3.327 23.128 1.00 58.91 190 LYS A N 1
ATOM 1524 C CA . LYS A 1 190 ? -27.957 3.723 22.802 1.00 58.91 190 LYS A CA 1
ATOM 1525 C C . LYS A 1 190 ? -28.846 3.686 24.059 1.00 58.91 190 LYS A C 1
ATOM 1527 O O . LYS A 1 190 ? -29.217 2.600 24.506 1.00 58.91 190 LYS A O 1
ATOM 1532 N N . GLY A 1 191 ? -29.202 4.861 24.581 1.00 65.88 191 GLY A N 1
ATOM 1533 C CA . GLY A 1 191 ? -30.152 5.059 25.684 1.00 65.88 191 GLY A CA 1
ATOM 1534 C C . GLY A 1 191 ? -29.519 5.095 27.082 1.00 65.88 191 GLY A C 1
ATOM 1535 O O . GLY A 1 191 ? -28.487 4.472 27.348 1.00 65.88 191 GLY A O 1
ATOM 1536 N N . TRP A 1 192 ? -30.149 5.832 27.995 1.00 77.00 192 TRP A N 1
ATOM 1537 C CA . TRP A 1 192 ? -29.647 6.086 29.350 1.00 77.00 192 TRP A CA 1
ATOM 1538 C C . TRP A 1 192 ? -30.753 5.965 30.401 1.00 77.00 192 TRP A C 1
ATOM 1540 O O . TRP A 1 192 ? -31.941 5.961 30.083 1.00 77.00 192 TRP A O 1
ATOM 1550 N N . VAL A 1 193 ? -30.346 5.845 31.665 1.00 81.88 193 VAL A N 1
ATOM 1551 C CA . VAL A 1 193 ? -31.236 5.855 32.837 1.00 81.88 193 VAL A CA 1
ATOM 1552 C C . VAL A 1 193 ? -30.623 6.681 33.966 1.00 81.88 193 VAL A C 1
ATOM 1554 O O . VAL A 1 193 ? -29.403 6.861 34.024 1.00 81.88 193 VAL A O 1
ATOM 1557 N N . LYS A 1 194 ? -31.458 7.169 34.889 1.00 85.56 194 LYS A N 1
ATOM 1558 C CA . LYS A 1 194 ? -30.985 7.851 36.100 1.00 85.56 194 LYS A CA 1
ATOM 1559 C C . LYS A 1 194 ? -30.668 6.823 37.182 1.00 85.56 194 LYS A C 1
ATOM 1561 O O . LYS A 1 194 ? -31.539 6.057 37.593 1.00 85.56 194 LYS A O 1
ATOM 1566 N N . LEU A 1 195 ? -29.430 6.826 37.665 1.00 83.06 195 LEU A N 1
ATOM 1567 C CA . LEU A 1 195 ? -28.981 6.024 38.799 1.00 83.06 195 LEU A CA 1
ATOM 1568 C C . LEU A 1 195 ? -28.898 6.914 40.043 1.00 83.06 195 LEU A C 1
ATOM 1570 O O . LEU A 1 195 ? -28.174 7.907 40.058 1.00 83.06 195 LEU A O 1
ATOM 1574 N N . ILE A 1 196 ? -29.637 6.559 41.088 1.00 80.00 196 ILE A N 1
ATOM 1575 C CA . ILE A 1 196 ? -29.706 7.288 42.357 1.00 80.00 196 ILE A CA 1
ATOM 1576 C C . ILE A 1 196 ? -28.888 6.523 43.396 1.00 80.00 196 ILE A C 1
ATOM 1578 O O . ILE A 1 196 ? -29.176 5.353 43.646 1.00 80.00 196 ILE A O 1
ATOM 1582 N N . ASP A 1 197 ? -27.907 7.173 44.028 1.00 76.56 197 ASP A N 1
ATOM 1583 C CA . ASP A 1 197 ? -27.208 6.622 45.199 1.00 76.56 197 ASP A CA 1
ATOM 1584 C C . ASP A 1 197 ? -27.876 7.140 46.481 1.00 76.56 197 ASP A C 1
ATOM 1586 O O . ASP A 1 197 ? -28.046 8.348 46.673 1.00 76.56 197 ASP A O 1
ATOM 1590 N N . LYS A 1 198 ? -28.250 6.232 47.388 1.00 66.56 198 LYS A N 1
ATOM 1591 C CA . LYS A 1 198 ? -28.839 6.611 48.678 1.00 66.56 198 LYS A CA 1
ATOM 1592 C C . LYS A 1 198 ? -27.901 7.455 49.543 1.00 66.56 198 LYS A C 1
ATOM 1594 O O . LYS A 1 198 ? -28.404 8.163 50.413 1.00 66.56 198 LYS A O 1
ATOM 1599 N N . SER A 1 199 ? -26.576 7.311 49.392 1.00 59.12 199 SER A N 1
ATOM 1600 C CA . SER A 1 199 ? -25.592 7.844 50.347 1.00 59.12 199 SER A CA 1
ATOM 1601 C C . SER A 1 199 ? -25.251 9.310 50.103 1.00 59.12 199 SER A C 1
ATOM 1603 O O . SER A 1 199 ? -24.369 9.854 50.760 1.00 59.12 199 SER A O 1
ATOM 1605 N N . TRP A 1 200 ? -25.922 9.945 49.147 1.00 56.12 200 TRP A N 1
ATOM 1606 C CA . TRP A 1 200 ? -25.669 11.322 48.767 1.00 56.12 200 TRP A CA 1
ATOM 1607 C C . TRP A 1 200 ? -26.468 12.306 49.644 1.00 56.12 200 TRP A C 1
ATOM 1609 O O . TRP A 1 200 ? -27.685 12.160 49.778 1.00 56.12 200 TRP A O 1
ATOM 1619 N N . TYR A 1 201 ? -25.796 13.310 50.225 1.00 49.66 201 TYR A N 1
ATOM 1620 C CA . TYR A 1 201 ? -26.381 14.327 51.113 1.00 49.66 201 TYR A CA 1
ATOM 1621 C C . TYR A 1 201 ? -25.945 15.753 50.733 1.00 49.66 201 TYR A C 1
ATOM 1623 O O . TYR A 1 201 ? -24.781 15.999 50.423 1.00 49.66 201 TYR A O 1
ATOM 1631 N N . LEU A 1 202 ? -26.875 16.709 50.824 1.00 39.00 202 LEU A N 1
ATOM 1632 C CA . LEU A 1 202 ? -26.599 18.149 50.805 1.00 39.00 202 LEU A CA 1
ATOM 1633 C C . LEU A 1 202 ? -26.473 18.631 52.259 1.00 39.00 202 LEU A C 1
ATOM 1635 O O . LEU A 1 202 ? -27.471 18.895 52.918 1.00 39.00 202 LEU A O 1
ATOM 1639 N N . GLY A 1 203 ? -25.243 18.738 52.767 1.00 36.78 203 GLY A N 1
ATOM 1640 C CA . GLY A 1 203 ? -24.947 19.494 53.991 1.00 36.78 203 GLY A CA 1
ATOM 1641 C C . GLY A 1 203 ? -24.875 18.713 55.316 1.00 36.78 203 GLY A C 1
ATOM 1642 O O . GLY A 1 203 ? -25.800 18.018 55.715 1.00 36.78 203 GLY A O 1
ATOM 1643 N N . ARG A 1 204 ? -23.746 18.944 56.008 1.00 31.39 204 ARG A N 1
ATOM 1644 C CA . ARG A 1 204 ? -23.343 18.588 57.388 1.00 31.39 204 ARG A CA 1
ATOM 1645 C C . ARG A 1 204 ? -23.435 17.111 57.797 1.00 31.39 204 ARG A C 1
ATOM 1647 O O . ARG A 1 204 ? -24.387 16.689 58.442 1.00 31.39 204 ARG A O 1
ATOM 1654 N N . SER A 1 205 ? -22.330 16.383 57.614 1.00 29.20 205 SER A N 1
ATOM 1655 C CA . SER A 1 205 ? -21.956 15.357 58.594 1.00 29.20 205 SER A CA 1
ATOM 1656 C C . SER A 1 205 ? -21.338 16.043 59.817 1.00 29.20 205 SER A C 1
ATOM 1658 O O . SER A 1 205 ? -20.351 16.773 59.692 1.00 29.20 205 SER A O 1
ATOM 1660 N N . GLU A 1 206 ? -21.886 15.809 61.006 1.00 32.91 206 GLU A N 1
ATOM 1661 C CA . GLU A 1 206 ? -21.152 16.056 62.247 1.00 32.91 206 GLU A CA 1
ATOM 1662 C C . GLU A 1 206 ? -19.951 15.100 62.293 1.00 32.91 206 GLU A C 1
ATOM 1664 O O . GLU A 1 206 ? -20.105 13.901 62.502 1.00 32.91 206 GLU A O 1
ATOM 1669 N N . GLY A 1 207 ? -18.753 15.637 62.048 1.00 33.84 207 GLY A N 1
ATOM 1670 C CA . GLY A 1 207 ? -17.483 14.918 62.180 1.00 33.84 207 GLY A CA 1
ATOM 1671 C C . GLY A 1 207 ? -16.890 14.417 60.861 1.00 33.84 207 GLY A C 1
ATOM 1672 O O . GLY A 1 207 ? -17.008 13.246 60.523 1.00 33.84 207 GLY A O 1
ATOM 1673 N N . GLY A 1 208 ? -16.189 15.291 60.136 1.00 27.73 208 GLY A N 1
ATOM 1674 C CA . GLY A 1 208 ? -15.387 14.913 58.968 1.00 27.73 208 GLY A CA 1
ATOM 1675 C C . GLY A 1 208 ? -15.187 16.088 58.017 1.00 27.73 208 GLY A C 1
ATOM 1676 O O . GLY A 1 208 ? -16.152 16.697 57.574 1.00 27.73 208 GLY A O 1
ATOM 1677 N N . PHE A 1 209 ? -13.933 16.451 57.766 1.00 31.27 209 PHE A N 1
ATOM 1678 C CA . PHE A 1 209 ? -13.517 17.615 56.985 1.00 31.27 209 PHE A CA 1
ATOM 1679 C C . PHE A 1 209 ? -13.966 17.525 55.517 1.00 31.27 209 PHE A C 1
ATOM 1681 O O . PHE A 1 209 ? -13.463 16.677 54.795 1.00 31.27 209 PHE A O 1
ATOM 1688 N N . GLU A 1 210 ? -14.882 18.405 55.104 1.00 28.83 210 GLU A N 1
ATOM 1689 C CA . GLU A 1 210 ? -14.870 19.202 53.858 1.00 28.83 210 GLU A CA 1
ATOM 1690 C C . GLU A 1 210 ? -16.234 19.904 53.709 1.00 28.83 210 GLU A C 1
ATOM 1692 O O . GLU A 1 210 ? -17.260 19.291 53.420 1.00 28.83 210 GLU A O 1
ATOM 1697 N N . VAL A 1 211 ? -16.259 21.214 53.969 1.00 29.53 211 VAL A N 1
ATOM 1698 C CA . VAL A 1 211 ? -17.430 22.072 53.742 1.00 29.53 211 VAL A CA 1
ATOM 1699 C C . VAL A 1 211 ? -17.321 22.602 52.316 1.00 29.53 211 VAL A C 1
ATOM 1701 O O . VAL A 1 211 ? -16.543 23.517 52.067 1.00 29.53 211 VAL A O 1
ATOM 1704 N N . TYR A 1 212 ? -18.062 22.020 51.376 1.00 36.03 212 TYR A N 1
ATOM 1705 C CA . TYR A 1 212 ? -18.244 22.628 50.057 1.00 36.03 212 TYR A CA 1
ATOM 1706 C C . TYR A 1 212 ? -19.352 23.680 50.147 1.00 36.03 212 TYR A C 1
ATOM 1708 O O . TYR A 1 212 ? -20.434 23.400 50.669 1.00 36.03 212 TYR A O 1
ATOM 1716 N N . GLU A 1 213 ? -19.087 24.890 49.654 1.00 34.38 213 GLU A N 1
ATOM 1717 C CA . GLU A 1 213 ? -20.144 25.880 49.451 1.00 34.38 213 GLU A CA 1
ATOM 1718 C C . GLU A 1 213 ? -21.095 25.384 48.347 1.00 34.38 213 GLU A C 1
ATOM 1720 O O . GLU A 1 213 ? -20.629 24.887 47.316 1.00 34.38 213 GLU A O 1
ATOM 1725 N N . PRO A 1 214 ? -22.424 25.468 48.540 1.00 42.47 214 PRO A N 1
ATOM 1726 C CA . PRO A 1 214 ? -23.375 25.132 47.489 1.00 42.47 214 PRO A CA 1
ATOM 1727 C C . PRO A 1 214 ? -23.178 26.078 46.298 1.00 42.47 214 PRO A C 1
ATOM 1729 O O . PRO A 1 214 ? -23.176 27.296 46.456 1.00 42.47 214 PRO A O 1
ATOM 1732 N N . ILE A 1 215 ? -23.005 25.508 45.103 1.00 45.66 215 ILE A N 1
ATOM 1733 C CA . ILE A 1 215 ? -22.876 26.267 43.855 1.00 45.66 215 ILE A CA 1
ATOM 1734 C C . ILE A 1 215 ? -24.171 27.061 43.635 1.00 45.66 215 ILE A C 1
ATOM 1736 O O . ILE A 1 215 ? -25.269 26.501 43.659 1.00 45.66 215 ILE A O 1
ATOM 1740 N N . GLU A 1 216 ? -24.040 28.370 43.429 1.00 36.03 216 GLU A N 1
ATOM 1741 C CA . GLU A 1 216 ? -25.161 29.290 43.242 1.00 36.03 216 GLU A CA 1
ATOM 1742 C C . GLU A 1 216 ? -26.015 28.857 42.031 1.00 36.03 216 GLU A C 1
ATOM 1744 O O . GLU A 1 216 ? -25.514 28.732 40.914 1.00 36.03 216 GLU A O 1
ATOM 1749 N N . GLY A 1 217 ? -27.301 28.568 42.259 1.00 45.91 217 GLY A N 1
ATOM 1750 C CA . GLY A 1 217 ? -28.235 28.085 41.230 1.00 45.91 217 GLY A CA 1
ATOM 1751 C C . GLY A 1 217 ? -28.451 26.565 41.170 1.00 45.91 217 GLY A C 1
ATOM 1752 O O . GLY A 1 217 ? -29.342 26.131 40.446 1.00 45.91 217 GLY A O 1
ATOM 1753 N N . VAL A 1 218 ? -27.712 25.761 41.944 1.00 45.81 218 VAL A N 1
ATOM 1754 C CA . VAL A 1 218 ? -27.913 24.303 42.046 1.00 45.81 218 VAL A CA 1
ATOM 1755 C C . VAL A 1 218 ? -28.903 23.991 43.174 1.00 45.81 218 VAL A C 1
ATOM 1757 O O . VAL A 1 218 ? -28.658 24.305 44.338 1.00 45.81 218 VAL A O 1
ATOM 1760 N N . THR A 1 219 ? -30.039 23.375 42.844 1.00 52.50 219 THR A N 1
ATOM 1761 C CA . THR A 1 219 ? -31.087 22.984 43.804 1.00 52.50 219 THR A CA 1
ATOM 1762 C C . THR A 1 219 ? -30.955 21.513 44.223 1.00 52.50 219 THR A C 1
ATOM 1764 O O . THR A 1 219 ? -30.269 20.735 43.567 1.00 52.50 219 THR A O 1
ATOM 1767 N N . GLU A 1 220 ? -31.658 21.067 45.278 1.00 48.12 220 GLU A N 1
ATOM 1768 C CA . GLU A 1 220 ? -31.715 19.638 45.679 1.00 48.12 220 GLU A CA 1
ATOM 1769 C C . GLU A 1 220 ? -32.155 18.686 44.547 1.00 48.12 220 GLU A C 1
ATOM 1771 O O . GLU A 1 220 ? -31.916 17.477 44.630 1.00 48.12 220 GLU A O 1
ATOM 1776 N N . ARG A 1 221 ? -32.794 19.224 43.497 1.00 48.88 221 ARG A N 1
ATOM 1777 C CA . ARG A 1 221 ? -33.242 18.492 42.304 1.00 48.88 221 ARG A CA 1
ATOM 1778 C C . ARG A 1 221 ? -32.093 18.139 41.351 1.00 48.88 221 ARG A C 1
ATOM 1780 O O . ARG A 1 221 ? -32.214 17.171 40.601 1.00 48.88 221 ARG A O 1
ATOM 1787 N N . ASP A 1 222 ? -30.985 18.871 41.415 1.00 51.56 222 ASP A N 1
ATOM 1788 C CA . ASP A 1 222 ? -29.888 18.821 40.439 1.00 51.56 222 ASP A CA 1
ATOM 1789 C C . ASP A 1 222 ? -28.746 17.883 40.862 1.00 51.56 222 ASP A C 1
ATOM 1791 O O . ASP A 1 222 ? -27.709 17.805 40.210 1.00 51.56 222 ASP A O 1
ATOM 1795 N N . VAL A 1 223 ? -28.913 17.172 41.980 1.00 57.97 223 VAL A N 1
ATOM 1796 C CA . VAL A 1 223 ? -27.810 16.504 42.669 1.00 57.97 223 VAL A CA 1
ATOM 1797 C C . VAL A 1 223 ? -28.209 15.171 43.308 1.00 57.97 223 VAL A C 1
ATOM 1799 O O . VAL A 1 223 ? -29.363 14.959 43.679 1.00 57.97 223 VAL A O 1
ATOM 1802 N N . GLY A 1 224 ? -27.241 14.262 43.470 1.00 61.44 224 GLY A N 1
ATOM 1803 C CA . GLY A 1 224 ? -27.411 12.942 44.100 1.00 61.44 224 GLY A CA 1
ATOM 1804 C C . GLY A 1 224 ? -28.019 11.854 43.218 1.00 61.44 224 GLY A C 1
ATOM 1805 O O . GLY A 1 224 ? -28.571 10.875 43.718 1.00 61.44 224 GLY A O 1
ATOM 1806 N N . TRP A 1 225 ? -27.887 12.026 41.910 1.00 71.25 225 TRP A N 1
ATOM 1807 C CA . TRP A 1 225 ? -28.119 11.015 40.892 1.00 71.25 225 TRP A CA 1
ATOM 1808 C C . TRP A 1 225 ? -27.120 11.232 39.752 1.00 71.25 225 TRP A C 1
ATOM 1810 O O . TRP A 1 225 ? -26.535 12.307 39.633 1.00 71.25 225 TRP A O 1
ATOM 1820 N N . MET A 1 226 ? -26.908 10.210 38.931 1.00 71.12 226 MET A N 1
ATOM 1821 C CA . MET A 1 226 ? -26.054 10.278 37.747 1.00 71.12 226 MET A CA 1
ATOM 1822 C C . MET A 1 226 ? -26.765 9.669 36.546 1.00 71.12 226 MET A C 1
ATOM 1824 O O . MET A 1 226 ? -27.524 8.706 36.677 1.00 71.12 226 MET A O 1
ATOM 1828 N N . GLN A 1 227 ? -26.525 10.247 35.375 1.00 72.75 227 GLN A N 1
ATOM 1829 C CA . GLN A 1 227 ? -26.974 9.687 34.112 1.00 72.75 227 GLN A CA 1
ATOM 1830 C C . GLN A 1 227 ? -25.996 8.591 33.701 1.00 72.75 227 GLN A C 1
ATOM 1832 O O . GLN A 1 227 ? -24.808 8.851 33.522 1.00 72.75 227 GLN A O 1
ATOM 1837 N N . VAL A 1 228 ? -26.488 7.359 33.595 1.00 71.31 228 VAL A N 1
ATOM 1838 C CA . VAL A 1 228 ? -25.662 6.197 33.256 1.00 71.31 228 VAL A CA 1
ATOM 1839 C C . VAL A 1 228 ? -26.174 5.597 31.961 1.00 71.31 228 VAL A C 1
ATOM 1841 O O . VAL A 1 228 ? -27.385 5.458 31.756 1.00 71.31 228 VAL A O 1
ATOM 1844 N N . ALA A 1 229 ? -25.244 5.232 31.082 1.00 72.19 229 ALA A N 1
ATOM 1845 C CA . ALA A 1 229 ? -25.559 4.445 29.906 1.00 72.19 229 ALA A CA 1
ATOM 1846 C C . ALA A 1 229 ? -26.245 3.145 30.333 1.00 72.19 229 ALA A C 1
ATOM 1848 O O . ALA A 1 229 ? -25.780 2.430 31.220 1.00 72.19 229 ALA A O 1
ATOM 1849 N N . TYR A 1 230 ? -27.353 2.816 29.680 1.00 74.62 230 TYR A N 1
ATOM 1850 C CA . TYR A 1 230 ? -28.179 1.679 30.075 1.00 74.62 230 TYR A CA 1
ATOM 1851 C C . TYR A 1 230 ? -27.410 0.343 30.121 1.00 74.62 230 TYR A C 1
ATOM 1853 O O . TYR A 1 230 ? -27.669 -0.490 30.986 1.00 74.62 230 TYR A O 1
ATOM 1861 N N . GLN A 1 231 ? -26.419 0.162 29.241 1.00 68.25 231 GLN A N 1
ATOM 1862 C CA . GLN A 1 231 ? -25.578 -1.042 29.191 1.00 68.25 231 GLN A CA 1
ATOM 1863 C C . GLN A 1 231 ? -24.608 -1.147 30.384 1.00 68.25 231 GLN A C 1
ATOM 1865 O O . GLN A 1 231 ? -24.307 -2.253 30.836 1.00 68.25 231 GLN A O 1
ATOM 1870 N N . ASP A 1 232 ? -24.173 -0.010 30.932 1.00 68.06 232 ASP A N 1
ATOM 1871 C CA . ASP A 1 232 ? -23.178 0.050 32.010 1.00 68.06 232 ASP A CA 1
ATOM 1872 C C . ASP A 1 232 ? -23.789 -0.161 33.397 1.00 68.06 232 ASP A C 1
ATOM 1874 O O . ASP A 1 232 ? -23.101 -0.542 34.348 1.00 68.06 232 ASP A O 1
ATOM 1878 N N . VAL A 1 233 ? -25.113 0.001 33.509 1.00 69.38 233 VAL A N 1
ATOM 1879 C CA . VAL A 1 233 ? -25.875 -0.334 34.720 1.00 69.38 233 VAL A CA 1
ATOM 1880 C C . VAL A 1 233 ? -25.555 -1.759 35.174 1.00 69.38 233 VAL A C 1
ATOM 1882 O O . VAL A 1 233 ? -25.382 -1.999 36.366 1.00 69.38 233 VAL A O 1
ATOM 1885 N N . MET A 1 234 ? -25.423 -2.689 34.224 1.00 64.75 234 MET A N 1
ATOM 1886 C CA . MET A 1 234 ? -25.211 -4.111 34.490 1.00 64.75 234 MET A CA 1
ATOM 1887 C C . MET A 1 234 ? -23.737 -4.501 34.654 1.00 64.75 234 MET A C 1
ATOM 1889 O O . MET A 1 234 ? -23.423 -5.371 35.467 1.00 64.75 234 MET A O 1
ATOM 1893 N N . SER A 1 235 ? -22.829 -3.893 33.893 1.00 59.34 235 SER A N 1
ATOM 1894 C CA . SER A 1 235 ? -21.407 -4.264 33.879 1.00 59.34 235 SER A CA 1
ATOM 1895 C C . SER A 1 235 ? -20.595 -3.580 34.983 1.00 59.34 235 SER A C 1
ATOM 1897 O O . SER A 1 235 ? -19.680 -4.202 35.524 1.00 59.34 235 SER A O 1
ATOM 1899 N N . GLU A 1 236 ? -20.931 -2.340 35.349 1.00 60.88 236 GLU A N 1
ATOM 1900 C CA . GLU A 1 236 ? -20.127 -1.531 36.274 1.00 60.88 236 GLU A CA 1
ATOM 1901 C C . GLU A 1 236 ? -20.809 -1.349 37.638 1.00 60.88 236 GLU A C 1
ATOM 1903 O O . GLU A 1 236 ? -20.193 -1.603 38.674 1.00 60.88 236 GLU A O 1
ATOM 1908 N N . TRP A 1 237 ? -22.098 -1.000 37.667 1.00 64.06 237 TRP A N 1
ATOM 1909 C CA . TRP A 1 237 ? -22.797 -0.638 38.915 1.00 64.06 237 TRP A CA 1
ATOM 1910 C C . TRP A 1 237 ? -23.466 -1.821 39.628 1.00 64.06 237 TRP A C 1
ATOM 1912 O O . TRP A 1 237 ? -23.694 -1.805 40.842 1.00 64.06 237 TRP A O 1
ATOM 1922 N N . PHE A 1 238 ? -23.771 -2.874 38.876 1.00 63.06 238 PHE A N 1
ATOM 1923 C CA . PHE A 1 238 ? -24.422 -4.078 39.383 1.00 63.06 238 PHE A CA 1
ATOM 1924 C C . PHE A 1 238 ? -23.434 -5.167 39.803 1.00 63.06 238 PHE A C 1
ATOM 1926 O O . PHE A 1 238 ? -23.659 -5.846 40.801 1.00 63.06 238 PHE A O 1
ATOM 1933 N N . ALA A 1 239 ? -22.337 -5.319 39.060 1.00 55.53 239 ALA A N 1
ATOM 1934 C CA . ALA A 1 239 ? -21.336 -6.358 39.280 1.00 55.53 239 ALA A CA 1
ATOM 1935 C C . ALA A 1 239 ? -20.252 -5.975 40.306 1.00 55.53 239 ALA A C 1
ATOM 1937 O O . ALA A 1 239 ? -19.705 -6.862 40.961 1.00 55.53 239 ALA A O 1
ATOM 1938 N N . PHE A 1 240 ? -19.942 -4.678 40.460 1.00 54.66 240 PHE A N 1
ATOM 1939 C CA . PHE A 1 240 ? -18.810 -4.202 41.268 1.00 54.66 240 PHE A CA 1
ATOM 1940 C C . PHE A 1 240 ? -19.125 -2.920 42.068 1.00 54.66 240 PHE A C 1
ATOM 1942 O O . PHE A 1 240 ? -18.510 -1.877 41.842 1.00 54.66 240 PHE A O 1
ATOM 1949 N N . PRO A 1 241 ? -20.030 -2.966 43.064 1.00 43.69 241 PRO A N 1
ATOM 1950 C CA . PRO A 1 241 ? -20.464 -1.774 43.806 1.00 43.69 241 PRO A CA 1
ATOM 1951 C C . PRO A 1 241 ? -19.378 -1.082 44.667 1.00 43.69 241 PRO A C 1
ATOM 1953 O O . PRO A 1 241 ? -19.650 -0.053 45.286 1.00 43.69 241 PRO A O 1
ATOM 1956 N N . SER A 1 242 ? -18.150 -1.613 44.749 1.00 40.81 242 SER A N 1
ATOM 1957 C CA . SER A 1 242 ? -17.100 -1.168 45.684 1.00 40.81 242 SER A CA 1
ATOM 1958 C C . SER A 1 242 ? -15.968 -0.312 45.086 1.00 40.81 242 SER A C 1
ATOM 1960 O O . SER A 1 242 ? -15.013 -0.007 45.799 1.00 40.81 242 SER A O 1
ATOM 1962 N N . ARG A 1 243 ? -16.036 0.136 43.823 1.00 40.78 243 ARG A N 1
ATOM 1963 C CA . ARG A 1 243 ? -14.979 0.979 43.214 1.00 40.78 243 ARG A CA 1
ATOM 1964 C C . ARG A 1 243 ? -15.451 2.381 42.809 1.00 40.78 243 ARG A C 1
ATOM 1966 O O . ARG A 1 243 ? -15.549 2.639 41.625 1.00 40.78 243 ARG A O 1
ATOM 1973 N N . THR A 1 244 ? -15.652 3.277 43.782 1.00 29.91 244 THR A N 1
ATOM 1974 C CA . THR A 1 244 ? -15.675 4.771 43.678 1.00 29.91 244 THR A CA 1
ATOM 1975 C C . THR A 1 244 ? -16.041 5.299 45.085 1.00 29.91 244 THR A C 1
ATOM 1977 O O . THR A 1 244 ? -17.086 4.880 45.576 1.00 29.91 244 THR A O 1
ATOM 1980 N N . LEU A 1 245 ? -15.313 6.118 45.869 1.00 25.75 245 LEU A N 1
ATOM 1981 C CA . LEU A 1 245 ? -14.405 7.280 45.694 1.00 25.75 245 LEU A CA 1
ATOM 1982 C C . LEU A 1 245 ? -13.528 7.460 46.993 1.00 25.75 245 LEU A C 1
ATOM 1984 O O . LEU A 1 245 ? -13.664 6.640 47.900 1.00 25.75 245 LEU A O 1
ATOM 1988 N N . PRO A 1 246 ? -12.585 8.433 47.096 1.00 33.31 246 PRO A N 1
ATOM 1989 C CA . PRO A 1 246 ? -11.300 8.289 47.788 1.00 33.31 246 PRO A CA 1
ATOM 1990 C C . PRO A 1 246 ? -11.315 8.704 49.267 1.00 33.31 246 PRO A C 1
ATOM 1992 O O . PRO A 1 246 ? -11.917 9.704 49.640 1.00 33.31 246 PRO A O 1
ATOM 1995 N N . SER A 1 247 ? -10.512 8.029 50.089 1.00 22.44 247 SER A N 1
ATOM 1996 C CA . SER A 1 247 ? -10.062 8.567 51.376 1.00 22.44 247 SER A CA 1
ATOM 1997 C C . SER A 1 247 ? -8.574 8.275 51.565 1.00 22.44 247 SER A C 1
ATOM 1999 O O . SER A 1 247 ? -8.169 7.134 51.766 1.00 22.44 247 SER A O 1
ATOM 2001 N N . SER A 1 248 ? -7.780 9.340 51.429 1.00 27.94 248 SER A N 1
ATOM 2002 C CA . SER A 1 248 ? -6.433 9.543 51.978 1.00 27.94 248 SER A CA 1
ATOM 2003 C C . SER A 1 248 ? -5.498 8.327 52.054 1.00 27.94 248 SER A C 1
ATOM 2005 O O . SER A 1 248 ? -5.413 7.656 53.080 1.00 27.94 248 SER A O 1
ATOM 2007 N N . THR A 1 249 ? -4.652 8.131 51.042 1.00 23.12 249 THR A N 1
ATOM 2008 C CA . THR A 1 249 ? -3.294 7.617 51.286 1.00 23.12 249 THR A CA 1
ATOM 2009 C C . THR A 1 249 ? -2.341 8.173 50.234 1.00 23.12 249 THR A C 1
ATOM 2011 O O . THR A 1 249 ? -2.509 7.983 49.032 1.00 23.12 249 THR A O 1
ATOM 2014 N N . THR A 1 250 ? -1.349 8.914 50.704 1.00 23.83 250 THR A N 1
ATOM 2015 C CA . THR A 1 250 ? -0.232 9.478 49.948 1.00 23.83 250 THR A CA 1
ATOM 2016 C C . THR A 1 250 ? 0.503 8.379 49.167 1.00 23.83 250 THR A C 1
ATOM 2018 O O . THR A 1 250 ? 1.221 7.563 49.739 1.00 23.83 250 THR A O 1
ATOM 2021 N N . LEU A 1 251 ? 0.339 8.357 47.840 1.00 23.12 251 LEU A N 1
ATOM 2022 C CA . LEU A 1 251 ? 1.076 7.470 46.934 1.00 23.12 251 LEU A CA 1
ATOM 2023 C C . LEU A 1 251 ? 2.510 7.978 46.752 1.00 23.12 251 LEU A C 1
ATOM 2025 O O . LEU A 1 251 ? 2.758 8.970 46.068 1.00 23.12 251 LEU A O 1
ATOM 2029 N N . ASN A 1 252 ? 3.466 7.266 47.344 1.00 21.70 252 ASN A N 1
ATOM 2030 C CA . ASN A 1 252 ? 4.890 7.494 47.136 1.00 21.70 252 ASN A CA 1
ATOM 2031 C C . ASN A 1 252 ? 5.356 6.633 45.947 1.00 21.70 252 ASN A C 1
ATOM 2033 O O . ASN A 1 252 ? 5.556 5.427 46.078 1.00 21.70 252 ASN A O 1
ATOM 2037 N N . ILE A 1 253 ? 5.473 7.231 44.759 1.00 23.92 253 ILE A N 1
ATOM 2038 C CA . ILE A 1 253 ? 5.852 6.519 43.530 1.00 23.92 253 ILE A CA 1
ATOM 2039 C C . ILE A 1 253 ? 7.382 6.499 43.409 1.00 23.92 253 ILE A C 1
ATOM 2041 O O . ILE A 1 253 ? 8.001 7.528 43.144 1.00 23.92 253 ILE A O 1
ATOM 2045 N N . LYS A 1 254 ? 8.001 5.319 43.530 1.00 22.78 254 LYS A N 1
ATOM 2046 C CA . LYS A 1 254 ? 9.386 5.077 43.087 1.00 22.78 254 LYS A CA 1
ATOM 2047 C C . LYS A 1 254 ? 9.376 4.134 41.886 1.00 22.78 254 LYS A C 1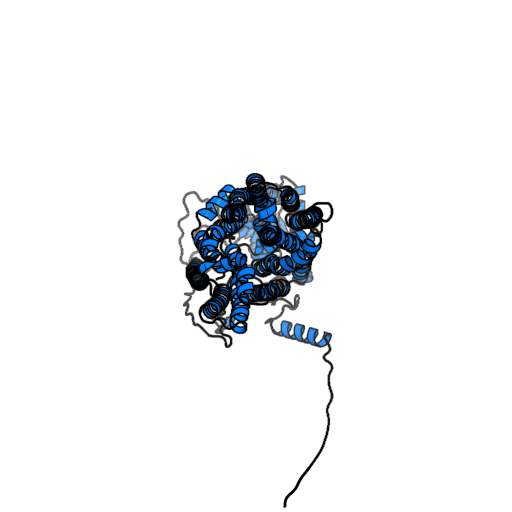
ATOM 2049 O O . LYS A 1 254 ? 8.907 3.008 41.988 1.00 22.78 254 LYS A O 1
ATOM 2054 N N . GLY A 1 255 ? 9.896 4.593 40.749 1.00 23.34 255 GLY A N 1
ATOM 2055 C CA . GLY A 1 255 ? 10.100 3.757 39.565 1.00 23.34 255 GLY A CA 1
ATOM 2056 C C . GLY A 1 255 ? 11.469 3.077 39.585 1.00 23.34 255 GLY A C 1
ATOM 2057 O O . GLY A 1 255 ? 12.467 3.727 39.895 1.00 23.34 255 GLY A O 1
ATOM 2058 N N . SER A 1 256 ? 11.533 1.801 39.205 1.00 24.19 256 SER A N 1
ATOM 2059 C CA . SER A 1 256 ? 12.785 1.117 38.862 1.00 24.19 256 SER A CA 1
ATOM 2060 C C . SER A 1 256 ? 12.701 0.505 37.460 1.00 24.19 256 SER A C 1
ATOM 2062 O O . SER A 1 256 ? 11.648 0.045 37.022 1.00 24.19 256 SER A O 1
ATOM 2064 N N . MET A 1 257 ? 13.819 0.554 36.729 1.00 23.11 257 MET A N 1
ATOM 2065 C CA . MET A 1 257 ? 13.994 -0.113 35.436 1.00 23.11 257 MET A CA 1
ATOM 2066 C C . MET A 1 257 ? 14.635 -1.481 35.672 1.00 23.11 257 MET A C 1
ATOM 2068 O O . MET A 1 257 ? 15.739 -1.537 36.209 1.00 23.11 257 MET A O 1
ATOM 2072 N N . GLU A 1 258 ? 14.007 -2.562 35.215 1.00 26.02 258 GLU A N 1
ATOM 2073 C CA . GLU A 1 258 ? 14.671 -3.865 35.083 1.00 26.02 258 GLU A CA 1
ATOM 2074 C C . GLU A 1 258 ? 14.796 -4.253 33.607 1.00 26.02 258 GLU A C 1
ATOM 2076 O O . GLU A 1 258 ? 13.840 -4.165 32.835 1.00 26.02 258 GLU A O 1
ATOM 2081 N N . LYS A 1 259 ? 16.001 -4.680 33.212 1.00 23.31 259 LYS A N 1
ATOM 2082 C CA . LYS A 1 259 ? 16.288 -5.252 31.892 1.00 23.31 259 LYS A CA 1
ATOM 2083 C C . LYS A 1 259 ? 15.949 -6.745 31.892 1.00 23.31 259 LYS A C 1
ATOM 2085 O O . LYS A 1 259 ? 16.482 -7.498 32.703 1.00 23.31 259 LYS A O 1
ATOM 2090 N N . SER A 1 260 ? 15.117 -7.178 30.946 1.00 26.17 260 SER A N 1
ATOM 2091 C CA . SER A 1 260 ? 14.887 -8.596 30.639 1.00 26.17 260 SER A CA 1
ATOM 2092 C C . SER A 1 260 ? 16.016 -9.161 29.762 1.00 26.17 260 SER A C 1
ATOM 2094 O O . SER A 1 260 ? 16.594 -8.440 28.951 1.00 26.17 260 SER A O 1
ATOM 2096 N N . LYS A 1 261 ? 16.292 -10.468 29.884 1.00 30.50 261 LYS A N 1
ATOM 2097 C CA . LYS A 1 261 ? 17.354 -11.232 29.189 1.00 30.50 261 LYS A CA 1
ATOM 2098 C C . LYS A 1 261 ? 17.312 -11.209 27.643 1.00 30.50 261 LYS A C 1
ATOM 2100 O O . LYS A 1 261 ? 18.215 -11.770 27.038 1.00 30.50 261 LYS A O 1
ATOM 2105 N N . ASN A 1 262 ? 16.322 -10.560 27.021 1.00 28.06 262 ASN A N 1
ATOM 2106 C CA . ASN A 1 262 ? 16.153 -10.452 25.562 1.00 28.06 262 ASN A CA 1
ATOM 2107 C C . ASN A 1 262 ? 16.082 -8.998 25.036 1.00 28.06 262 ASN A C 1
ATOM 2109 O O . ASN A 1 262 ? 15.564 -8.779 23.946 1.00 28.06 262 ASN A O 1
ATOM 2113 N N . ASP A 1 263 ? 16.551 -8.000 25.794 1.00 28.72 263 ASP A N 1
ATOM 2114 C CA . ASP A 1 263 ? 16.574 -6.571 25.399 1.00 28.72 263 ASP A CA 1
ATOM 2115 C C . ASP A 1 263 ? 15.208 -5.939 25.009 1.00 28.72 263 ASP A C 1
ATOM 2117 O O . ASP A 1 263 ? 15.148 -4.785 24.583 1.00 28.72 263 ASP A O 1
ATOM 2121 N N . GLU A 1 264 ? 14.079 -6.622 25.238 1.00 28.20 264 GLU A N 1
ATOM 2122 C CA . GLU A 1 264 ? 12.738 -6.024 25.179 1.00 28.20 264 GLU A CA 1
ATOM 2123 C C . GLU A 1 264 ? 12.457 -5.207 26.454 1.00 28.20 264 GLU A C 1
ATOM 2125 O O . GLU A 1 264 ? 12.379 -5.745 27.563 1.00 28.20 264 GLU A O 1
ATOM 2130 N N . VAL A 1 265 ? 12.271 -3.890 26.305 1.00 28.42 265 VAL A N 1
ATOM 2131 C CA . VAL A 1 265 ? 11.804 -3.005 27.385 1.00 28.42 265 VAL A CA 1
ATOM 2132 C C . VAL A 1 265 ? 10.284 -3.138 27.503 1.00 28.42 265 VAL A C 1
ATOM 2134 O O . VAL A 1 265 ? 9.521 -2.400 26.880 1.00 28.42 265 VAL A O 1
ATOM 2137 N N . VAL A 1 266 ? 9.832 -4.097 28.307 1.00 29.92 266 VAL A N 1
ATOM 2138 C CA . VAL A 1 266 ? 8.419 -4.248 28.669 1.00 29.92 266 VAL A CA 1
ATOM 2139 C C . VAL A 1 266 ? 8.105 -3.283 29.817 1.00 29.92 266 VAL A C 1
ATOM 2141 O O . VAL A 1 266 ? 8.622 -3.429 30.921 1.00 29.92 266 VAL A O 1
ATOM 2144 N N . MET A 1 267 ? 7.258 -2.277 29.573 1.00 26.75 267 MET A N 1
ATOM 2145 C CA . MET A 1 267 ? 6.693 -1.450 30.649 1.00 26.75 267 MET A CA 1
ATOM 2146 C C . MET A 1 267 ? 5.594 -2.239 31.360 1.00 26.75 267 MET A C 1
ATOM 2148 O O . MET A 1 267 ? 4.431 -2.201 30.964 1.00 26.75 267 MET A O 1
ATOM 2152 N N . THR A 1 268 ? 5.971 -2.950 32.411 1.00 29.50 268 THR A N 1
ATOM 2153 C CA . THR A 1 268 ? 5.043 -3.578 33.352 1.00 29.50 268 THR A CA 1
ATOM 2154 C C . THR A 1 268 ? 4.774 -2.619 34.520 1.00 29.50 268 THR A C 1
ATOM 2156 O O . THR A 1 268 ? 5.632 -2.429 35.378 1.00 29.50 268 THR A O 1
ATOM 2159 N N . GLU A 1 269 ? 3.604 -1.967 34.546 1.00 25.38 269 GLU A N 1
ATOM 2160 C CA . GLU A 1 269 ? 3.126 -1.200 35.714 1.00 25.38 269 GLU A CA 1
ATOM 2161 C C . GLU A 1 269 ? 2.545 -2.163 36.753 1.00 25.38 269 GLU A C 1
ATOM 2163 O O . GLU A 1 269 ? 1.446 -2.688 36.569 1.00 25.38 269 GLU A O 1
ATOM 2168 N N . TYR A 1 270 ? 3.317 -2.488 37.793 1.00 30.84 270 TYR A N 1
ATOM 2169 C CA . TYR A 1 270 ? 2.837 -3.297 38.915 1.00 30.84 270 TYR A CA 1
ATOM 2170 C C . TYR A 1 270 ? 2.099 -2.379 39.889 1.00 30.84 270 TYR A C 1
ATOM 2172 O O . TYR A 1 270 ? 2.632 -1.343 40.287 1.00 30.84 270 TYR A O 1
ATOM 2180 N N . VAL A 1 271 ? 0.897 -2.771 40.304 1.00 29.94 271 VAL A N 1
ATOM 2181 C CA . VAL A 1 271 ? 0.296 -2.254 41.537 1.00 29.94 271 VAL A CA 1
ATOM 2182 C C . VAL A 1 271 ? 0.750 -3.198 42.645 1.00 29.94 271 VAL A C 1
ATOM 2184 O O . VAL A 1 271 ? 0.639 -4.416 42.496 1.00 29.94 271 VAL A O 1
ATOM 2187 N N . GLN A 1 272 ? 1.341 -2.646 43.700 1.00 28.94 272 GLN A N 1
ATOM 2188 C CA . GLN A 1 272 ? 1.798 -3.411 44.854 1.00 28.94 272 GLN A CA 1
ATOM 2189 C C . GLN A 1 272 ? 0.813 -3.177 45.998 1.00 28.94 272 GLN A C 1
ATOM 2191 O O . GLN A 1 272 ? 0.455 -2.034 46.278 1.00 28.94 272 GLN A O 1
ATOM 2196 N N . ASP A 1 273 ? 0.341 -4.264 46.595 1.00 32.31 273 ASP A N 1
ATOM 2197 C CA . ASP A 1 273 ? -0.607 -4.245 47.708 1.00 32.31 273 ASP A CA 1
ATOM 2198 C C . ASP A 1 273 ? 0.051 -3.631 48.971 1.00 32.31 273 ASP A C 1
ATOM 2200 O O . ASP A 1 273 ? 1.127 -4.105 49.361 1.00 32.31 273 ASP A O 1
ATOM 2204 N N . PRO A 1 274 ? -0.527 -2.580 49.597 1.00 30.05 274 PRO A N 1
ATOM 2205 C CA . PRO A 1 274 ? 0.064 -1.897 50.751 1.00 30.05 274 PRO A CA 1
ATOM 2206 C C . PRO A 1 274 ? 0.234 -2.766 52.004 1.00 30.05 274 PRO A C 1
ATOM 2208 O O . PRO A 1 274 ? 1.085 -2.446 52.830 1.00 30.05 274 PRO A O 1
ATOM 2211 N N . GLU A 1 275 ? -0.535 -3.849 52.158 1.00 34.97 275 GLU A N 1
ATOM 2212 C CA . GLU A 1 275 ? -0.476 -4.701 53.358 1.00 34.97 275 GLU A CA 1
ATOM 2213 C C . GLU A 1 275 ? 0.445 -5.923 53.199 1.00 34.97 275 GLU A C 1
ATOM 2215 O O . GLU A 1 275 ? 0.985 -6.421 54.186 1.00 34.97 275 GLU A O 1
ATOM 2220 N N . THR A 1 276 ? 0.679 -6.398 51.970 1.00 35.53 276 THR A N 1
ATOM 2221 C CA . THR A 1 276 ? 1.384 -7.673 51.717 1.00 35.53 276 THR A CA 1
ATOM 2222 C C . THR A 1 276 ? 2.623 -7.556 50.823 1.00 35.53 276 THR A C 1
ATOM 2224 O O . THR A 1 276 ? 3.419 -8.494 50.741 1.00 35.53 276 THR A O 1
ATOM 2227 N N . GLY A 1 277 ? 2.828 -6.424 50.139 1.00 30.27 277 GLY A N 1
ATOM 2228 C CA . GLY A 1 277 ? 3.974 -6.216 49.248 1.00 30.27 277 GLY A CA 1
ATOM 2229 C C . GLY A 1 277 ? 3.951 -7.062 47.963 1.00 30.27 277 GLY A C 1
ATOM 2230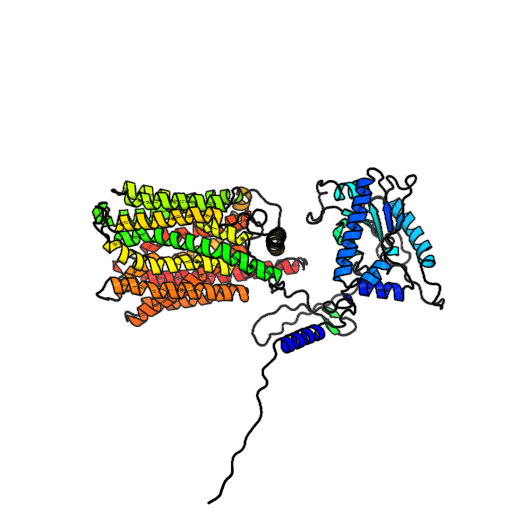 O O . GLY A 1 277 ? 4.951 -7.100 47.236 1.00 30.27 277 GLY A O 1
ATOM 2231 N N . ALA A 1 278 ? 2.842 -7.736 47.646 1.00 31.27 278 ALA A N 1
ATOM 2232 C CA . ALA A 1 278 ? 2.727 -8.621 46.488 1.00 31.27 278 ALA A CA 1
ATOM 2233 C C . ALA A 1 278 ? 2.496 -7.857 45.165 1.00 31.27 278 ALA A C 1
ATOM 2235 O O . ALA A 1 278 ? 1.805 -6.842 45.111 1.00 31.27 278 ALA A O 1
ATOM 2236 N N . LYS A 1 279 ? 3.100 -8.362 44.079 1.00 30.75 279 LYS A N 1
ATOM 2237 C CA . LYS A 1 279 ? 3.108 -7.791 42.717 1.00 30.75 279 LYS A CA 1
ATOM 2238 C C . LYS A 1 279 ? 1.879 -8.265 41.901 1.00 30.75 279 LYS A C 1
ATOM 2240 O O . LYS A 1 279 ? 1.845 -9.430 41.519 1.00 30.75 279 LYS A O 1
ATOM 2245 N N . LEU A 1 280 ? 0.911 -7.393 41.578 1.00 33.16 280 LEU A N 1
ATOM 2246 C CA . LEU A 1 280 ? -0.285 -7.704 40.749 1.00 33.16 280 LEU A CA 1
ATOM 2247 C C . LEU A 1 280 ? -0.079 -7.411 39.244 1.00 33.16 280 LEU A C 1
ATOM 2249 O O . LEU A 1 280 ? 0.367 -6.309 38.927 1.00 33.16 280 LEU A O 1
ATOM 2253 N N . HIS A 1 281 ? -0.473 -8.321 38.322 1.00 34.62 281 HIS A N 1
ATOM 2254 C CA . HIS A 1 281 ? -0.409 -8.166 36.838 1.00 34.62 281 HIS A CA 1
ATOM 2255 C C . HIS A 1 281 ? -1.229 -9.193 36.001 1.00 34.62 281 HIS A C 1
ATOM 2257 O O . HIS A 1 281 ? -1.363 -10.321 36.467 1.00 34.62 281 HIS A O 1
ATOM 2263 N N . PRO A 1 282 ? -1.525 -8.977 34.684 1.00 37.34 282 PRO A N 1
ATOM 2264 C CA . PRO A 1 282 ? -2.034 -7.783 33.988 1.00 37.34 282 PRO A CA 1
ATOM 2265 C C . PRO A 1 282 ? -3.258 -8.062 33.052 1.00 37.34 282 PRO A C 1
ATOM 2267 O O . PRO A 1 282 ? -3.532 -9.190 32.643 1.00 37.34 282 PRO A O 1
ATOM 2270 N N . VAL A 1 283 ? -3.945 -6.975 32.664 1.00 39.22 283 VAL A N 1
ATOM 2271 C CA . VAL A 1 283 ? -4.942 -6.816 31.574 1.00 39.22 283 VAL A CA 1
ATOM 2272 C C . VAL A 1 283 ? -4.469 -7.485 30.267 1.00 39.22 283 VAL A C 1
ATOM 2274 O O . VAL A 1 283 ? -3.262 -7.624 30.071 1.00 39.22 283 VAL A O 1
ATOM 2277 N N . ALA A 1 284 ? -5.406 -7.905 29.392 1.00 38.81 284 ALA A N 1
ATOM 2278 C CA . ALA A 1 284 ? -5.177 -8.498 28.059 1.00 38.81 284 ALA A CA 1
ATOM 2279 C C . ALA A 1 284 ? -3.836 -8.075 27.441 1.00 38.81 284 ALA A C 1
ATOM 2281 O O . ALA A 1 284 ? -3.529 -6.892 27.492 1.00 38.81 284 ALA A O 1
ATOM 2282 N N . LYS A 1 285 ? -3.052 -9.004 26.857 1.00 42.69 285 LYS A N 1
ATOM 2283 C CA . LYS A 1 285 ? -1.712 -8.726 26.289 1.00 42.69 285 LYS A CA 1
ATOM 2284 C C . LYS A 1 285 ? -1.755 -7.586 25.258 1.00 42.69 285 LYS A C 1
ATOM 2286 O O . LYS A 1 285 ? -1.886 -7.810 24.053 1.00 42.69 285 LYS A O 1
ATOM 2291 N N . LEU A 1 286 ? -1.652 -6.368 25.765 1.00 51.62 286 LEU A N 1
ATOM 2292 C CA . LEU A 1 286 ? -1.541 -5.117 25.052 1.00 51.62 286 LEU A CA 1
ATOM 2293 C C . LEU A 1 286 ? -0.048 -4.880 24.879 1.00 51.62 286 LEU A C 1
ATOM 2295 O O . LEU A 1 286 ? 0.733 -4.997 25.820 1.00 51.62 286 LEU A O 1
ATOM 2299 N N . ASP A 1 287 ? 0.354 -4.593 23.651 1.00 53.03 287 ASP A N 1
ATOM 2300 C CA . ASP A 1 287 ? 1.721 -4.159 23.379 1.00 53.03 287 ASP A CA 1
ATOM 2301 C C . ASP A 1 287 ? 1.993 -2.771 24.004 1.00 53.03 287 ASP A C 1
ATOM 2303 O O . ASP A 1 287 ? 1.060 -2.097 24.444 1.00 53.03 287 ASP A O 1
ATOM 2307 N N . TYR A 1 288 ? 3.239 -2.288 24.002 1.00 55.75 288 TYR A N 1
ATOM 2308 C CA . TYR A 1 288 ? 3.630 -0.980 24.551 1.00 55.75 288 TYR A CA 1
ATOM 2309 C C . TYR A 1 288 ? 2.817 0.198 23.967 1.00 55.75 288 TYR A C 1
ATOM 2311 O O . TYR A 1 288 ? 2.672 1.244 24.610 1.00 55.75 288 TYR A O 1
ATOM 2319 N N . SER A 1 289 ? 2.266 0.007 22.761 1.00 47.72 289 SER A N 1
ATOM 2320 C CA . SER A 1 289 ? 1.382 0.918 22.023 1.00 47.72 289 SER A CA 1
ATOM 2321 C C . SER A 1 289 ? -0.121 0.754 22.340 1.00 47.72 289 SER A C 1
ATOM 2323 O O . SER A 1 289 ? -0.964 1.444 21.759 1.00 47.72 289 SER A O 1
ATOM 2325 N N . GLY A 1 290 ? -0.488 -0.175 23.227 1.00 49.44 290 GLY A N 1
ATOM 2326 C CA . GLY A 1 290 ? -1.868 -0.552 23.550 1.00 49.44 290 GLY A CA 1
ATOM 2327 C C . GLY A 1 290 ? -2.515 -1.502 22.532 1.00 49.44 290 GLY A C 1
ATOM 2328 O O . GLY A 1 290 ? -3.732 -1.531 22.404 1.00 49.44 290 GLY A O 1
ATOM 2329 N N . ALA A 1 291 ? -1.740 -2.208 21.701 1.00 51.91 291 ALA A N 1
ATOM 2330 C CA . ALA A 1 291 ? -2.292 -3.003 20.595 1.00 51.91 291 ALA A CA 1
ATOM 2331 C C . ALA A 1 291 ? -2.631 -4.421 21.049 1.00 51.91 291 ALA A C 1
ATOM 2333 O O . ALA A 1 291 ? -1.715 -5.182 21.377 1.00 51.91 291 ALA A O 1
ATOM 2334 N N . ALA A 1 292 ? -3.908 -4.800 21.000 1.00 55.69 292 ALA A N 1
ATOM 2335 C CA . ALA A 1 292 ? -4.346 -6.155 21.323 1.00 55.69 292 ALA A CA 1
ATOM 2336 C C . ALA A 1 292 ? -3.819 -7.175 20.294 1.00 55.69 292 ALA A C 1
ATOM 2338 O O . ALA A 1 292 ? -3.771 -6.913 19.091 1.00 55.69 292 ALA A O 1
ATOM 2339 N N . ALA A 1 293 ? -3.378 -8.342 20.766 1.00 53.38 293 ALA A N 1
ATOM 2340 C CA . ALA A 1 293 ? -3.067 -9.479 19.901 1.00 53.38 293 ALA A CA 1
ATOM 2341 C C . ALA A 1 293 ? -4.355 -10.206 19.465 1.00 53.38 293 ALA A C 1
ATOM 2343 O O . ALA A 1 293 ? -5.348 -10.191 20.188 1.00 53.38 293 ALA A O 1
ATOM 2344 N N . LYS A 1 294 ? -4.329 -10.884 18.307 1.00 57.31 294 LYS A N 1
ATOM 2345 C CA . LYS A 1 294 ? -5.440 -11.739 17.854 1.00 57.31 294 LYS A CA 1
ATOM 2346 C C . LYS A 1 294 ? -5.595 -12.920 18.808 1.00 57.31 294 LYS A C 1
ATOM 2348 O O . LYS A 1 294 ? -4.747 -13.811 18.804 1.00 57.31 294 LYS A O 1
ATOM 2353 N N . THR A 1 295 ? -6.654 -12.948 19.604 1.00 52.84 295 THR A N 1
ATOM 2354 C CA . THR A 1 295 ? -6.892 -14.041 20.563 1.00 52.84 295 THR A CA 1
ATOM 2355 C C . THR A 1 295 ? -8.115 -14.891 20.210 1.00 52.84 295 THR A C 1
ATOM 2357 O O . THR A 1 295 ? -8.164 -16.057 20.590 1.00 52.84 295 THR A O 1
ATOM 2360 N N . GLY A 1 296 ? -9.071 -14.370 19.427 1.00 67.06 296 GLY A N 1
ATOM 2361 C CA . GLY A 1 296 ? -10.303 -15.081 19.067 1.00 67.06 296 GLY A CA 1
ATOM 2362 C C . GLY A 1 296 ? -10.173 -16.008 17.840 1.00 67.06 296 GLY A C 1
ATOM 2363 O O . GLY A 1 296 ? -9.804 -15.534 16.763 1.00 67.06 296 GLY A O 1
ATOM 2364 N N . PRO A 1 297 ? -10.576 -17.297 17.913 1.00 73.81 297 PRO A N 1
ATOM 2365 C CA . PRO A 1 297 ? -10.599 -18.204 16.756 1.00 73.81 297 PRO A CA 1
ATOM 2366 C C . PRO A 1 297 ? -11.476 -17.709 15.594 1.00 73.81 297 PRO A C 1
ATOM 2368 O O . PRO A 1 297 ? -11.133 -17.908 14.427 1.00 73.81 297 PRO A O 1
ATOM 2371 N N . ARG A 1 298 ? -12.594 -17.034 15.902 1.00 78.00 298 ARG A N 1
ATOM 2372 C CA . ARG A 1 298 ? -13.499 -16.423 14.910 1.00 78.00 298 ARG A CA 1
ATOM 2373 C C . ARG A 1 298 ? -12.831 -15.263 14.168 1.00 78.00 298 ARG A C 1
ATOM 2375 O O . ARG A 1 298 ? -12.916 -15.181 12.948 1.00 78.00 298 ARG A O 1
ATOM 2382 N N . GLU A 1 299 ? -12.083 -14.430 14.890 1.00 77.19 299 GLU A N 1
ATOM 2383 C CA . GLU A 1 299 ? -11.340 -13.309 14.313 1.00 77.19 299 GLU A CA 1
ATOM 2384 C C . GLU A 1 299 ? -10.233 -13.795 13.364 1.00 77.19 299 GLU A C 1
ATOM 2386 O O . GLU A 1 299 ? -10.059 -13.247 12.280 1.00 77.19 299 GLU A O 1
ATOM 2391 N N . ILE A 1 300 ? -9.521 -14.870 13.717 1.00 80.88 300 ILE A N 1
ATOM 2392 C CA . ILE A 1 300 ? -8.488 -15.462 12.851 1.00 80.88 300 ILE A CA 1
ATOM 2393 C C . ILE A 1 300 ? -9.092 -16.040 11.562 1.00 80.88 300 ILE A C 1
ATOM 2395 O O . ILE A 1 300 ? -8.477 -15.923 10.499 1.00 80.88 300 ILE A O 1
ATOM 2399 N N . LYS A 1 301 ? -10.281 -16.653 11.633 1.00 85.50 301 LYS A N 1
ATOM 2400 C CA . LYS A 1 301 ? -10.992 -17.153 10.445 1.00 85.50 301 LYS A CA 1
ATOM 2401 C C . LYS A 1 301 ? -11.431 -16.006 9.528 1.00 85.50 301 LYS A C 1
ATOM 2403 O O . LYS A 1 301 ? -11.153 -16.080 8.333 1.00 85.50 301 LYS A O 1
ATOM 2408 N N . LEU A 1 302 ? -12.013 -14.940 10.087 1.00 86.88 302 LEU A N 1
ATOM 2409 C CA . LEU A 1 302 ? -12.398 -13.730 9.346 1.00 86.88 302 LEU A CA 1
ATOM 2410 C C . LEU A 1 302 ? -11.185 -13.103 8.641 1.00 86.88 302 LEU A C 1
ATOM 2412 O O . LEU A 1 302 ? -11.171 -13.018 7.422 1.00 86.88 302 LEU A O 1
ATOM 2416 N N . VAL A 1 303 ? -10.139 -12.797 9.416 1.00 87.56 303 VAL A N 1
ATOM 2417 C CA . VAL A 1 303 ? -8.713 -12.868 9.047 1.00 87.56 303 VAL A CA 1
ATOM 2418 C C . VAL A 1 303 ? -8.387 -13.367 7.640 1.00 87.56 303 VAL A C 1
ATOM 2420 O O . VAL A 1 303 ? -8.225 -12.648 6.657 1.00 87.56 303 VAL A O 1
ATOM 2423 N N . ARG A 1 304 ? -8.294 -14.694 7.598 1.00 87.69 304 ARG A N 1
ATOM 2424 C CA . ARG A 1 304 ? -7.915 -15.472 6.427 1.00 87.69 304 ARG A CA 1
ATOM 2425 C C . ARG A 1 304 ? -8.913 -15.320 5.286 1.00 87.69 304 ARG A C 1
ATOM 2427 O O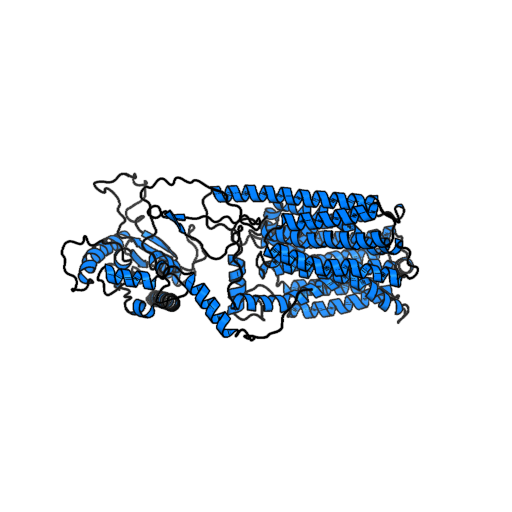 . ARG A 1 304 ? -8.488 -15.297 4.140 1.00 87.69 304 ARG A O 1
ATOM 2434 N N . LYS A 1 305 ? -10.212 -15.208 5.582 1.00 90.69 305 LYS A N 1
ATOM 2435 C CA . LYS A 1 305 ? -11.245 -14.981 4.564 1.00 90.69 305 LYS A CA 1
ATOM 2436 C C . LYS A 1 305 ? -11.042 -13.632 3.863 1.00 90.69 305 LYS A C 1
ATOM 2438 O O . LYS A 1 305 ? -11.027 -13.598 2.638 1.00 90.69 305 LYS A O 1
ATOM 2443 N N . LEU A 1 306 ? -10.800 -12.557 4.621 1.00 91.06 306 LEU A N 1
ATOM 2444 C CA . LEU A 1 306 ? -10.451 -11.240 4.073 1.00 91.06 306 LEU A CA 1
ATOM 2445 C C . LEU A 1 306 ? -9.166 -11.307 3.241 1.00 91.06 306 LEU A C 1
ATOM 2447 O O . LEU A 1 306 ? -9.143 -10.809 2.116 1.00 91.06 306 LEU A O 1
ATOM 2451 N N . ASP A 1 307 ? -8.123 -11.959 3.765 1.00 91.25 307 ASP A N 1
ATOM 2452 C CA . ASP A 1 307 ? -6.851 -12.094 3.052 1.00 91.25 307 ASP A CA 1
ATOM 2453 C C . ASP A 1 307 ? -7.046 -12.839 1.715 1.00 91.25 307 ASP A C 1
ATOM 2455 O O . ASP A 1 307 ? -6.522 -12.394 0.702 1.00 91.25 307 ASP A O 1
ATOM 2459 N N . LEU A 1 308 ? -7.837 -13.919 1.678 1.00 90.94 308 LEU A N 1
ATOM 2460 C CA . LEU A 1 308 ? -8.074 -14.735 0.477 1.00 90.94 308 LEU A CA 1
ATOM 2461 C C . LEU A 1 308 ? -8.842 -14.009 -0.634 1.00 90.94 308 LEU A C 1
ATOM 2463 O O . LEU A 1 308 ? -8.601 -14.285 -1.804 1.00 90.94 308 LEU A O 1
ATOM 2467 N N . TRP A 1 309 ? -9.758 -13.104 -0.290 1.00 90.50 309 TRP A N 1
ATOM 2468 C CA . TRP A 1 309 ? -10.565 -12.384 -1.281 1.00 90.50 309 TRP A CA 1
ATOM 2469 C C . TRP A 1 309 ? -9.914 -11.070 -1.719 1.00 90.50 309 TRP A C 1
ATOM 2471 O O . TRP A 1 309 ? -9.865 -10.756 -2.905 1.00 90.50 309 TRP A O 1
ATOM 2481 N N . ILE A 1 310 ? -9.390 -10.296 -0.764 1.00 91.94 310 ILE A N 1
ATOM 2482 C CA . ILE A 1 310 ? -8.910 -8.933 -1.018 1.00 91.94 310 ILE A CA 1
ATOM 2483 C C . ILE A 1 310 ? -7.493 -8.949 -1.596 1.00 91.94 310 ILE A C 1
ATOM 2485 O O . ILE A 1 310 ? -7.203 -8.230 -2.554 1.00 91.94 310 ILE A O 1
ATOM 2489 N N . MET A 1 311 ? -6.593 -9.748 -1.012 1.00 93.12 311 MET A N 1
ATOM 2490 C CA . MET A 1 311 ? -5.164 -9.638 -1.314 1.00 93.12 311 MET A CA 1
ATOM 2491 C C . MET A 1 311 ? -4.792 -10.141 -2.709 1.00 93.12 311 MET A C 1
ATOM 2493 O O . MET A 1 311 ? -4.089 -9.396 -3.387 1.00 93.12 311 MET A O 1
ATOM 2497 N N . PRO A 1 312 ? -5.244 -11.322 -3.185 1.00 94.38 312 PRO A N 1
ATOM 2498 C CA . PRO A 1 312 ? -4.908 -11.782 -4.530 1.00 94.38 312 PRO A CA 1
ATOM 2499 C C . PRO A 1 312 ? -5.371 -10.804 -5.603 1.00 94.38 312 PRO A C 1
ATOM 2501 O O . PRO A 1 312 ? -4.626 -10.535 -6.542 1.00 94.38 312 PRO A O 1
ATOM 2504 N N . MET A 1 313 ? -6.562 -10.219 -5.430 1.00 93.81 313 MET A N 1
ATOM 2505 C CA . MET A 1 313 ? -7.107 -9.299 -6.418 1.00 93.81 313 MET A CA 1
ATOM 2506 C C . MET A 1 313 ? -6.344 -7.980 -6.448 1.00 93.81 313 MET A C 1
ATOM 2508 O O . MET A 1 313 ? -5.862 -7.581 -7.504 1.00 93.81 313 MET A O 1
ATOM 2512 N N . LEU A 1 314 ? -6.144 -7.333 -5.294 1.00 93.25 314 LEU A N 1
ATOM 2513 C CA . LEU A 1 314 ? -5.354 -6.099 -5.235 1.00 93.25 314 LEU A CA 1
ATOM 2514 C C . LEU A 1 314 ? -3.908 -6.316 -5.702 1.00 93.25 314 LEU A C 1
ATOM 2516 O O . LEU A 1 314 ? -3.345 -5.448 -6.368 1.00 93.25 314 LEU A O 1
ATOM 2520 N N . TRP A 1 315 ? -3.318 -7.469 -5.374 1.00 94.88 315 TRP A N 1
ATOM 2521 C CA . TRP A 1 315 ? -1.982 -7.840 -5.829 1.00 94.88 315 TRP A CA 1
ATOM 2522 C C . TRP A 1 315 ? -1.932 -7.965 -7.352 1.00 94.88 315 TRP A C 1
ATOM 2524 O O . TRP A 1 315 ? -1.072 -7.350 -7.973 1.00 94.88 315 TRP A O 1
ATOM 2534 N N . LEU A 1 316 ? -2.878 -8.685 -7.964 1.00 94.88 316 LEU A N 1
ATOM 2535 C CA . LEU A 1 316 ? -2.942 -8.859 -9.416 1.00 94.88 316 LEU A CA 1
ATOM 2536 C C . LEU A 1 316 ? -3.151 -7.524 -10.139 1.00 94.88 316 LEU A C 1
ATOM 2538 O O . LEU A 1 316 ? -2.466 -7.239 -11.119 1.00 94.88 316 LEU A O 1
ATOM 2542 N N . MET A 1 317 ? -4.048 -6.678 -9.626 1.00 94.19 317 MET A N 1
ATOM 2543 C CA . MET A 1 317 ? -4.273 -5.340 -10.175 1.00 94.19 317 MET A CA 1
ATOM 2544 C C . MET A 1 317 ? -2.997 -4.487 -10.115 1.00 94.19 317 MET A C 1
ATOM 2546 O O . MET A 1 317 ? -2.656 -3.830 -11.095 1.00 94.19 317 MET A O 1
ATOM 2550 N N . TYR A 1 318 ? -2.254 -4.521 -9.002 1.00 92.44 318 TYR A N 1
ATOM 2551 C CA . TYR A 1 318 ? -1.019 -3.742 -8.868 1.00 92.44 318 TYR A CA 1
ATOM 2552 C C . TYR A 1 318 ? 0.166 -4.329 -9.646 1.00 92.44 318 TYR A C 1
ATOM 2554 O O . TYR A 1 318 ? 1.045 -3.591 -10.092 1.00 92.44 318 TYR A O 1
ATOM 2562 N N . TRP A 1 319 ? 0.188 -5.647 -9.843 1.00 93.81 319 TRP A N 1
ATOM 2563 C CA . TRP A 1 319 ? 1.144 -6.310 -10.725 1.00 93.81 319 TRP A CA 1
ATOM 2564 C C . TRP A 1 319 ? 0.957 -5.836 -12.172 1.00 93.81 319 TRP A C 1
ATOM 2566 O O . TRP A 1 319 ? 1.903 -5.340 -12.783 1.00 93.81 319 TRP A O 1
ATOM 2576 N N . LEU A 1 320 ? -0.280 -5.876 -12.682 1.00 93.19 320 LEU A N 1
ATOM 2577 C CA . LEU A 1 320 ? -0.622 -5.351 -14.010 1.00 93.19 320 LEU A CA 1
ATOM 2578 C C . LEU A 1 320 ? -0.319 -3.855 -14.130 1.00 93.19 320 LEU A C 1
ATOM 2580 O O . LEU A 1 320 ? 0.168 -3.399 -15.160 1.00 93.19 320 LEU A O 1
ATOM 2584 N N . ASN A 1 321 ? -0.548 -3.100 -13.054 1.00 91.88 321 ASN A N 1
ATOM 2585 C CA . ASN A 1 321 ? -0.273 -1.669 -12.997 1.00 91.88 321 ASN A CA 1
ATOM 2586 C C . ASN A 1 321 ? 1.184 -1.334 -13.295 1.00 91.88 321 ASN A C 1
ATOM 2588 O O . ASN A 1 321 ? 1.484 -0.473 -14.121 1.00 91.88 321 ASN A O 1
ATOM 2592 N N . TYR A 1 322 ? 2.106 -2.060 -12.671 1.00 88.12 322 TYR A N 1
ATOM 2593 C CA . TYR A 1 322 ? 3.519 -1.849 -12.938 1.00 88.12 322 TYR A CA 1
ATOM 2594 C C . TYR A 1 322 ? 4.017 -2.488 -14.227 1.00 88.12 322 TYR A C 1
ATOM 2596 O O . TYR A 1 322 ? 5.003 -1.986 -14.769 1.00 88.12 322 TYR A O 1
ATOM 2604 N N . LEU A 1 323 ? 3.366 -3.542 -14.727 1.00 89.31 323 LEU A N 1
ATOM 2605 C CA . LEU A 1 323 ? 3.664 -4.068 -16.059 1.00 89.31 323 LEU A CA 1
ATOM 2606 C C . LEU A 1 323 ? 3.403 -3.021 -17.140 1.00 89.31 323 LEU A C 1
ATOM 2608 O O . LEU A 1 323 ? 4.273 -2.800 -17.975 1.00 89.31 323 LEU A O 1
ATOM 2612 N N . ASP A 1 324 ? 2.268 -2.331 -17.068 1.00 89.31 324 ASP A N 1
ATOM 2613 C CA . ASP A 1 324 ? 1.911 -1.278 -18.019 1.00 89.31 324 ASP A CA 1
ATOM 2614 C C . ASP A 1 324 ? 2.855 -0.071 -17.944 1.00 89.31 324 ASP A C 1
ATOM 2616 O O . ASP A 1 324 ? 3.378 0.389 -18.959 1.00 89.31 324 ASP A O 1
ATOM 2620 N N . ARG A 1 325 ? 3.189 0.394 -16.731 1.00 85.69 325 ARG A N 1
ATOM 2621 C CA . ARG A 1 325 ? 4.191 1.463 -16.562 1.00 85.69 325 ARG A CA 1
ATOM 2622 C C . ARG A 1 325 ? 5.549 1.096 -17.158 1.00 85.69 325 ARG A C 1
ATOM 2624 O O . ARG A 1 325 ? 6.256 1.974 -17.644 1.00 85.69 325 ARG A O 1
ATOM 2631 N N . ASN A 1 326 ? 5.926 -0.180 -17.086 1.00 84.44 326 ASN A N 1
ATOM 2632 C CA . ASN A 1 326 ? 7.184 -0.688 -17.631 1.00 84.44 326 ASN A CA 1
ATOM 2633 C C . ASN A 1 326 ? 7.078 -1.073 -19.118 1.00 84.44 326 ASN A C 1
ATOM 2635 O O . ASN A 1 326 ? 8.068 -1.442 -19.738 1.00 84.44 326 ASN A O 1
ATOM 2639 N N . ALA A 1 327 ? 5.895 -1.003 -19.724 1.00 86.44 327 ALA A N 1
ATOM 2640 C CA . ALA A 1 327 ? 5.725 -1.357 -21.126 1.00 86.44 327 ALA A CA 1
ATOM 2641 C C . ALA A 1 327 ? 6.415 -0.344 -22.048 1.00 86.44 327 ALA A C 1
ATOM 2643 O O . ALA A 1 327 ? 7.025 -0.736 -23.036 1.00 86.44 327 ALA A O 1
ATOM 2644 N N . ILE A 1 328 ? 6.395 0.954 -21.707 1.00 86.00 328 ILE A N 1
ATOM 2645 C CA . ILE A 1 328 ? 7.047 1.999 -22.518 1.00 86.00 328 ILE A CA 1
ATOM 2646 C C . ILE A 1 328 ? 8.579 1.874 -22.520 1.00 86.00 328 ILE A C 1
ATOM 2648 O O . ILE A 1 328 ? 9.215 2.091 -23.549 1.00 86.00 328 ILE A O 1
ATOM 2652 N N . THR A 1 329 ? 9.169 1.489 -21.388 1.00 80.38 329 THR A N 1
ATOM 2653 C CA . THR A 1 329 ? 10.618 1.278 -21.250 1.00 80.38 329 THR A CA 1
ATOM 2654 C C . THR A 1 329 ? 11.077 0.058 -22.032 1.00 80.38 329 THR A C 1
ATOM 2656 O O . THR A 1 329 ? 12.137 0.104 -22.647 1.00 80.38 329 THR A O 1
ATOM 2659 N N . LEU A 1 330 ? 10.261 -0.996 -22.079 1.00 80.56 330 LEU A N 1
ATOM 2660 C CA . LEU A 1 330 ? 10.511 -2.169 -22.915 1.00 80.56 330 LEU A CA 1
ATOM 2661 C C . LEU A 1 330 ? 10.277 -1.865 -24.397 1.00 80.56 330 LEU A C 1
ATOM 2663 O O . LEU A 1 330 ? 11.075 -2.275 -25.230 1.00 80.56 330 LEU A O 1
ATOM 2667 N N . ALA A 1 331 ? 9.239 -1.097 -24.731 1.00 83.12 331 ALA A N 1
ATOM 2668 C CA . ALA A 1 331 ? 8.951 -0.668 -26.098 1.00 83.12 331 ALA A CA 1
ATOM 2669 C C . ALA A 1 331 ? 10.110 0.129 -26.719 1.00 83.12 331 ALA A C 1
ATOM 2671 O O . ALA A 1 331 ? 10.388 -0.031 -27.904 1.00 83.12 331 ALA A O 1
ATOM 2672 N N . LYS A 1 332 ? 10.828 0.924 -25.915 1.00 80.19 332 LYS A N 1
ATOM 2673 C CA . LYS A 1 332 ? 12.056 1.612 -26.340 1.00 80.19 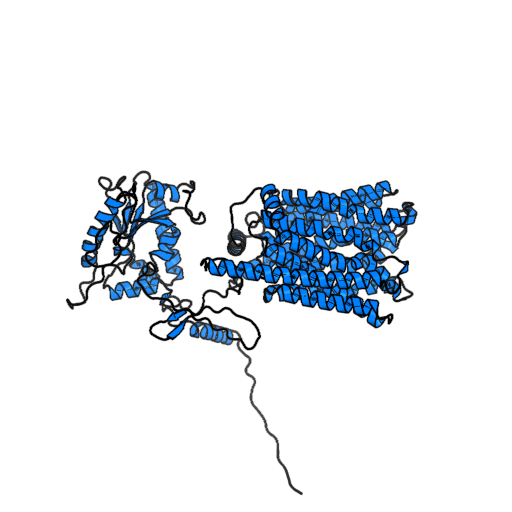332 LYS A CA 1
ATOM 2674 C C . LYS A 1 332 ? 13.193 0.661 -26.736 1.00 80.19 332 LYS A C 1
ATOM 2676 O O . LYS A 1 332 ? 14.023 1.041 -27.548 1.00 80.19 332 LYS A O 1
ATOM 2681 N N . LEU A 1 333 ? 13.244 -0.551 -26.183 1.00 74.31 333 LEU A N 1
ATOM 2682 C CA . LEU A 1 333 ? 14.217 -1.573 -26.598 1.00 74.31 333 LEU A CA 1
ATOM 2683 C C . LEU A 1 333 ? 13.838 -2.244 -27.933 1.00 74.31 333 LEU A C 1
ATOM 2685 O O . LEU A 1 333 ? 14.571 -3.104 -28.410 1.00 74.31 333 LEU A O 1
ATOM 2689 N N . ASN A 1 334 ? 12.687 -1.886 -28.503 1.00 79.69 334 ASN A N 1
ATOM 2690 C CA . ASN A 1 334 ? 12.190 -2.323 -29.804 1.00 79.69 334 ASN A CA 1
ATOM 2691 C C . ASN A 1 334 ? 12.118 -1.098 -30.751 1.00 79.69 334 ASN A C 1
ATOM 2693 O O . ASN A 1 334 ? 12.808 -0.105 -30.539 1.00 79.69 334 ASN A O 1
ATOM 2697 N N . THR A 1 335 ? 11.259 -1.122 -31.769 1.00 82.81 335 THR A N 1
ATOM 2698 C CA . THR A 1 335 ? 11.148 -0.096 -32.821 1.00 82.81 335 THR A CA 1
ATOM 2699 C C . THR A 1 335 ? 10.347 1.153 -32.429 1.00 82.81 335 THR A C 1
ATOM 2701 O O . THR A 1 335 ? 10.017 1.950 -33.296 1.00 82.81 335 THR A O 1
ATOM 2704 N N . LEU A 1 336 ? 10.017 1.385 -31.147 1.00 85.12 336 LEU A N 1
ATOM 2705 C CA . LEU A 1 336 ? 9.146 2.509 -30.744 1.00 85.12 336 LEU A CA 1
ATOM 2706 C C . LEU A 1 336 ? 9.679 3.878 -31.202 1.00 85.12 336 LEU A C 1
ATOM 2708 O O . LEU A 1 336 ? 8.901 4.709 -31.674 1.00 85.12 336 LEU A O 1
ATOM 2712 N N . GLU A 1 337 ? 10.980 4.139 -31.024 1.00 84.50 337 GLU A N 1
ATOM 2713 C CA . GLU A 1 337 ? 11.583 5.429 -31.400 1.00 84.50 337 GLU A CA 1
ATOM 2714 C C . GLU A 1 337 ? 11.569 5.635 -32.924 1.00 84.50 337 GLU A C 1
ATOM 2716 O O . GLU A 1 337 ? 11.290 6.743 -33.386 1.00 84.50 337 GLU A O 1
ATOM 2721 N N . GLU A 1 338 ? 11.778 4.557 -33.685 1.00 82.56 338 GLU A N 1
ATOM 2722 C CA . GLU A 1 338 ? 11.757 4.543 -35.152 1.00 82.56 338 GLU A CA 1
ATOM 2723 C C . GLU A 1 338 ? 10.329 4.727 -35.692 1.00 82.56 338 GLU A C 1
ATOM 2725 O O . GLU A 1 338 ? 10.082 5.609 -36.513 1.00 82.56 338 GLU A O 1
ATOM 2730 N N . ASP A 1 339 ? 9.363 3.975 -35.157 1.00 83.69 339 ASP A N 1
ATOM 2731 C CA . ASP A 1 339 ? 7.965 3.973 -35.609 1.00 83.69 339 ASP A CA 1
ATOM 2732 C C . ASP A 1 339 ? 7.252 5.308 -35.332 1.00 83.69 339 ASP A C 1
ATOM 2734 O O . ASP A 1 339 ? 6.328 5.695 -36.049 1.00 83.69 339 ASP A O 1
ATOM 2738 N N . THR A 1 340 ? 7.670 6.034 -34.289 1.00 83.94 340 THR A N 1
ATOM 2739 C CA . THR A 1 340 ? 7.043 7.304 -33.876 1.00 83.94 340 THR A CA 1
ATOM 2740 C C . THR A 1 340 ? 7.871 8.549 -34.201 1.00 83.94 340 THR A C 1
ATOM 2742 O O . THR A 1 340 ? 7.394 9.666 -33.974 1.00 83.94 340 THR A O 1
ATOM 2745 N N . ASN A 1 341 ? 9.078 8.377 -34.760 1.00 85.62 341 ASN A N 1
ATOM 2746 C CA . ASN A 1 341 ? 10.032 9.442 -35.092 1.00 85.62 341 ASN A CA 1
ATOM 2747 C C . ASN A 1 341 ? 10.294 10.413 -33.924 1.00 85.62 341 ASN A C 1
ATOM 2749 O O . ASN A 1 341 ? 10.272 11.637 -34.092 1.00 85.62 341 ASN A O 1
ATOM 2753 N N . ILE A 1 342 ? 10.511 9.878 -32.718 1.00 86.31 342 ILE A N 1
ATOM 2754 C CA . ILE A 1 342 ? 10.747 10.684 -31.511 1.00 86.31 342 ILE A CA 1
ATOM 2755 C C . ILE A 1 342 ? 12.225 10.719 -31.127 1.00 86.31 342 ILE A C 1
ATOM 2757 O O . ILE A 1 342 ? 12.946 9.731 -31.209 1.00 86.31 342 ILE A O 1
ATOM 2761 N N . THR A 1 343 ? 12.677 11.871 -30.637 1.00 86.56 343 THR A N 1
ATOM 2762 C CA . THR A 1 343 ? 14.021 12.011 -30.056 1.00 86.56 343 THR A CA 1
ATOM 2763 C C . THR A 1 343 ? 14.088 11.408 -28.649 1.00 86.56 343 THR A C 1
ATOM 2765 O O . THR A 1 343 ? 13.087 11.363 -27.929 1.00 86.56 343 THR A O 1
ATOM 2768 N N . SER A 1 344 ? 15.282 11.034 -28.179 1.00 77.50 344 SER A N 1
ATOM 2769 C CA . SER A 1 344 ? 15.451 10.475 -26.827 1.00 77.50 344 SER A CA 1
ATOM 2770 C C . SER A 1 344 ? 14.978 11.430 -25.714 1.00 77.50 344 SER A C 1
ATOM 2772 O O . SER A 1 344 ? 14.437 10.983 -24.703 1.00 77.50 344 SER A O 1
ATOM 2774 N N . THR A 1 345 ? 15.101 12.750 -25.904 1.00 79.56 345 THR A N 1
ATOM 2775 C CA . THR A 1 345 ? 14.580 13.768 -24.967 1.00 79.56 345 THR A CA 1
ATOM 2776 C C . THR A 1 345 ? 13.049 13.804 -24.951 1.00 79.56 345 THR A C 1
ATOM 2778 O O . THR A 1 345 ? 12.427 13.901 -23.889 1.00 79.56 345 THR A O 1
ATOM 2781 N N . GLN A 1 346 ? 12.419 13.690 -26.121 1.00 83.44 346 GLN A N 1
ATOM 2782 C CA . GLN A 1 346 ? 10.962 13.610 -26.247 1.00 83.44 346 GLN A CA 1
ATOM 2783 C C . GLN A 1 346 ? 10.418 12.319 -25.626 1.00 83.44 346 GLN A C 1
ATOM 2785 O O . GLN A 1 346 ? 9.408 12.353 -24.924 1.00 83.44 346 GLN A O 1
ATOM 2790 N N . TYR A 1 347 ? 11.123 11.199 -25.797 1.00 82.75 347 TYR A N 1
ATOM 2791 C CA . TYR A 1 347 ? 10.807 9.945 -25.119 1.00 82.75 347 TYR A CA 1
ATOM 2792 C C . TYR A 1 347 ? 10.819 10.107 -23.590 1.00 82.75 347 TYR A C 1
ATOM 2794 O O . TYR A 1 347 ? 9.839 9.768 -22.925 1.00 82.75 347 TYR A O 1
ATOM 2802 N N . LEU A 1 348 ? 11.884 10.690 -23.021 1.00 77.81 348 LEU A N 1
ATOM 2803 C CA . LEU A 1 348 ? 11.971 10.937 -21.573 1.00 77.81 348 LEU A CA 1
ATOM 2804 C C . LEU A 1 348 ? 10.831 11.837 -21.078 1.00 77.81 348 LEU A C 1
ATOM 2806 O O . LEU A 1 348 ? 10.286 11.622 -19.993 1.00 77.81 348 LEU A O 1
ATOM 2810 N N . THR A 1 349 ? 10.424 12.808 -21.895 1.00 84.00 349 THR A N 1
ATOM 2811 C CA . THR A 1 349 ? 9.258 13.655 -21.616 1.00 84.00 349 THR A CA 1
ATOM 2812 C C . THR A 1 349 ? 7.960 12.838 -21.578 1.00 84.00 349 THR A C 1
ATOM 2814 O O . THR A 1 349 ? 7.171 12.997 -20.647 1.00 84.00 349 THR A O 1
ATOM 2817 N N . CYS A 1 350 ? 7.763 11.902 -22.514 1.00 84.81 350 CYS A N 1
ATOM 2818 C CA . CYS A 1 350 ? 6.612 10.987 -22.535 1.00 84.81 350 CYS A CA 1
ATOM 2819 C C . CYS A 1 350 ? 6.579 10.024 -21.337 1.00 84.81 350 CYS A C 1
ATOM 2821 O O . CYS A 1 350 ? 5.502 9.683 -20.853 1.00 84.81 350 CYS A O 1
ATOM 2823 N N . VAL A 1 351 ? 7.738 9.597 -20.830 1.00 81.25 351 VAL A N 1
ATOM 2824 C CA . VAL A 1 351 ? 7.823 8.807 -19.589 1.00 81.25 351 VAL A CA 1
ATOM 2825 C C . VAL A 1 351 ? 7.430 9.659 -18.376 1.00 81.25 351 VAL A C 1
ATOM 2827 O O . VAL A 1 351 ? 6.722 9.200 -17.482 1.00 81.25 351 VAL A O 1
ATOM 2830 N N . SER A 1 352 ? 7.864 10.920 -18.350 1.00 78.94 352 SER A N 1
ATOM 2831 C CA . SER A 1 352 ? 7.720 11.800 -17.185 1.00 78.94 352 SER A CA 1
ATOM 2832 C C . SER A 1 352 ? 6.313 12.401 -17.060 1.00 78.94 352 SER A C 1
ATOM 2834 O O . SER A 1 352 ? 5.805 12.558 -15.948 1.00 78.94 352 SER A O 1
ATOM 2836 N N . ILE A 1 353 ? 5.650 12.704 -18.184 1.00 87.81 353 ILE A N 1
ATOM 2837 C CA . ILE A 1 353 ? 4.319 13.340 -18.216 1.00 87.81 353 ILE A CA 1
ATOM 2838 C C . ILE A 1 353 ? 3.224 12.479 -17.568 1.00 87.81 353 ILE A C 1
ATOM 2840 O O . ILE A 1 353 ? 2.265 13.020 -17.015 1.00 87.81 353 ILE A O 1
ATOM 2844 N N . LEU A 1 354 ? 3.395 11.151 -17.555 1.00 86.25 354 LEU A N 1
ATOM 2845 C CA . LEU A 1 354 ? 2.523 10.227 -16.827 1.00 86.25 354 LEU A CA 1
ATOM 2846 C C . LEU A 1 354 ? 2.457 10.597 -15.344 1.00 86.25 354 LEU A C 1
ATOM 2848 O O . LEU A 1 354 ? 1.372 10.684 -14.773 1.00 86.25 354 LEU A O 1
ATOM 2852 N N . PHE A 1 355 ? 3.605 10.878 -14.720 1.00 81.50 355 PHE A N 1
ATOM 2853 C CA . PHE A 1 355 ? 3.659 11.249 -13.306 1.00 81.50 355 PHE A CA 1
ATOM 2854 C C . PHE A 1 355 ? 3.020 12.613 -13.037 1.00 81.50 355 PHE A C 1
ATOM 2856 O O . PHE A 1 355 ? 2.451 12.809 -11.965 1.00 81.50 355 PHE A O 1
ATOM 2863 N N . VAL A 1 356 ? 3.051 13.534 -14.005 1.00 85.62 356 VAL A N 1
ATOM 2864 C CA . VAL A 1 356 ? 2.348 14.823 -13.906 1.00 85.62 356 VAL A CA 1
ATOM 2865 C C . VAL A 1 356 ? 0.836 14.599 -13.868 1.00 85.62 356 VAL A C 1
ATOM 2867 O O . VAL A 1 356 ? 0.177 15.074 -12.943 1.00 85.62 356 VAL A O 1
ATOM 2870 N N . GLY A 1 357 ? 0.291 13.821 -14.812 1.00 86.62 357 GLY A N 1
ATOM 2871 C CA . GLY A 1 357 ? -1.131 13.451 -14.817 1.00 86.62 357 GLY A CA 1
ATOM 2872 C C . GLY A 1 357 ? -1.538 12.705 -13.543 1.00 86.62 357 GLY A C 1
ATOM 2873 O O . GLY A 1 357 ? -2.557 13.026 -12.927 1.00 86.62 357 GLY A O 1
ATOM 2874 N N . TYR A 1 358 ? -0.683 11.784 -13.092 1.00 85.94 358 TYR A N 1
ATOM 2875 C CA . TYR A 1 358 ? -0.870 11.025 -11.859 1.00 85.94 358 TYR A CA 1
ATOM 2876 C C . TYR A 1 358 ? -0.972 11.942 -10.637 1.00 85.94 358 TYR A C 1
ATOM 2878 O O . TYR A 1 358 ? -1.933 11.852 -9.881 1.00 85.94 358 TYR A O 1
ATOM 2886 N N . ILE A 1 359 ? -0.030 12.874 -10.462 1.00 83.69 359 ILE A N 1
ATOM 2887 C CA . ILE A 1 359 ? -0.010 13.805 -9.323 1.00 83.69 359 ILE A CA 1
ATOM 2888 C C . ILE A 1 359 ? -1.266 14.684 -9.288 1.00 83.69 359 ILE A C 1
ATOM 2890 O O . ILE A 1 359 ? -1.860 14.852 -8.220 1.00 83.69 359 ILE A O 1
ATOM 2894 N N . VAL A 1 360 ? -1.691 15.211 -10.442 1.00 85.62 360 VAL A N 1
ATOM 2895 C CA . VAL A 1 360 ? -2.867 16.090 -10.547 1.00 85.62 360 VAL A CA 1
ATOM 2896 C C . VAL A 1 360 ? -4.150 15.350 -10.169 1.00 85.62 360 VAL A C 1
ATOM 2898 O O . VAL A 1 360 ? -4.973 15.881 -9.423 1.00 85.62 360 VAL A O 1
ATOM 2901 N N . ALA A 1 361 ? -4.321 14.117 -10.645 1.00 86.38 361 ALA A N 1
ATOM 2902 C CA . ALA A 1 361 ? -5.547 13.354 -10.434 1.00 86.38 361 ALA A CA 1
ATOM 2903 C C . ALA A 1 361 ? -5.594 12.603 -9.090 1.00 86.38 361 ALA A C 1
ATOM 2905 O O . ALA A 1 361 ? -6.684 12.289 -8.606 1.00 86.38 361 ALA A O 1
ATOM 2906 N N . GLN A 1 362 ? -4.449 12.342 -8.447 1.00 81.88 362 GLN A N 1
ATOM 2907 C CA . GLN A 1 362 ? -4.383 11.498 -7.248 1.00 81.88 362 GLN A CA 1
ATOM 2908 C C . GLN A 1 362 ? -5.127 12.098 -6.048 1.00 81.88 362 GLN A C 1
ATOM 2910 O O . GLN A 1 362 ? -5.857 11.383 -5.359 1.00 81.88 362 GLN A O 1
ATOM 2915 N N . VAL A 1 363 ? -4.975 13.405 -5.800 1.00 74.94 363 VAL A N 1
ATOM 2916 C CA . VAL A 1 363 ? -5.616 14.073 -4.653 1.00 74.94 363 VAL A CA 1
ATOM 2917 C C . VAL A 1 363 ? -7.141 14.161 -4.826 1.00 74.94 363 VAL A C 1
ATOM 2919 O O . VAL A 1 363 ? -7.846 13.681 -3.932 1.00 74.94 363 VAL A O 1
ATOM 2922 N N . PRO A 1 364 ? -7.688 14.677 -5.951 1.00 78.44 364 PRO A N 1
ATOM 2923 C CA . PRO A 1 364 ? -9.137 14.708 -6.169 1.00 78.44 364 PRO A CA 1
ATOM 2924 C C . PRO A 1 364 ? -9.771 13.315 -6.148 1.00 78.44 364 PRO A C 1
ATOM 2926 O O . PRO A 1 364 ? -10.809 13.104 -5.521 1.00 78.44 364 PRO A O 1
ATOM 2929 N N . SER A 1 365 ? -9.116 12.341 -6.782 1.00 77.81 365 SER A N 1
ATOM 2930 C CA . SER A 1 365 ? -9.596 10.962 -6.835 1.00 77.81 365 SER A CA 1
ATOM 2931 C C . SER A 1 365 ? -9.709 10.323 -5.447 1.00 77.81 365 SER A C 1
ATOM 2933 O O . SER A 1 365 ? -10.714 9.688 -5.122 1.00 77.81 365 SER A O 1
ATOM 2935 N N . ASN A 1 366 ? -8.711 10.530 -4.586 1.00 70.62 366 ASN A N 1
ATOM 2936 C CA . ASN A 1 366 ? -8.740 9.984 -3.234 1.00 70.62 366 ASN A CA 1
ATOM 2937 C C . ASN A 1 366 ? -9.811 10.648 -2.351 1.00 70.62 366 ASN A C 1
ATOM 2939 O O . ASN A 1 366 ? -10.300 10.047 -1.399 1.00 70.62 366 ASN A O 1
ATOM 2943 N N . MET A 1 367 ? -10.227 11.877 -2.660 1.00 72.25 367 MET A N 1
ATOM 2944 C CA . MET A 1 367 ? -11.387 12.476 -1.998 1.00 72.25 367 MET A CA 1
ATOM 2945 C C . MET A 1 367 ? -12.690 11.811 -2.454 1.00 72.25 367 MET A C 1
ATOM 2947 O O . MET A 1 367 ? -13.588 11.595 -1.635 1.00 72.25 367 MET A O 1
ATOM 2951 N N . LEU A 1 368 ? -12.777 11.446 -3.737 1.00 78.06 368 LEU A N 1
ATOM 2952 C CA . LEU A 1 368 ? -13.948 10.801 -4.322 1.00 78.06 368 LEU A CA 1
ATOM 2953 C C . LEU A 1 368 ? -14.169 9.380 -3.784 1.00 78.06 368 LEU A C 1
ATOM 2955 O O . LEU A 1 368 ? -15.314 9.039 -3.495 1.00 78.06 368 LEU A O 1
ATOM 2959 N N . ILE A 1 369 ? -13.106 8.593 -3.554 1.00 74.88 369 ILE A N 1
ATOM 2960 C CA . ILE A 1 369 ? -13.227 7.191 -3.094 1.00 74.88 369 ILE A CA 1
ATOM 2961 C C . ILE A 1 369 ? -13.994 7.044 -1.773 1.00 74.88 369 ILE A C 1
ATOM 2963 O O . ILE A 1 369 ? -14.627 6.024 -1.529 1.00 74.88 369 ILE A O 1
ATOM 2967 N N . THR A 1 370 ? -13.993 8.084 -0.933 1.00 68.00 370 THR A N 1
ATOM 2968 C CA . THR A 1 370 ? -14.736 8.088 0.338 1.00 68.00 370 THR A CA 1
ATOM 2969 C C . THR A 1 370 ? -16.251 8.237 0.173 1.00 68.00 370 THR A C 1
ATOM 2971 O O . THR A 1 370 ? -16.984 8.011 1.132 1.00 68.00 370 THR A O 1
ATOM 2974 N N . ARG A 1 371 ? -16.725 8.629 -1.016 1.00 73.25 371 ARG A N 1
ATOM 2975 C CA . ARG A 1 371 ? -18.141 8.912 -1.309 1.00 73.25 371 ARG A CA 1
ATOM 2976 C C . ARG A 1 371 ? -18.790 7.909 -2.256 1.00 73.25 371 ARG A C 1
ATOM 2978 O O . ARG A 1 371 ? -20.010 7.898 -2.376 1.00 73.25 371 ARG A O 1
ATOM 2985 N N . VAL A 1 372 ? -17.993 7.106 -2.951 1.00 79.81 372 VAL A N 1
ATOM 2986 C CA . VAL A 1 372 ? -18.467 6.134 -3.942 1.00 79.81 372 VAL A CA 1
ATOM 2987 C C . VAL A 1 372 ? -18.191 4.715 -3.468 1.00 79.81 372 VAL A C 1
ATOM 2989 O O . VAL A 1 372 ? -17.344 4.492 -2.606 1.00 79.81 372 VAL A O 1
ATOM 2992 N N . ARG A 1 373 ? -18.892 3.737 -4.048 1.00 82.00 373 ARG A N 1
ATOM 2993 C CA . ARG A 1 373 ? -18.619 2.319 -3.791 1.00 82.00 373 ARG A CA 1
ATOM 2994 C C . ARG A 1 373 ? -17.196 1.975 -4.264 1.00 82.00 373 ARG A C 1
ATOM 2996 O O . ARG A 1 373 ? -16.951 2.042 -5.472 1.00 82.00 373 ARG A O 1
ATOM 3003 N N . PRO A 1 374 ? -16.269 1.602 -3.358 1.00 81.44 374 PRO A N 1
ATOM 3004 C CA . PRO A 1 374 ? -14.854 1.432 -3.693 1.00 81.44 374 PRO A CA 1
ATOM 3005 C C . PRO A 1 374 ? -14.609 0.381 -4.776 1.00 81.44 374 PRO A C 1
ATOM 3007 O O . PRO A 1 374 ? -13.782 0.610 -5.654 1.00 81.44 374 PRO A O 1
ATOM 3010 N N . SER A 1 375 ? -15.361 -0.726 -4.752 1.00 85.25 375 SER A N 1
ATOM 3011 C CA . SER A 1 375 ? -15.224 -1.811 -5.729 1.00 85.25 375 SER A CA 1
ATOM 3012 C C . SER A 1 375 ? -15.461 -1.325 -7.164 1.00 85.25 375 SER A C 1
ATOM 3014 O O . SER A 1 375 ? -14.574 -1.416 -8.012 1.00 85.25 375 SER A O 1
ATOM 3016 N N . TRP A 1 376 ? -16.613 -0.695 -7.417 1.00 87.69 376 TRP A N 1
ATOM 3017 C CA . TRP A 1 376 ? -16.965 -0.159 -8.736 1.00 87.69 376 TRP A CA 1
ATOM 3018 C C . TRP A 1 376 ? -16.040 0.970 -9.182 1.00 87.69 376 TRP A C 1
ATOM 3020 O O . TRP A 1 376 ? -15.702 1.060 -10.360 1.00 87.69 376 TRP A O 1
ATOM 3030 N N . TYR A 1 377 ? -15.611 1.821 -8.251 1.00 88.94 377 TYR A N 1
ATOM 3031 C CA . TYR A 1 377 ? -14.714 2.925 -8.567 1.00 88.94 377 TYR A CA 1
ATOM 3032 C C . TYR A 1 377 ? -13.319 2.442 -8.977 1.00 88.94 377 TYR A C 1
ATOM 3034 O O . TYR A 1 377 ? -12.805 2.862 -10.012 1.00 88.94 377 TYR A O 1
ATOM 3042 N N . MET A 1 378 ? -12.721 1.529 -8.204 1.00 89.56 378 MET A N 1
ATOM 3043 C CA . MET A 1 378 ? -11.403 0.969 -8.516 1.00 89.56 378 MET A CA 1
ATOM 3044 C C . MET A 1 378 ? -11.436 0.123 -9.793 1.00 89.56 378 MET A C 1
ATOM 3046 O O . MET A 1 378 ? -10.528 0.238 -10.615 1.00 89.56 378 MET A O 1
ATOM 3050 N N . ALA A 1 379 ? -12.493 -0.670 -9.991 1.00 91.75 379 ALA A N 1
ATOM 3051 C CA . ALA A 1 379 ? -12.690 -1.454 -11.206 1.00 91.75 379 ALA A CA 1
ATOM 3052 C C . ALA A 1 379 ? -12.875 -0.567 -12.445 1.00 91.75 379 ALA A C 1
ATOM 3054 O O . ALA A 1 379 ? -12.236 -0.795 -13.469 1.00 91.75 379 ALA A O 1
ATOM 3055 N N . GLY A 1 380 ? -13.702 0.479 -12.347 1.00 92.56 380 GLY A N 1
ATOM 3056 C CA . GLY A 1 380 ? -13.930 1.431 -13.434 1.00 92.56 380 GLY A CA 1
ATOM 3057 C C . GLY A 1 380 ? -12.670 2.214 -13.806 1.00 92.56 380 GLY A C 1
ATOM 3058 O O . GLY A 1 380 ? -12.354 2.336 -14.988 1.00 92.56 380 GLY A O 1
ATOM 3059 N N . ALA A 1 381 ? -11.908 2.678 -12.810 1.00 92.12 381 ALA A N 1
ATOM 3060 C CA . ALA A 1 381 ? -10.617 3.327 -13.036 1.00 92.12 381 ALA A CA 1
ATOM 3061 C C . ALA A 1 381 ? -9.630 2.383 -13.741 1.00 92.12 381 ALA A C 1
ATOM 3063 O O . ALA A 1 381 ? -8.991 2.780 -14.712 1.00 92.12 381 ALA A O 1
ATOM 3064 N N . MET A 1 382 ? -9.559 1.118 -13.309 1.00 94.00 382 MET A N 1
ATOM 3065 C CA . MET A 1 382 ? -8.699 0.113 -13.936 1.00 94.00 382 MET A CA 1
ATOM 3066 C C . MET A 1 382 ? -9.128 -0.224 -15.369 1.00 94.00 382 MET A C 1
ATOM 3068 O O . MET A 1 382 ? -8.275 -0.356 -16.240 1.00 94.00 382 MET A O 1
ATOM 3072 N N . ALA A 1 383 ? -10.430 -0.327 -15.636 1.00 95.12 383 ALA A N 1
ATOM 3073 C CA . ALA A 1 383 ? -10.949 -0.580 -16.977 1.00 95.12 383 ALA A CA 1
ATOM 3074 C C . ALA A 1 383 ? -10.631 0.583 -17.928 1.00 95.12 383 ALA A C 1
ATOM 3076 O O . ALA A 1 383 ? -10.184 0.360 -19.051 1.00 95.12 383 ALA A O 1
ATOM 3077 N N . LEU A 1 384 ? -10.804 1.826 -17.468 1.00 94.56 384 LEU A N 1
ATOM 3078 C CA . LEU A 1 384 ? -10.469 3.013 -18.251 1.00 94.56 384 LEU A CA 1
ATOM 3079 C C . LEU A 1 384 ? -8.959 3.115 -18.505 1.00 94.56 384 LEU A C 1
ATOM 3081 O O . LEU A 1 384 ? -8.538 3.386 -19.627 1.00 94.56 384 LEU A O 1
ATOM 3085 N N . TRP A 1 385 ? -8.148 2.838 -17.485 1.00 93.75 385 TRP A N 1
ATOM 3086 C CA . TRP A 1 385 ? -6.695 2.733 -17.600 1.00 93.75 385 TRP A CA 1
ATOM 3087 C C . TRP A 1 385 ? -6.270 1.667 -18.625 1.00 93.75 385 TRP A C 1
ATOM 3089 O O . TRP A 1 385 ? -5.463 1.965 -19.504 1.00 93.75 385 TRP A O 1
ATOM 3099 N N . ALA A 1 386 ? -6.877 0.479 -18.598 1.00 94.62 386 ALA A N 1
ATOM 3100 C CA . ALA A 1 386 ? -6.622 -0.587 -19.567 1.00 94.62 386 ALA A CA 1
ATOM 3101 C C . ALA A 1 386 ? -6.948 -0.173 -21.014 1.00 94.62 386 ALA A C 1
ATOM 3103 O O . ALA A 1 386 ? -6.178 -0.462 -21.931 1.00 94.62 386 ALA A O 1
ATOM 3104 N N . ILE A 1 387 ? -8.060 0.544 -21.217 1.00 95.00 387 ILE A N 1
ATOM 3105 C CA . ILE A 1 387 ? -8.452 1.070 -22.532 1.00 95.00 387 ILE A CA 1
ATOM 3106 C C . ILE A 1 387 ? -7.420 2.087 -23.031 1.00 95.00 387 ILE A C 1
ATOM 3108 O O . ILE A 1 387 ? -6.949 1.977 -24.160 1.00 95.00 387 ILE A O 1
ATOM 3112 N N . VAL A 1 388 ? -7.037 3.062 -22.201 1.00 94.62 388 VAL A N 1
ATOM 3113 C CA . VAL A 1 388 ? -6.055 4.092 -22.587 1.00 94.62 388 VAL A CA 1
ATOM 3114 C C . VAL A 1 388 ? -4.677 3.476 -22.861 1.00 94.62 388 VAL A C 1
ATOM 3116 O O . VAL A 1 388 ? -3.998 3.888 -23.803 1.00 94.62 388 VAL A O 1
ATOM 3119 N N . SER A 1 389 ? -4.281 2.456 -22.094 1.00 92.38 389 SER A N 1
ATOM 3120 C CA . SER A 1 389 ? -3.056 1.691 -22.344 1.00 92.38 389 SER A CA 1
ATOM 3121 C C . SER A 1 389 ? -3.084 1.027 -23.724 1.00 92.38 389 SER A C 1
ATOM 3123 O O . SER A 1 389 ? -2.205 1.299 -24.545 1.00 92.38 389 SER A O 1
ATOM 3125 N N . ALA A 1 390 ? -4.140 0.263 -24.033 1.00 93.00 390 ALA A N 1
ATOM 3126 C CA . ALA A 1 390 ? -4.300 -0.395 -25.330 1.00 93.00 390 ALA A CA 1
ATOM 3127 C C . ALA A 1 390 ? -4.320 0.609 -26.495 1.00 93.00 390 ALA A C 1
ATOM 3129 O O . ALA A 1 390 ? -3.697 0.374 -27.529 1.00 93.00 390 ALA A O 1
ATOM 3130 N N . LEU A 1 391 ? -4.962 1.770 -26.312 1.00 93.12 391 LEU A N 1
ATOM 3131 C CA . LEU A 1 391 ? -4.972 2.853 -27.302 1.00 93.12 391 LEU A CA 1
ATOM 3132 C C . LEU A 1 391 ? -3.580 3.434 -27.575 1.00 93.12 391 LEU A C 1
ATOM 3134 O O . LEU A 1 391 ? -3.375 4.032 -28.629 1.00 93.12 391 LEU A O 1
ATOM 3138 N N . THR A 1 392 ? -2.604 3.238 -26.683 1.00 91.00 392 THR A N 1
ATOM 3139 C CA . THR A 1 392 ? -1.237 3.699 -26.952 1.00 91.00 392 THR A CA 1
ATOM 3140 C C . THR A 1 392 ? -0.567 2.912 -28.082 1.00 91.00 392 THR A C 1
ATOM 3142 O O . THR A 1 392 ? 0.332 3.433 -28.734 1.00 91.00 392 THR A O 1
ATOM 3145 N N . ALA A 1 393 ? -1.028 1.695 -28.382 1.00 90.69 393 ALA A N 1
ATOM 3146 C CA . ALA A 1 393 ? -0.557 0.953 -29.550 1.00 90.69 393 ALA A CA 1
ATOM 3147 C C . ALA A 1 393 ? -0.842 1.689 -30.876 1.00 90.69 393 ALA A C 1
ATOM 3149 O O . ALA A 1 393 ? -0.163 1.450 -31.866 1.00 90.69 393 ALA A O 1
ATOM 3150 N N . LEU A 1 394 ? -1.811 2.612 -30.897 1.00 90.50 394 LEU A N 1
ATOM 3151 C CA . LEU A 1 394 ? -2.175 3.418 -32.069 1.00 90.50 394 LEU A CA 1
ATOM 3152 C C . LEU A 1 394 ? -1.404 4.750 -32.156 1.00 90.50 394 LEU A C 1
ATOM 3154 O O . LEU A 1 394 ? -1.733 5.601 -32.984 1.00 90.50 394 LEU A O 1
ATOM 3158 N N . ALA A 1 395 ? -0.441 4.987 -31.261 1.00 88.44 395 ALA A N 1
ATOM 3159 C CA . ALA A 1 395 ? 0.329 6.222 -31.251 1.00 88.44 395 ALA A CA 1
ATOM 3160 C C . ALA A 1 395 ? 1.367 6.225 -32.383 1.00 88.44 395 ALA A C 1
ATOM 3162 O O . ALA A 1 395 ? 2.284 5.411 -32.388 1.00 88.44 395 ALA A O 1
ATOM 3163 N N . ASN A 1 396 ? 1.247 7.193 -33.296 1.00 87.75 396 ASN A N 1
ATOM 3164 C CA . ASN A 1 396 ? 2.092 7.315 -34.496 1.00 87.75 396 ASN A CA 1
ATOM 3165 C C . ASN A 1 396 ? 2.945 8.599 -34.488 1.00 87.75 396 ASN A C 1
ATOM 3167 O O . ASN A 1 396 ? 3.610 8.930 -35.464 1.00 87.75 396 ASN A O 1
ATOM 3171 N N . SER A 1 397 ? 2.855 9.399 -33.424 1.00 90.50 397 SER A N 1
ATOM 3172 C CA . SER A 1 397 ? 3.548 10.685 -33.300 1.00 90.50 397 SER A CA 1
ATOM 3173 C C . SER A 1 397 ? 3.835 11.037 -31.845 1.00 90.50 397 SER A C 1
ATOM 3175 O O . SER A 1 397 ? 3.106 10.609 -30.943 1.00 90.50 397 SER A O 1
ATOM 3177 N N . TYR A 1 398 ? 4.826 11.907 -31.626 1.00 89.06 398 TYR A N 1
ATOM 3178 C CA . TYR A 1 398 ? 5.146 12.465 -30.309 1.00 89.06 398 TYR A CA 1
ATOM 3179 C C . TYR A 1 398 ? 3.906 12.965 -29.555 1.00 89.06 398 TYR A C 1
ATOM 3181 O O . TYR A 1 398 ? 3.693 12.597 -28.403 1.00 89.06 398 TYR A O 1
ATOM 3189 N N . THR A 1 399 ? 3.050 13.757 -30.208 1.00 91.00 399 THR A N 1
ATOM 3190 C CA . THR A 1 399 ? 1.856 14.331 -29.570 1.00 91.00 399 THR A CA 1
ATOM 3191 C C . THR A 1 399 ? 0.858 13.248 -29.163 1.00 91.00 399 THR A C 1
ATOM 3193 O O . THR A 1 399 ? 0.329 13.296 -28.054 1.00 91.00 399 THR A O 1
ATOM 3196 N N . SER A 1 400 ? 0.619 12.248 -30.019 1.00 91.38 400 SER A N 1
ATOM 3197 C CA . SER A 1 400 ? -0.294 11.142 -29.691 1.00 91.38 400 SER A CA 1
ATOM 3198 C C . SER A 1 400 ? 0.214 10.301 -28.514 1.00 91.38 400 SER A C 1
ATOM 3200 O O . SER A 1 400 ? -0.560 9.965 -27.615 1.00 91.38 400 SER A O 1
ATOM 3202 N N . LEU A 1 401 ? 1.525 10.043 -28.458 1.00 90.81 401 LEU A N 1
ATOM 3203 C CA . LEU A 1 401 ? 2.163 9.327 -27.357 1.00 90.81 401 LEU A CA 1
ATOM 3204 C C . LEU A 1 401 ? 2.134 10.150 -26.059 1.00 90.81 401 LEU A C 1
ATOM 3206 O O . LEU A 1 401 ? 1.837 9.626 -24.991 1.00 90.81 401 LEU A O 1
ATOM 3210 N N . LEU A 1 402 ? 2.376 11.458 -26.141 1.00 91.19 402 LEU A N 1
ATOM 3211 C CA . LEU A 1 402 ? 2.358 12.351 -24.984 1.00 91.19 402 LEU A CA 1
ATOM 3212 C C . LEU A 1 402 ? 0.954 12.481 -24.376 1.00 91.19 402 LEU A C 1
ATOM 3214 O O . LEU A 1 402 ? 0.801 12.388 -23.157 1.00 91.19 402 LEU A O 1
ATOM 3218 N N . VAL A 1 403 ? -0.078 12.657 -25.209 1.00 93.50 403 VAL A N 1
ATOM 3219 C CA . VAL A 1 403 ? -1.473 12.779 -24.753 1.00 93.50 403 VAL A CA 1
ATOM 3220 C C . VAL A 1 403 ? -1.965 11.473 -24.136 1.00 93.50 403 VAL A C 1
ATOM 3222 O O . VAL A 1 403 ? -2.526 11.498 -23.040 1.00 93.50 403 VAL A O 1
ATOM 3225 N N . THR A 1 404 ? -1.725 10.332 -24.790 1.00 93.19 404 THR A N 1
ATOM 3226 C CA . THR A 1 404 ? -2.112 9.019 -24.243 1.00 93.19 404 THR A CA 1
ATOM 3227 C C . THR A 1 404 ? -1.439 8.763 -22.899 1.00 93.19 404 THR A C 1
ATOM 3229 O O . THR A 1 404 ? -2.123 8.378 -21.955 1.00 93.19 404 THR A O 1
ATOM 3232 N N . ARG A 1 405 ? -0.144 9.076 -22.749 1.00 91.69 405 ARG A N 1
ATOM 3233 C CA . ARG A 1 405 ? 0.585 8.946 -21.472 1.00 91.69 405 ARG A CA 1
ATOM 3234 C C . ARG A 1 405 ? 0.079 9.879 -20.374 1.00 91.69 405 ARG A C 1
ATOM 3236 O O . ARG A 1 405 ? -0.010 9.461 -19.221 1.00 91.69 405 ARG A O 1
ATOM 3243 N N . PHE A 1 406 ? -0.277 11.118 -20.706 1.00 92.44 406 PHE A N 1
ATOM 3244 C CA . PHE A 1 406 ? -0.863 12.048 -19.739 1.00 92.44 406 PHE A CA 1
ATOM 3245 C C . PHE A 1 406 ? -2.236 11.567 -19.246 1.00 92.44 406 PHE A C 1
ATOM 3247 O O . PHE A 1 406 ? -2.480 11.529 -18.038 1.00 92.44 406 PHE A O 1
ATOM 3254 N N . LEU A 1 407 ? -3.108 11.148 -20.171 1.00 93.69 407 LEU A N 1
ATOM 3255 C CA . LEU A 1 407 ? -4.420 10.590 -19.839 1.00 93.69 407 LEU A CA 1
ATOM 3256 C C . LEU A 1 407 ? -4.289 9.312 -19.011 1.00 93.69 407 LEU A C 1
ATOM 3258 O O . LEU A 1 407 ? -5.017 9.163 -18.034 1.00 93.69 407 LEU A O 1
ATOM 3262 N N . LEU A 1 408 ? -3.328 8.446 -19.351 1.00 92.00 408 LEU A N 1
ATOM 3263 C CA . LEU A 1 408 ? -3.001 7.237 -18.595 1.00 92.00 408 LEU A CA 1
ATOM 3264 C C . LEU A 1 408 ? -2.703 7.577 -17.130 1.00 92.00 408 LEU A C 1
ATOM 3266 O O . LEU A 1 408 ? -3.315 7.011 -16.232 1.00 92.00 408 LEU A O 1
ATOM 3270 N N . GLY A 1 409 ? -1.854 8.581 -16.888 1.00 90.12 409 GLY A N 1
ATOM 3271 C CA . GLY A 1 409 ? -1.547 9.054 -15.538 1.00 90.12 409 GLY A CA 1
ATOM 3272 C C . GLY A 1 409 ? -2.788 9.490 -14.751 1.00 90.12 409 GLY A C 1
ATOM 3273 O O . GLY A 1 409 ? -2.922 9.138 -13.580 1.00 90.12 409 GLY A O 1
ATOM 3274 N N . ILE A 1 410 ? -3.723 10.204 -15.390 1.00 91.31 410 ILE A N 1
ATOM 3275 C CA . ILE A 1 410 ? -4.971 10.662 -14.752 1.00 91.31 410 ILE A CA 1
ATOM 3276 C C . ILE A 1 410 ? -5.838 9.482 -14.305 1.00 91.31 410 ILE A C 1
ATOM 3278 O O . ILE A 1 410 ? -6.324 9.460 -13.173 1.00 91.31 410 ILE A O 1
ATOM 3282 N N . VAL A 1 411 ? -6.046 8.511 -15.194 1.00 92.06 411 VAL A N 1
ATOM 3283 C CA . VAL A 1 411 ? -6.966 7.388 -14.951 1.00 92.06 411 VAL A CA 1
ATOM 3284 C C . VAL A 1 411 ? -6.376 6.346 -14.002 1.00 92.06 411 VAL A C 1
ATOM 3286 O O . VAL A 1 411 ? -7.114 5.644 -13.317 1.00 92.06 411 VAL A O 1
ATOM 3289 N N . GLU A 1 412 ? -5.049 6.292 -13.903 1.00 89.00 412 GLU A N 1
ATOM 3290 C CA . GLU A 1 412 ? -4.310 5.376 -13.037 1.00 89.00 412 GLU A CA 1
ATOM 3291 C C . GLU A 1 412 ? -4.144 5.899 -11.594 1.00 89.00 412 GLU A C 1
ATOM 3293 O O . GLU A 1 412 ? -4.056 5.125 -10.634 1.00 89.00 412 GLU A O 1
ATOM 3298 N N . ALA A 1 413 ? -4.162 7.224 -11.414 1.00 85.75 413 ALA A N 1
ATOM 3299 C CA . ALA A 1 413 ? -4.011 7.906 -10.125 1.00 85.75 413 ALA A CA 1
ATOM 3300 C C . ALA A 1 413 ? -4.879 7.386 -8.954 1.00 85.75 413 ALA A C 1
ATOM 3302 O O . ALA A 1 413 ? -4.386 7.360 -7.820 1.00 85.75 413 ALA A O 1
ATOM 3303 N N . PRO A 1 414 ? -6.148 6.969 -9.161 1.00 84.56 414 PRO A N 1
ATOM 3304 C CA . PRO A 1 414 ? -7.007 6.448 -8.097 1.00 84.56 414 PRO A CA 1
ATOM 3305 C C . PRO A 1 414 ? -6.512 5.163 -7.431 1.00 84.56 414 PRO A C 1
ATOM 3307 O O . PRO A 1 414 ? -6.817 4.929 -6.260 1.00 84.56 414 PRO A O 1
ATOM 3310 N N . PHE A 1 415 ? -5.793 4.313 -8.168 1.00 87.12 415 PHE A N 1
ATOM 3311 C CA . PHE A 1 415 ? -5.637 2.909 -7.799 1.00 87.12 415 PHE A CA 1
ATOM 3312 C C . PHE A 1 415 ? -4.846 2.719 -6.499 1.00 87.12 415 PHE A C 1
ATOM 3314 O O . PHE A 1 415 ? -5.357 2.141 -5.541 1.00 87.12 415 PHE A O 1
ATOM 3321 N N . TYR A 1 416 ? -3.607 3.216 -6.442 1.00 82.81 416 TYR A N 1
ATOM 3322 C CA . TYR A 1 416 ? -2.713 2.974 -5.305 1.00 82.81 416 TYR A CA 1
ATOM 3323 C C . TYR A 1 416 ? -3.224 3.555 -3.972 1.00 82.81 416 TYR A C 1
ATOM 3325 O O . TYR A 1 416 ? -3.319 2.797 -3.002 1.00 82.81 416 TYR A O 1
ATOM 3333 N N . PRO A 1 417 ? -3.586 4.854 -3.869 1.00 77.38 417 PRO A N 1
ATOM 3334 C CA . PRO A 1 417 ? -4.130 5.384 -2.619 1.00 77.38 417 PRO A CA 1
ATOM 3335 C C . PRO A 1 417 ? -5.462 4.715 -2.256 1.00 77.38 417 PRO A C 1
ATOM 3337 O O . PRO A 1 417 ? -5.699 4.449 -1.077 1.00 77.38 417 PRO A O 1
ATOM 3340 N N . GLY A 1 418 ? -6.281 4.362 -3.255 1.00 80.81 418 GLY A N 1
ATOM 3341 C CA . GLY A 1 418 ? -7.529 3.641 -3.047 1.00 80.81 418 GLY A CA 1
ATOM 3342 C C . GLY A 1 418 ? -7.330 2.239 -2.473 1.00 80.81 418 GLY A C 1
ATOM 3343 O O . GLY A 1 418 ? -8.008 1.866 -1.517 1.00 80.81 418 GLY A O 1
ATOM 3344 N N . ALA A 1 419 ? -6.337 1.499 -2.969 1.00 86.56 419 ALA A N 1
ATOM 3345 C CA . ALA A 1 419 ? -5.970 0.186 -2.448 1.00 86.56 419 ALA A CA 1
ATOM 3346 C C . ALA A 1 419 ? -5.490 0.268 -0.991 1.00 86.56 419 ALA A C 1
ATOM 3348 O O . ALA A 1 419 ? -5.932 -0.515 -0.150 1.00 86.56 419 ALA A O 1
ATOM 3349 N N . ILE A 1 420 ? -4.632 1.240 -0.651 1.00 79.62 420 ILE A N 1
ATOM 3350 C CA . ILE A 1 420 ? -4.179 1.423 0.738 1.00 79.62 420 ILE A CA 1
ATOM 3351 C C . ILE A 1 420 ? -5.350 1.820 1.644 1.00 79.62 420 ILE A C 1
ATOM 3353 O O . ILE A 1 420 ? -5.450 1.321 2.768 1.00 79.62 420 ILE A O 1
ATOM 3357 N N . TRP A 1 421 ? -6.240 2.698 1.177 1.00 77.94 421 TRP A N 1
ATOM 3358 C CA . TRP A 1 421 ? -7.435 3.073 1.925 1.00 77.94 421 TRP A CA 1
ATOM 3359 C C . TRP A 1 421 ? -8.332 1.860 2.193 1.00 77.94 421 TRP A C 1
ATOM 3361 O O . TRP A 1 421 ? -8.703 1.637 3.344 1.00 77.94 421 TRP A O 1
ATOM 3371 N N . LEU A 1 422 ? -8.589 1.029 1.176 1.00 84.38 422 LEU A N 1
ATOM 3372 C CA . LEU A 1 422 ? -9.392 -0.188 1.304 1.00 84.38 422 LEU A CA 1
ATOM 3373 C C . LEU A 1 422 ? -8.785 -1.143 2.341 1.00 84.38 422 LEU A C 1
ATOM 3375 O O . LEU A 1 422 ? -9.478 -1.602 3.248 1.00 84.38 422 LEU A O 1
ATOM 3379 N N . LEU A 1 423 ? -7.468 -1.371 2.288 1.00 84.62 423 LEU A N 1
ATOM 3380 C CA . LEU A 1 423 ? -6.766 -2.149 3.315 1.00 84.62 423 LEU A CA 1
ATOM 3381 C C . LEU A 1 423 ? -6.902 -1.511 4.707 1.00 84.62 423 LEU A C 1
ATOM 3383 O O . LEU A 1 423 ? -7.063 -2.204 5.710 1.00 84.62 423 LEU A O 1
ATOM 3387 N N . GLY A 1 424 ? -6.874 -0.184 4.781 1.00 76.44 424 GLY A N 1
ATOM 3388 C CA . GLY A 1 424 ? -7.021 0.564 6.021 1.00 76.44 424 GLY A CA 1
ATOM 3389 C C . GLY A 1 424 ? -8.395 0.481 6.683 1.00 76.44 424 GLY A C 1
ATOM 3390 O O . GLY A 1 424 ? -8.470 0.859 7.852 1.00 76.44 424 GLY A O 1
ATOM 3391 N N . VAL A 1 425 ? -9.426 0.020 5.966 1.00 79.00 425 VAL A N 1
ATOM 3392 C CA . VAL A 1 425 ? -10.810 -0.137 6.446 1.00 79.00 425 VAL A CA 1
ATOM 3393 C C . VAL A 1 425 ? -11.095 -1.556 6.961 1.00 79.00 425 VAL A C 1
ATOM 3395 O O . VAL A 1 425 ? -11.956 -1.721 7.817 1.00 79.00 425 VAL A O 1
ATOM 3398 N N . PHE A 1 426 ? -10.368 -2.573 6.486 1.00 83.94 426 PHE A N 1
ATOM 3399 C CA . PHE A 1 426 ? -10.569 -3.980 6.879 1.00 83.94 426 PHE A CA 1
ATOM 3400 C C . PHE A 1 426 ? -9.520 -4.513 7.870 1.00 83.94 426 PHE A C 1
ATOM 3402 O O . PHE A 1 426 ? -9.798 -5.435 8.647 1.00 83.94 426 PHE A O 1
ATOM 3409 N N . TYR A 1 427 ? -8.309 -3.950 7.854 1.00 83.00 427 TYR A N 1
ATOM 3410 C CA . TYR A 1 427 ? -7.171 -4.456 8.623 1.00 83.00 427 TYR A CA 1
ATOM 3411 C C . TYR A 1 427 ? -6.770 -3.521 9.771 1.00 83.00 427 TYR A C 1
ATOM 3413 O O . TYR A 1 427 ? -6.793 -2.296 9.653 1.00 83.00 427 TYR A O 1
ATOM 3421 N N . THR A 1 428 ? -6.347 -4.124 10.882 1.00 75.69 428 THR A N 1
ATOM 3422 C CA . THR A 1 428 ? -5.855 -3.431 12.086 1.00 75.69 428 THR A CA 1
ATOM 3423 C C . THR A 1 428 ? -4.412 -2.945 11.903 1.00 75.69 428 THR A C 1
ATOM 3425 O O . THR A 1 428 ? -3.699 -3.367 10.985 1.00 75.69 428 THR A O 1
ATOM 3428 N N . ARG A 1 429 ? -3.920 -2.081 12.799 1.00 69.00 429 ARG A N 1
ATOM 3429 C CA . ARG A 1 429 ? -2.584 -1.459 12.725 1.00 69.00 429 ARG A CA 1
ATOM 3430 C C . ARG A 1 429 ? -1.418 -2.447 12.748 1.00 69.00 429 ARG A C 1
ATOM 3432 O O . ARG A 1 429 ? -0.366 -2.149 12.187 1.00 69.00 429 ARG A O 1
ATOM 3439 N N . LYS A 1 430 ? -1.603 -3.623 13.358 1.00 68.50 430 LYS A N 1
ATOM 3440 C CA . LYS A 1 430 ? -0.614 -4.717 13.363 1.00 68.50 430 LYS A CA 1
ATOM 3441 C C . LYS A 1 430 ? -0.606 -5.520 12.062 1.00 68.50 430 LYS A C 1
ATOM 3443 O O . LYS A 1 430 ? 0.404 -6.117 11.709 1.00 68.50 430 LYS A O 1
ATOM 3448 N N . GLU A 1 431 ? -1.720 -5.549 11.339 1.00 75.88 431 GLU A N 1
ATOM 3449 C CA . GLU A 1 431 ? -1.871 -6.360 10.128 1.00 75.88 431 GLU A CA 1
ATOM 3450 C C . GLU A 1 431 ? -1.574 -5.581 8.855 1.00 75.88 431 GLU A C 1
ATOM 3452 O O . GLU A 1 431 ? -1.033 -6.156 7.908 1.00 75.88 431 GLU A O 1
ATOM 3457 N N . ILE A 1 432 ? -1.940 -4.295 8.832 1.00 75.88 432 ILE A N 1
ATOM 3458 C CA . ILE A 1 432 ? -1.921 -3.454 7.634 1.00 75.88 432 ILE A CA 1
ATOM 3459 C C . ILE A 1 432 ? -0.523 -3.376 7.011 1.00 75.88 432 ILE A C 1
ATOM 3461 O O . ILE A 1 432 ? -0.404 -3.415 5.792 1.00 75.88 432 ILE A O 1
ATOM 3465 N N . ALA A 1 433 ? 0.540 -3.364 7.826 1.00 71.00 433 ALA A N 1
ATOM 3466 C CA . ALA A 1 433 ? 1.923 -3.307 7.350 1.00 71.00 433 ALA A CA 1
ATOM 3467 C C . ALA A 1 433 ? 2.280 -4.498 6.451 1.00 71.00 433 ALA A C 1
ATOM 3469 O O . ALA A 1 433 ? 2.827 -4.326 5.362 1.00 71.00 433 ALA A O 1
ATOM 3470 N N . THR A 1 434 ? 1.917 -5.710 6.876 1.00 80.50 434 THR A N 1
ATOM 3471 C CA . THR A 1 434 ? 2.166 -6.925 6.097 1.00 80.50 434 THR A CA 1
ATOM 3472 C C . THR A 1 434 ? 1.353 -6.927 4.805 1.00 80.50 434 THR A C 1
ATOM 3474 O O . THR A 1 434 ? 1.893 -7.280 3.763 1.00 80.50 434 THR A O 1
ATOM 3477 N N . ARG A 1 435 ? 0.086 -6.485 4.836 1.00 87.38 435 ARG A N 1
ATOM 3478 C CA . ARG A 1 435 ? -0.773 -6.444 3.637 1.00 87.38 435 ARG A CA 1
ATOM 3479 C C . ARG A 1 435 ? -0.299 -5.391 2.640 1.00 87.38 435 ARG A C 1
ATOM 3481 O O . ARG A 1 435 ? -0.199 -5.694 1.459 1.00 87.38 435 ARG A O 1
ATOM 3488 N N . ILE A 1 436 ? 0.081 -4.201 3.106 1.00 83.69 436 ILE A N 1
ATOM 3489 C CA . ILE A 1 436 ? 0.709 -3.177 2.258 1.00 83.69 436 ILE A CA 1
ATOM 3490 C C . ILE A 1 436 ? 1.990 -3.728 1.628 1.00 83.69 436 ILE A C 1
ATOM 3492 O O . ILE A 1 436 ? 2.234 -3.472 0.456 1.00 83.69 436 ILE A O 1
ATOM 3496 N N . SER A 1 437 ? 2.785 -4.518 2.355 1.00 84.12 437 SER A N 1
ATOM 3497 C CA . SER A 1 437 ? 3.988 -5.117 1.772 1.00 84.12 437 SER A CA 1
ATOM 3498 C C . SER A 1 437 ? 3.703 -6.223 0.768 1.00 84.12 437 SER A C 1
ATOM 3500 O O . SER A 1 437 ? 4.404 -6.308 -0.234 1.00 84.12 437 SER A O 1
ATOM 3502 N N . ILE A 1 438 ? 2.684 -7.053 1.005 1.00 90.94 438 ILE A N 1
ATOM 3503 C CA . ILE A 1 438 ? 2.223 -8.029 0.013 1.00 90.94 438 ILE A CA 1
ATOM 3504 C C . ILE A 1 438 ? 1.774 -7.280 -1.238 1.00 90.94 438 ILE A C 1
ATOM 3506 O O . ILE A 1 438 ? 2.279 -7.582 -2.310 1.00 90.94 438 ILE A O 1
ATOM 3510 N N . LEU A 1 439 ? 0.922 -6.258 -1.106 1.00 90.94 439 LEU A N 1
ATOM 3511 C CA . LEU A 1 439 ? 0.525 -5.404 -2.224 1.00 90.94 439 LEU A CA 1
ATOM 3512 C C . LEU A 1 439 ? 1.763 -4.850 -2.935 1.00 90.94 439 LEU A C 1
ATOM 3514 O O . LEU A 1 439 ? 1.929 -5.074 -4.124 1.00 90.94 439 LEU A O 1
ATOM 3518 N N . TYR A 1 440 ? 2.682 -4.220 -2.202 1.00 86.56 440 TYR A N 1
ATOM 3519 C CA . TYR A 1 440 ? 3.867 -3.600 -2.784 1.00 86.56 440 TYR A CA 1
ATOM 3520 C C . TYR A 1 440 ? 4.803 -4.592 -3.485 1.00 86.56 440 TYR A C 1
ATOM 3522 O O . TYR A 1 440 ? 5.419 -4.235 -4.488 1.00 86.56 440 TYR A O 1
ATOM 3530 N N . SER A 1 441 ? 4.860 -5.849 -3.032 1.00 90.81 441 SER A N 1
ATOM 3531 C CA . SER A 1 441 ? 5.644 -6.898 -3.694 1.00 90.81 441 SER A CA 1
ATOM 3532 C C . SER A 1 441 ? 5.230 -7.102 -5.154 1.00 90.81 441 SER A C 1
ATOM 3534 O O . SER A 1 441 ? 6.087 -7.409 -5.980 1.00 90.81 441 SER A O 1
ATOM 3536 N N . ALA A 1 442 ? 3.963 -6.848 -5.509 1.00 91.75 442 ALA A N 1
ATOM 3537 C CA . ALA A 1 442 ? 3.468 -6.990 -6.877 1.00 91.75 442 ALA A CA 1
ATOM 3538 C C . ALA A 1 442 ? 4.241 -6.111 -7.875 1.00 91.75 442 ALA A C 1
ATOM 3540 O O . ALA A 1 442 ? 4.533 -6.557 -8.979 1.00 91.75 442 ALA A O 1
ATOM 3541 N N . ASN A 1 443 ? 4.677 -4.914 -7.459 1.00 88.75 443 ASN A N 1
ATOM 3542 C CA . ASN A 1 443 ? 5.582 -4.054 -8.234 1.00 88.75 443 ASN A CA 1
ATOM 3543 C C . ASN A 1 443 ? 6.875 -4.787 -8.615 1.00 88.75 443 ASN A C 1
ATOM 3545 O O . ASN A 1 443 ? 7.347 -4.723 -9.742 1.00 88.75 443 ASN A O 1
ATOM 3549 N N . MET A 1 444 ? 7.452 -5.502 -7.658 1.00 89.25 444 MET A N 1
ATOM 3550 C CA . MET A 1 444 ? 8.753 -6.150 -7.794 1.00 89.25 444 MET A CA 1
ATOM 3551 C C . MET A 1 444 ? 8.644 -7.380 -8.688 1.00 89.25 444 MET A C 1
ATOM 3553 O O . MET A 1 444 ? 9.456 -7.573 -9.590 1.00 89.25 444 MET A O 1
ATOM 3557 N N . PHE A 1 445 ? 7.582 -8.164 -8.495 1.00 90.81 445 PHE A N 1
ATOM 3558 C CA . PHE A 1 445 ? 7.250 -9.269 -9.386 1.00 90.81 445 PHE A CA 1
ATOM 3559 C C . PHE A 1 445 ? 6.923 -8.785 -10.801 1.00 90.81 445 PHE A C 1
ATOM 3561 O O . PHE A 1 445 ? 7.337 -9.434 -11.757 1.00 90.81 445 PHE A O 1
ATOM 3568 N N . ALA A 1 446 ? 6.268 -7.630 -10.957 1.00 90.06 446 ALA A N 1
ATOM 3569 C CA . ALA A 1 446 ? 6.025 -7.029 -12.265 1.00 90.06 446 ALA A CA 1
ATOM 3570 C C . ALA A 1 446 ? 7.348 -6.704 -12.961 1.00 90.06 446 ALA A C 1
ATOM 3572 O O . ALA A 1 446 ? 7.576 -7.195 -14.059 1.00 90.06 446 ALA A O 1
ATOM 3573 N N . MET A 1 447 ? 8.262 -5.989 -12.295 1.00 84.69 447 MET A N 1
ATOM 3574 C CA . MET A 1 447 ? 9.579 -5.640 -12.854 1.00 84.69 447 MET A CA 1
ATOM 3575 C C . MET A 1 447 ? 10.413 -6.870 -13.236 1.00 84.69 447 MET A C 1
ATOM 3577 O O . MET A 1 447 ? 11.051 -6.877 -14.283 1.00 84.69 447 MET A O 1
ATOM 3581 N N . CYS A 1 448 ? 10.365 -7.918 -12.413 1.00 85.38 448 CYS A N 1
ATOM 3582 C CA . CYS A 1 448 ? 10.989 -9.214 -12.676 1.00 85.38 448 CYS A CA 1
ATOM 3583 C C . CYS A 1 448 ? 10.405 -9.895 -13.931 1.00 85.38 448 CYS A C 1
ATOM 3585 O O . CYS A 1 448 ? 11.140 -10.302 -14.825 1.00 85.38 448 CYS A O 1
ATOM 3587 N N . SER A 1 449 ? 9.076 -9.968 -14.040 1.00 86.38 449 SER A N 1
ATOM 3588 C CA . SER A 1 449 ? 8.406 -10.643 -15.160 1.00 86.38 449 SER A CA 1
ATOM 3589 C C . SER A 1 449 ? 8.359 -9.833 -16.462 1.00 86.38 449 SER A C 1
ATOM 3591 O O . SER A 1 449 ? 8.256 -10.421 -17.534 1.00 86.38 449 SER A O 1
ATOM 3593 N N . ALA A 1 450 ? 8.447 -8.501 -16.401 1.00 83.62 450 ALA A N 1
ATOM 3594 C CA . ALA A 1 450 ? 8.193 -7.626 -17.546 1.00 83.62 450 ALA A CA 1
ATOM 3595 C C . ALA A 1 450 ? 9.164 -7.872 -18.712 1.00 83.62 450 ALA A C 1
ATOM 3597 O O . ALA A 1 450 ? 8.729 -7.985 -19.854 1.00 83.62 450 ALA A O 1
ATOM 3598 N N . GLY A 1 451 ? 10.463 -8.011 -18.422 1.00 78.38 451 GLY A N 1
ATOM 3599 C CA . GLY A 1 451 ? 11.474 -8.308 -19.442 1.00 78.38 451 GLY A CA 1
ATOM 3600 C C . GLY A 1 451 ? 11.272 -9.680 -20.091 1.00 78.38 451 GLY A C 1
ATOM 3601 O O . GLY A 1 451 ? 11.389 -9.807 -21.305 1.00 78.38 451 GLY A O 1
ATOM 3602 N N . LEU A 1 452 ? 10.892 -10.690 -19.300 1.00 81.88 452 LEU A N 1
ATOM 3603 C CA . LEU A 1 452 ? 10.618 -12.045 -19.795 1.00 81.88 452 LEU A CA 1
ATOM 3604 C C . LEU A 1 452 ? 9.375 -12.087 -20.694 1.00 81.88 452 LEU A C 1
ATOM 3606 O O . LEU A 1 452 ? 9.399 -12.724 -21.743 1.00 81.88 452 LEU A O 1
ATOM 3610 N N . ILE A 1 453 ? 8.311 -11.376 -20.307 1.00 85.50 453 ILE A N 1
ATOM 3611 C CA . ILE A 1 453 ? 7.094 -11.240 -21.119 1.00 85.50 453 ILE A CA 1
ATOM 3612 C C . ILE A 1 453 ? 7.417 -10.516 -22.430 1.00 85.50 453 ILE A C 1
ATOM 3614 O O . ILE A 1 453 ? 6.988 -10.961 -23.491 1.00 85.50 453 ILE A O 1
ATOM 3618 N N . ALA A 1 454 ? 8.204 -9.437 -22.377 1.00 80.06 454 ALA A N 1
ATOM 3619 C CA . ALA A 1 454 ? 8.576 -8.682 -23.569 1.00 80.06 454 ALA A CA 1
ATOM 3620 C C . ALA A 1 454 ? 9.366 -9.515 -24.582 1.00 80.06 454 ALA A C 1
ATOM 3622 O O . ALA A 1 454 ? 9.071 -9.409 -25.765 1.00 80.06 454 ALA A O 1
ATOM 3623 N N . ILE A 1 455 ? 10.291 -10.381 -24.147 1.00 79.25 455 ILE A N 1
ATOM 3624 C CA . ILE A 1 455 ? 11.022 -11.277 -25.062 1.00 79.25 455 ILE A CA 1
ATOM 3625 C C . ILE A 1 455 ? 10.043 -12.118 -25.893 1.00 79.25 455 ILE A C 1
ATOM 3627 O O . ILE A 1 455 ? 10.153 -12.142 -27.113 1.00 79.25 455 ILE A O 1
ATOM 3631 N N . GLY A 1 456 ? 9.055 -12.753 -25.252 1.00 82.12 456 GLY A N 1
ATOM 3632 C CA . GLY A 1 456 ? 8.080 -13.586 -25.963 1.00 82.12 456 GLY A CA 1
ATOM 3633 C C . GLY A 1 456 ? 7.128 -12.793 -26.863 1.00 82.12 456 GLY A C 1
ATOM 3634 O O . GLY A 1 456 ? 6.729 -13.276 -27.917 1.00 82.12 456 GLY A O 1
ATOM 3635 N N . VAL A 1 457 ? 6.767 -11.567 -26.473 1.00 85.31 457 VAL A N 1
ATOM 3636 C CA . VAL A 1 457 ? 5.883 -10.709 -27.281 1.00 85.31 457 VAL A CA 1
ATOM 3637 C C . VAL A 1 457 ? 6.626 -10.085 -28.464 1.00 85.31 457 VAL A C 1
ATOM 3639 O O . VAL A 1 457 ? 6.041 -9.895 -29.527 1.00 85.31 457 VAL A O 1
ATOM 3642 N N . PHE A 1 458 ? 7.915 -9.781 -28.323 1.00 82.88 458 PHE A N 1
ATOM 3643 C CA . PHE A 1 458 ? 8.710 -9.206 -29.408 1.00 82.88 458 PHE A CA 1
ATOM 3644 C C . PHE A 1 458 ? 8.925 -10.179 -30.567 1.00 82.88 458 PHE A C 1
ATOM 3646 O O . PHE A 1 458 ? 9.015 -9.723 -31.704 1.00 82.88 458 PHE A O 1
ATOM 3653 N N . ASP A 1 459 ? 8.873 -11.490 -30.322 1.00 83.00 459 ASP A N 1
ATOM 3654 C CA . ASP A 1 459 ? 8.863 -12.507 -31.382 1.00 83.00 459 ASP A CA 1
ATOM 3655 C C . ASP A 1 459 ? 7.598 -12.433 -32.271 1.00 83.00 459 ASP A C 1
ATOM 3657 O O . ASP A 1 459 ? 7.579 -12.974 -33.375 1.00 83.00 459 ASP A O 1
ATOM 3661 N N . MET A 1 460 ? 6.544 -11.726 -31.838 1.00 84.00 460 MET A N 1
ATOM 3662 C CA . MET A 1 460 ? 5.336 -11.466 -32.636 1.00 84.00 460 MET A CA 1
ATOM 3663 C C . MET A 1 460 ? 5.468 -10.241 -33.558 1.00 84.00 460 MET A C 1
ATOM 3665 O O . MET A 1 460 ? 4.484 -9.823 -34.173 1.00 84.00 460 MET A O 1
ATOM 3669 N N . HIS A 1 461 ? 6.652 -9.630 -33.651 1.00 82.69 461 HIS A N 1
ATOM 3670 C CA . HIS A 1 461 ? 6.885 -8.478 -34.519 1.00 82.69 461 HIS A CA 1
ATOM 3671 C C . HIS A 1 461 ? 6.505 -8.791 -35.981 1.00 82.69 461 HIS A C 1
ATOM 3673 O O . HIS A 1 461 ? 6.887 -9.821 -36.533 1.00 82.69 461 HIS A O 1
ATOM 3679 N N . GLY A 1 462 ? 5.726 -7.904 -36.612 1.00 80.69 462 GLY A N 1
ATOM 3680 C CA . GLY A 1 462 ? 5.241 -8.070 -37.987 1.00 80.69 462 GLY A CA 1
ATOM 3681 C C . GLY A 1 462 ? 3.979 -8.933 -38.116 1.00 80.69 462 GLY A C 1
ATOM 3682 O O . GLY A 1 462 ? 3.349 -8.950 -39.177 1.00 80.69 462 GLY A O 1
ATOM 3683 N N . MET A 1 463 ? 3.536 -9.598 -37.042 1.00 85.44 463 MET A N 1
ATOM 3684 C CA . MET A 1 463 ? 2.267 -10.323 -37.032 1.00 85.44 463 MET A CA 1
ATOM 3685 C C . MET A 1 463 ? 1.101 -9.335 -37.171 1.00 85.44 463 MET A C 1
ATOM 3687 O O . MET A 1 463 ? 1.007 -8.364 -36.423 1.00 85.44 463 MET A O 1
ATOM 3691 N N . ALA A 1 464 ? 0.216 -9.582 -38.142 1.00 83.00 464 ALA A N 1
ATOM 3692 C CA . ALA A 1 464 ? -0.898 -8.698 -38.507 1.00 83.00 464 ALA A CA 1
ATOM 3693 C C . ALA A 1 464 ? -0.493 -7.265 -38.935 1.00 83.00 464 ALA A C 1
ATOM 3695 O O . ALA A 1 464 ? -1.331 -6.368 -38.913 1.00 83.00 464 ALA A O 1
ATOM 3696 N N . GLY A 1 465 ? 0.764 -7.047 -39.350 1.00 82.44 465 GLY A N 1
ATOM 3697 C CA . GLY A 1 465 ? 1.257 -5.730 -39.782 1.00 82.44 465 GLY A CA 1
ATOM 3698 C C . GLY A 1 465 ? 1.498 -4.741 -38.636 1.00 82.44 465 GLY A C 1
ATOM 3699 O O . GLY A 1 465 ? 1.514 -3.537 -38.866 1.00 82.44 465 GLY A O 1
ATOM 3700 N N . VAL A 1 466 ? 1.651 -5.252 -37.412 1.00 88.00 466 VAL A N 1
ATOM 3701 C CA . VAL A 1 466 ? 1.785 -4.478 -36.173 1.00 88.00 466 VAL A CA 1
ATOM 3702 C C . VAL A 1 466 ? 3.162 -4.749 -35.552 1.00 88.00 466 VAL A C 1
ATOM 3704 O O . VAL A 1 466 ? 3.638 -5.890 -35.534 1.00 88.00 466 VAL A O 1
ATOM 3707 N N . SER A 1 467 ? 3.819 -3.706 -35.044 1.00 86.81 467 SER A N 1
ATOM 3708 C CA . SER A 1 467 ? 5.138 -3.804 -34.409 1.00 86.81 467 SER A CA 1
ATOM 3709 C C . SER A 1 467 ? 5.060 -4.555 -33.074 1.00 86.81 467 SER A C 1
ATOM 3711 O O . SER A 1 467 ? 4.061 -4.498 -32.354 1.00 86.81 467 SER A O 1
ATOM 3713 N N . GLY A 1 468 ? 6.144 -5.231 -32.682 1.00 86.12 468 GLY A N 1
ATOM 3714 C CA . GLY A 1 468 ? 6.193 -6.005 -31.429 1.00 86.12 468 GLY A CA 1
ATOM 3715 C C . GLY A 1 468 ? 5.854 -5.189 -30.169 1.00 86.12 468 GLY A C 1
ATOM 3716 O O . GLY A 1 468 ? 5.216 -5.698 -29.248 1.00 86.12 468 GLY A O 1
ATOM 3717 N N . TRP A 1 469 ? 6.201 -3.897 -30.131 1.00 88.56 469 TRP A N 1
ATOM 3718 C CA . TRP A 1 469 ? 5.842 -3.023 -29.008 1.00 88.56 469 TRP A CA 1
ATOM 3719 C C . TRP A 1 469 ? 4.342 -2.692 -28.949 1.00 88.56 469 TRP A C 1
ATOM 3721 O O . TRP A 1 469 ? 3.794 -2.533 -27.860 1.00 88.56 469 TRP A O 1
ATOM 3731 N N . GLN A 1 470 ? 3.659 -2.616 -30.093 1.00 90.88 470 GLN A N 1
ATOM 3732 C CA . GLN A 1 470 ? 2.215 -2.376 -30.153 1.00 90.88 470 GLN A CA 1
ATOM 3733 C C . GLN A 1 470 ? 1.456 -3.601 -29.629 1.00 90.88 470 GLN A C 1
ATOM 3735 O O . GLN A 1 470 ? 0.533 -3.456 -28.826 1.00 90.88 470 GLN A O 1
ATOM 3740 N N . TRP A 1 471 ? 1.904 -4.812 -29.988 1.00 91.69 471 TRP A N 1
ATOM 3741 C CA . TRP A 1 471 ? 1.384 -6.063 -29.423 1.00 91.69 471 TRP A CA 1
ATOM 3742 C C . TRP A 1 471 ? 1.517 -6.124 -27.899 1.00 91.69 471 TRP A C 1
ATOM 3744 O O . TRP A 1 471 ? 0.589 -6.580 -27.228 1.00 91.69 471 TRP A O 1
ATOM 3754 N N . LEU A 1 472 ? 2.618 -5.605 -27.344 1.00 90.88 472 LEU A N 1
ATOM 3755 C CA . LEU A 1 472 ? 2.821 -5.532 -25.895 1.00 90.88 472 LEU A CA 1
ATOM 3756 C C . LEU A 1 472 ? 1.707 -4.729 -25.206 1.00 90.88 472 LEU A C 1
ATOM 3758 O O . LEU A 1 472 ? 1.096 -5.237 -24.266 1.00 90.88 472 LEU A O 1
ATOM 3762 N N . PHE A 1 473 ? 1.381 -3.535 -25.713 1.00 91.94 473 PHE A N 1
ATOM 3763 C CA . PHE A 1 473 ? 0.296 -2.708 -25.165 1.00 91.94 473 PHE A CA 1
ATOM 3764 C C . PHE A 1 473 ? -1.092 -3.322 -25.380 1.00 91.94 473 PHE A C 1
ATOM 3766 O O . PHE A 1 473 ? -1.931 -3.261 -24.483 1.00 91.94 473 PHE A O 1
ATOM 3773 N N . ILE A 1 474 ? -1.343 -3.951 -26.533 1.00 92.56 474 ILE A N 1
ATOM 3774 C CA . ILE A 1 474 ? -2.637 -4.587 -26.829 1.00 92.56 474 ILE A CA 1
ATOM 3775 C C . ILE A 1 474 ? -2.896 -5.758 -25.874 1.00 92.56 474 ILE A C 1
ATOM 3777 O O . ILE A 1 474 ? -3.957 -5.824 -25.251 1.00 92.56 474 ILE A O 1
ATOM 3781 N N . ILE A 1 475 ? -1.929 -6.670 -25.727 1.00 92.31 475 ILE A N 1
ATOM 3782 C CA . ILE A 1 475 ? -2.071 -7.864 -24.880 1.00 92.31 475 ILE A CA 1
ATOM 3783 C C . ILE A 1 475 ? -2.201 -7.462 -23.409 1.00 92.31 475 ILE A C 1
ATOM 3785 O O . ILE A 1 475 ? -3.093 -7.950 -22.710 1.00 92.31 475 ILE A O 1
ATOM 3789 N N . GLN A 1 476 ? -1.347 -6.550 -22.936 1.00 91.56 476 GLN A N 1
ATOM 3790 C CA . GLN A 1 476 ? -1.396 -6.081 -21.552 1.00 91.56 476 GLN A CA 1
ATOM 3791 C C . GLN A 1 476 ? -2.686 -5.312 -21.255 1.00 91.56 476 GLN A C 1
ATOM 3793 O O . GLN A 1 476 ? -3.308 -5.559 -20.219 1.00 91.56 476 GLN A O 1
ATOM 3798 N N . GLY A 1 477 ? -3.135 -4.442 -22.162 1.00 92.50 477 GLY A N 1
ATOM 3799 C CA . GLY A 1 477 ? -4.399 -3.722 -22.030 1.00 92.50 477 GLY A CA 1
ATOM 3800 C C . GLY A 1 477 ? -5.603 -4.666 -21.989 1.00 92.50 477 GLY A C 1
ATOM 3801 O O . GLY A 1 477 ? -6.438 -4.560 -21.092 1.00 92.50 477 GLY A O 1
ATOM 3802 N N . ALA A 1 478 ? -5.664 -5.660 -22.881 1.00 94.31 478 ALA A N 1
ATOM 3803 C CA . ALA A 1 478 ? -6.745 -6.648 -22.899 1.00 94.31 478 ALA A CA 1
ATOM 3804 C C . ALA A 1 478 ? -6.795 -7.487 -21.610 1.00 94.31 478 ALA A C 1
ATOM 3806 O O . ALA A 1 478 ? -7.856 -7.621 -20.995 1.00 94.31 478 ALA A O 1
ATOM 3807 N N . LEU A 1 479 ? -5.646 -8.001 -21.155 1.00 94.56 479 LEU A N 1
ATOM 3808 C CA . LEU A 1 479 ? -5.550 -8.749 -19.898 1.00 94.56 479 LEU A CA 1
ATOM 3809 C C . LEU A 1 479 ? -5.986 -7.888 -18.703 1.00 94.56 479 LEU A C 1
ATOM 3811 O O . LEU A 1 479 ? -6.748 -8.342 -17.847 1.00 94.56 479 LEU A O 1
ATOM 3815 N N . THR A 1 480 ? -5.549 -6.629 -18.673 1.00 94.94 480 THR A N 1
ATOM 3816 C CA . THR A 1 480 ? -5.903 -5.676 -17.615 1.00 94.94 480 THR A CA 1
ATOM 3817 C C . THR A 1 480 ? -7.398 -5.384 -17.602 1.00 94.94 480 THR A C 1
ATOM 3819 O O . THR A 1 480 ? -7.997 -5.347 -16.529 1.00 94.94 480 THR A O 1
ATOM 3822 N N . PHE A 1 481 ? -8.034 -5.265 -18.767 1.00 95.69 481 PHE A N 1
ATOM 3823 C CA . PHE A 1 481 ? -9.475 -5.048 -18.865 1.00 95.69 481 PHE A CA 1
ATOM 3824 C C . PHE A 1 481 ? -10.282 -6.234 -18.317 1.00 95.69 481 PHE A C 1
ATOM 3826 O O . PHE A 1 481 ? -11.228 -6.038 -17.554 1.00 95.69 481 PHE A O 1
ATOM 3833 N N . VAL A 1 482 ? -9.881 -7.473 -18.628 1.00 95.69 482 VAL A N 1
ATOM 3834 C CA . VAL A 1 482 ? -10.534 -8.681 -18.087 1.00 95.69 482 VAL A CA 1
ATOM 3835 C C . VAL A 1 482 ? -10.436 -8.720 -16.560 1.00 95.69 482 VAL A C 1
ATOM 3837 O O . VAL A 1 482 ? -11.435 -8.959 -15.876 1.00 95.69 482 VAL A O 1
ATOM 3840 N N . VAL A 1 483 ? -9.255 -8.425 -16.009 1.00 95.50 483 VAL A N 1
ATOM 3841 C CA . VAL A 1 483 ? -9.063 -8.355 -14.552 1.00 95.50 483 VAL A CA 1
ATOM 3842 C C . VAL A 1 483 ? -9.860 -7.203 -13.938 1.00 95.50 483 VAL A C 1
ATOM 3844 O O . VAL A 1 483 ? -10.430 -7.374 -12.861 1.00 95.50 483 VAL A O 1
ATOM 3847 N N . ALA A 1 484 ? -9.976 -6.061 -14.620 1.00 94.56 484 ALA A N 1
ATOM 3848 C CA . ALA A 1 484 ? -10.784 -4.935 -14.163 1.00 94.56 484 ALA A CA 1
ATOM 3849 C C . ALA A 1 484 ? -12.264 -5.321 -14.020 1.00 94.56 484 ALA A C 1
ATOM 3851 O O . ALA A 1 484 ? -12.862 -5.072 -12.972 1.00 94.56 484 ALA A O 1
ATOM 3852 N N . VAL A 1 485 ? -12.837 -6.004 -15.016 1.00 94.75 485 VAL A N 1
ATOM 3853 C CA . VAL A 1 485 ? -14.223 -6.498 -14.955 1.00 94.75 485 VAL A CA 1
ATOM 3854 C C . VAL A 1 485 ? -14.398 -7.488 -13.805 1.00 94.75 485 VAL A C 1
ATOM 3856 O O . VAL A 1 485 ? -15.334 -7.351 -13.020 1.00 94.75 485 VAL A O 1
ATOM 3859 N N . ALA A 1 486 ? -13.473 -8.436 -13.638 1.00 94.00 486 ALA A N 1
ATOM 3860 C CA . ALA A 1 486 ? -13.510 -9.365 -12.510 1.00 94.00 486 ALA A CA 1
ATOM 3861 C C . ALA A 1 486 ? -13.398 -8.639 -11.151 1.00 94.00 486 ALA A C 1
ATOM 3863 O O . ALA A 1 486 ? -14.046 -9.034 -10.179 1.00 94.00 486 ALA A O 1
ATOM 3864 N N . SER A 1 487 ? -12.622 -7.549 -11.075 1.00 92.62 487 SER A N 1
ATOM 3865 C CA . SER A 1 487 ? -12.393 -6.801 -9.828 1.00 92.62 487 SER A CA 1
ATOM 3866 C C . SER A 1 487 ? -13.668 -6.177 -9.274 1.00 92.62 487 SER A C 1
ATOM 3868 O O . SER A 1 487 ? -13.835 -6.167 -8.056 1.00 92.62 487 SER A O 1
ATOM 3870 N N . ALA A 1 488 ? -14.603 -5.773 -10.142 1.00 90.06 488 ALA A N 1
ATOM 3871 C CA . ALA A 1 488 ? -15.888 -5.196 -9.745 1.00 90.06 488 ALA A CA 1
ATOM 3872 C C . ALA A 1 488 ? -16.748 -6.158 -8.902 1.00 90.06 488 ALA A C 1
ATOM 3874 O O . ALA A 1 488 ? -17.536 -5.722 -8.063 1.00 90.06 488 ALA A O 1
ATOM 3875 N N . PHE A 1 489 ? -16.591 -7.470 -9.102 1.00 88.81 489 PHE A N 1
ATOM 3876 C CA . PHE A 1 489 ? -17.360 -8.491 -8.385 1.00 88.81 489 PHE A CA 1
ATOM 3877 C C . PHE A 1 489 ? -16.627 -9.034 -7.150 1.00 88.81 489 PHE A C 1
ATOM 3879 O O . PHE A 1 489 ? -17.269 -9.429 -6.174 1.00 88.81 489 PHE A O 1
ATOM 3886 N N . VAL A 1 490 ? -15.290 -9.045 -7.180 1.00 88.94 490 VAL A N 1
ATOM 3887 C CA . VAL A 1 490 ? -14.448 -9.628 -6.122 1.00 88.94 490 VAL A CA 1
ATOM 3888 C C . VAL A 1 490 ? -14.115 -8.620 -5.019 1.00 88.94 490 VAL A C 1
ATOM 3890 O O . VAL A 1 490 ? -14.115 -8.985 -3.839 1.00 88.94 490 VAL A O 1
ATOM 3893 N N . LEU A 1 491 ? -13.830 -7.358 -5.368 1.00 88.56 491 LEU A N 1
ATOM 3894 C CA . LEU A 1 491 ? -13.416 -6.358 -4.383 1.00 88.56 491 LEU A CA 1
ATOM 3895 C C . LEU A 1 491 ? -14.550 -6.040 -3.396 1.00 88.56 491 LEU A C 1
ATOM 3897 O O . LEU A 1 491 ? -15.702 -5.861 -3.803 1.00 88.56 491 LEU A O 1
ATOM 3901 N N . PRO A 1 492 ? -14.242 -5.939 -2.091 1.00 85.62 492 PRO A N 1
ATOM 3902 C CA . PRO A 1 492 ? -15.232 -5.560 -1.098 1.00 85.62 492 PRO A CA 1
ATOM 3903 C C . PRO A 1 492 ? -15.552 -4.065 -1.162 1.00 85.62 492 PRO A C 1
ATOM 3905 O O . PRO A 1 492 ? -14.753 -3.242 -1.615 1.00 85.62 492 PRO A O 1
ATOM 3908 N N . ASN A 1 493 ? -16.723 -3.715 -0.634 1.00 85.56 493 ASN A N 1
ATOM 3909 C CA . ASN A 1 493 ? -17.085 -2.330 -0.347 1.00 85.56 493 ASN A CA 1
ATOM 3910 C C . ASN A 1 493 ? -16.681 -1.994 1.096 1.00 85.56 493 ASN A C 1
ATOM 3912 O O . ASN A 1 493 ? -15.603 -2.364 1.549 1.00 85.56 493 ASN A O 1
ATOM 3916 N N . GLN A 1 494 ? -17.526 -1.284 1.841 1.00 79.50 494 GLN A N 1
ATOM 3917 C CA . GLN A 1 494 ? -17.333 -1.096 3.277 1.00 79.50 494 GLN A CA 1
ATOM 3918 C C . GLN A 1 494 ? -17.598 -2.408 4.043 1.00 79.50 494 GLN A C 1
ATOM 3920 O O . GLN A 1 494 ? -18.312 -3.275 3.528 1.00 79.50 494 GLN A O 1
ATOM 3925 N N . PRO A 1 495 ? -17.090 -2.562 5.284 1.00 78.25 495 PRO A N 1
ATOM 3926 C CA . PRO A 1 495 ? -17.245 -3.792 6.061 1.00 78.25 495 PRO A CA 1
ATOM 3927 C C . PRO A 1 495 ? -18.701 -4.241 6.218 1.00 78.25 495 PRO A C 1
ATOM 3929 O O . PRO A 1 495 ? -18.967 -5.435 6.193 1.00 78.25 495 PRO A O 1
ATOM 3932 N N . LEU A 1 496 ? -19.641 -3.293 6.300 1.00 80.62 496 LEU A N 1
ATOM 3933 C CA . LEU A 1 496 ? -21.078 -3.554 6.447 1.00 80.62 496 LEU A CA 1
ATOM 3934 C C . LEU A 1 496 ? -21.813 -3.813 5.110 1.00 80.62 496 LEU A C 1
ATOM 3936 O O . LEU A 1 496 ? -22.866 -4.441 5.107 1.00 80.62 496 LEU A O 1
ATOM 3940 N N . ASP A 1 497 ? -21.257 -3.387 3.970 1.00 82.62 497 ASP A N 1
ATOM 3941 C CA . ASP A 1 497 ? -21.889 -3.475 2.630 1.00 82.62 497 ASP A CA 1
ATOM 3942 C C . ASP A 1 497 ? -21.216 -4.535 1.728 1.00 82.62 497 ASP A C 1
ATOM 3944 O O . ASP A 1 497 ? -21.332 -4.530 0.502 1.00 82.62 497 ASP A O 1
ATOM 3948 N N . THR A 1 498 ? -20.420 -5.431 2.316 1.00 86.94 498 THR A N 1
ATOM 3949 C CA . THR A 1 498 ? -19.701 -6.472 1.568 1.00 86.94 498 THR A CA 1
ATOM 3950 C C . THR A 1 498 ? -20.568 -7.721 1.423 1.00 86.94 498 THR A C 1
ATOM 3952 O O . THR A 1 498 ? -20.973 -8.318 2.418 1.00 86.94 498 THR A O 1
ATOM 3955 N N . TRP A 1 499 ? -20.836 -8.133 0.180 1.00 83.75 499 TRP A N 1
ATOM 3956 C CA . TRP A 1 499 ? -21.838 -9.159 -0.138 1.00 83.75 499 TRP A CA 1
ATOM 3957 C C . TRP A 1 499 ? -21.438 -10.594 0.250 1.00 83.75 499 TRP A C 1
ATOM 3959 O O . TRP A 1 499 ? -22.302 -11.406 0.560 1.00 83.75 499 TRP A O 1
ATOM 3969 N N . TRP A 1 500 ? -20.141 -10.916 0.253 1.00 88.38 500 TRP A N 1
ATOM 3970 C CA . TRP A 1 500 ? -19.628 -12.262 0.555 1.00 88.38 500 TRP A CA 1
ATOM 3971 C C . TRP A 1 500 ? -19.331 -12.499 2.052 1.00 88.38 500 TRP A C 1
ATOM 3973 O O . TRP A 1 500 ? -18.896 -13.591 2.443 1.00 88.38 500 TRP A O 1
ATOM 3983 N N . LEU A 1 501 ? -19.556 -11.492 2.905 1.00 88.12 501 LEU A N 1
ATOM 3984 C CA . LEU A 1 501 ? -19.478 -11.605 4.366 1.00 88.12 501 LEU A CA 1
ATOM 3985 C C . LEU A 1 501 ? -20.862 -11.897 4.958 1.00 88.12 501 LEU A C 1
ATOM 3987 O O . LEU A 1 501 ? -21.857 -11.302 4.544 1.00 88.12 501 LEU A O 1
ATOM 3991 N N . THR A 1 502 ? -20.923 -12.784 5.955 1.00 89.12 502 THR A N 1
ATOM 3992 C CA . THR A 1 502 ? -22.152 -12.993 6.740 1.00 89.12 502 THR A CA 1
ATOM 3993 C C . THR A 1 502 ? -22.407 -11.807 7.671 1.00 89.12 502 THR A C 1
ATOM 3995 O O . THR A 1 502 ? -21.491 -11.049 7.980 1.00 89.12 502 THR A O 1
ATOM 3998 N N . GLU A 1 503 ? -23.636 -11.637 8.161 1.00 86.19 503 GLU A N 1
ATOM 3999 C CA . GLU A 1 503 ? -23.981 -10.483 9.007 1.00 86.19 503 GLU A CA 1
ATOM 4000 C C . GLU A 1 503 ? -23.144 -10.416 10.299 1.00 86.19 503 GLU A C 1
ATOM 4002 O O . GLU A 1 503 ? -22.637 -9.357 10.669 1.00 86.19 503 GLU A O 1
ATOM 4007 N N . GLU A 1 504 ? -22.875 -11.568 10.921 1.00 82.38 504 GLU A N 1
ATOM 4008 C CA . GLU A 1 504 ? -21.961 -11.670 12.065 1.00 82.38 504 GLU A CA 1
ATOM 4009 C C . GLU A 1 504 ? -20.518 -11.278 11.705 1.00 82.38 504 GLU A C 1
ATOM 4011 O O . GLU A 1 504 ? -19.838 -10.587 12.468 1.00 82.38 504 GLU A O 1
ATOM 4016 N N . GLU A 1 505 ? -20.033 -11.705 10.534 1.00 85.62 505 GLU A N 1
ATOM 4017 C CA . GLU A 1 505 ? -18.690 -11.377 10.055 1.00 85.62 505 GLU A CA 1
ATOM 4018 C C . GLU A 1 505 ? -18.545 -9.886 9.736 1.00 85.62 505 GLU A C 1
ATOM 4020 O O . GLU A 1 505 ? -17.495 -9.315 10.025 1.00 85.62 505 GLU A O 1
ATOM 4025 N N . LYS A 1 506 ? -19.583 -9.246 9.184 1.00 85.19 506 LYS A N 1
ATOM 4026 C CA . LYS A 1 506 ? -19.610 -7.802 8.905 1.00 85.19 506 LYS A CA 1
ATOM 4027 C C . LYS A 1 506 ? -19.513 -6.978 10.187 1.00 85.19 506 LYS A C 1
ATOM 4029 O O . LYS A 1 506 ? -18.687 -6.069 10.272 1.00 85.19 506 LYS A O 1
ATOM 4034 N N . GLN A 1 507 ? -20.308 -7.331 11.199 1.00 82.12 507 GLN A N 1
ATOM 4035 C CA . GLN A 1 507 ? -20.277 -6.690 12.517 1.00 82.12 507 GLN A CA 1
ATOM 4036 C C . GLN A 1 507 ? -18.900 -6.860 13.171 1.00 82.12 507 GLN A C 1
ATOM 4038 O O . GLN A 1 507 ? -18.287 -5.892 13.622 1.00 82.12 507 GLN A O 1
ATOM 4043 N N . LEU A 1 508 ? -18.344 -8.077 13.139 1.00 80.25 508 LEU A N 1
ATOM 4044 C CA . LEU A 1 508 ? -16.996 -8.342 13.644 1.00 80.25 508 LEU A CA 1
ATOM 4045 C C . LEU A 1 508 ? -15.918 -7.570 12.861 1.00 80.25 508 LEU A C 1
ATOM 4047 O O . LEU A 1 508 ? -14.955 -7.085 13.463 1.00 80.25 508 LEU A O 1
ATOM 4051 N N . ALA A 1 509 ? -16.076 -7.438 11.539 1.00 81.19 509 ALA A N 1
ATOM 4052 C CA . ALA A 1 509 ? -15.166 -6.705 10.665 1.00 81.19 509 ALA A CA 1
ATOM 4053 C C . ALA A 1 509 ? -15.156 -5.197 10.950 1.00 81.19 509 ALA A C 1
ATOM 4055 O O . ALA A 1 509 ? -14.098 -4.571 10.916 1.00 81.19 509 ALA A O 1
ATOM 4056 N N . HIS A 1 510 ? -16.317 -4.627 11.266 1.00 81.62 510 HIS A N 1
ATOM 4057 C CA . HIS A 1 510 ? -16.450 -3.232 11.664 1.00 81.62 510 HIS A CA 1
ATOM 4058 C C . HIS A 1 510 ? -15.873 -2.998 13.072 1.00 81.62 510 HIS A C 1
ATOM 4060 O O . HIS A 1 510 ? -14.941 -2.211 13.248 1.00 81.62 510 HIS A O 1
ATOM 4066 N N . ASN A 1 511 ? -16.334 -3.769 14.062 1.00 75.31 511 ASN A N 1
ATOM 4067 C CA . ASN A 1 511 ? -16.009 -3.563 15.477 1.00 75.31 511 ASN A CA 1
ATOM 4068 C C . ASN A 1 511 ? -14.508 -3.699 15.781 1.00 75.31 511 ASN A C 1
ATOM 4070 O O . ASN A 1 511 ? -13.964 -2.951 16.595 1.00 75.31 511 ASN A O 1
ATOM 4074 N N . ARG A 1 512 ? -13.800 -4.616 15.104 1.00 79.19 512 ARG A N 1
ATOM 4075 C CA . ARG A 1 512 ? -12.342 -4.800 15.269 1.00 79.19 512 ARG A CA 1
ATOM 4076 C C . ARG A 1 512 ? -11.531 -3.562 14.862 1.00 79.19 512 ARG A C 1
ATOM 4078 O O . ARG A 1 512 ? -10.526 -3.274 15.506 1.00 79.19 512 ARG A O 1
ATOM 4085 N N . VAL A 1 513 ? -11.937 -2.865 13.795 1.00 72.69 513 VAL A N 1
ATOM 4086 C CA . VAL A 1 513 ? -11.203 -1.713 13.247 1.00 72.69 513 VAL A CA 1
ATOM 4087 C C . VAL A 1 513 ? -11.539 -0.468 14.056 1.00 72.69 513 VAL A C 1
ATOM 4089 O O . VAL A 1 513 ? -10.638 0.296 14.401 1.00 72.69 513 VAL A O 1
ATOM 4092 N N . THR A 1 514 ? -12.804 -0.319 14.458 1.00 68.50 514 THR A N 1
ATOM 4093 C CA . THR A 1 514 ? -13.244 0.748 15.365 1.00 68.50 514 THR A CA 1
ATOM 4094 C C . THR A 1 514 ? -12.499 0.676 16.704 1.00 68.50 514 THR A C 1
ATOM 4096 O O . THR A 1 514 ? -11.932 1.677 17.133 1.00 68.50 514 THR A O 1
ATOM 4099 N N . ARG A 1 515 ? -12.367 -0.518 17.306 1.00 63.19 515 ARG A N 1
ATOM 4100 C CA . ARG A 1 515 ? -11.634 -0.729 18.573 1.00 63.19 515 ARG A CA 1
ATOM 4101 C C . ARG A 1 515 ? -10.131 -0.416 18.501 1.00 63.19 515 ARG A C 1
ATOM 4103 O O . ARG A 1 515 ? -9.521 -0.123 19.522 1.00 63.19 515 ARG A O 1
ATOM 4110 N N . ASP A 1 516 ? -9.511 -0.519 17.326 1.00 63.25 516 ASP A N 1
ATOM 4111 C CA . ASP A 1 516 ? -8.067 -0.290 17.136 1.00 63.25 516 ASP A CA 1
ATOM 4112 C C . ASP A 1 516 ? -7.741 1.156 16.695 1.00 63.25 516 ASP A C 1
ATOM 4114 O O . ASP A 1 516 ? -6.570 1.506 16.516 1.00 63.25 516 ASP A O 1
ATOM 4118 N N . THR A 1 517 ? -8.759 2.012 16.534 1.00 61.78 517 THR A N 1
ATOM 4119 C CA . THR A 1 517 ? -8.601 3.409 16.106 1.00 61.78 517 THR A CA 1
ATOM 4120 C C . THR A 1 517 ? -8.420 4.339 17.310 1.00 61.78 517 THR A C 1
ATOM 4122 O O . THR A 1 517 ? -9.245 4.387 18.217 1.00 61.78 517 THR A O 1
ATOM 4125 N N . VAL A 1 518 ? -7.324 5.103 17.321 1.00 47.12 518 VAL A N 1
ATOM 4126 C CA . VAL A 1 518 ? -6.980 6.045 18.401 1.00 47.12 518 VAL A CA 1
ATOM 4127 C C . VAL A 1 518 ? -7.735 7.363 18.216 1.00 47.12 518 VAL A C 1
ATOM 4129 O O . VAL A 1 518 ? -7.555 8.003 17.181 1.00 47.12 518 VAL A O 1
ATOM 4132 N N . HIS A 1 519 ? -8.502 7.799 19.223 1.00 48.25 519 HIS A N 1
ATOM 4133 C CA . HIS A 1 519 ? -9.303 9.037 19.195 1.00 48.25 519 HIS A CA 1
ATOM 4134 C C . HIS A 1 519 ? -10.276 9.108 18.005 1.00 48.25 519 HIS A C 1
ATOM 4136 O O . HIS A 1 519 ? -10.181 10.014 17.176 1.00 48.25 519 HIS A O 1
ATOM 4142 N N . ALA A 1 520 ? -11.204 8.152 17.907 1.00 46.44 520 ALA A N 1
ATOM 4143 C CA . ALA A 1 520 ? -12.255 8.190 16.895 1.00 46.44 520 ALA A CA 1
ATOM 4144 C C . ALA A 1 520 ? -13.140 9.440 17.094 1.00 46.44 520 ALA A C 1
ATOM 4146 O O . ALA A 1 520 ? -13.968 9.476 17.996 1.00 46.44 520 ALA A O 1
ATOM 4147 N N . SER A 1 521 ? -12.950 10.479 16.271 1.00 45.69 521 SER A N 1
ATOM 4148 C CA . SER A 1 521 ? -13.874 11.621 16.196 1.00 45.69 521 SER A CA 1
ATOM 4149 C C . SER A 1 521 ? -14.898 11.398 15.082 1.00 45.69 521 SER A C 1
ATOM 4151 O O . SER A 1 521 ? -14.602 10.735 14.083 1.00 45.69 521 SER A O 1
ATOM 4153 N N . SER A 1 522 ? -16.078 12.010 15.208 1.00 40.41 522 SER A N 1
ATOM 4154 C CA . SER A 1 522 ? -17.118 12.020 14.173 1.00 40.41 522 SER A CA 1
ATOM 4155 C C . SER A 1 522 ? -16.557 12.405 12.797 1.00 40.41 522 SER A C 1
ATOM 4157 O O . SER A 1 522 ? -15.652 13.242 12.679 1.00 40.41 522 SER A O 1
ATOM 4159 N N . SER A 1 523 ? -17.084 11.775 11.741 1.00 46.66 523 SER A N 1
ATOM 4160 C CA . SER A 1 523 ? -16.595 11.952 10.373 1.00 46.66 523 SER A CA 1
ATOM 4161 C C . SER A 1 523 ? -16.613 13.426 9.965 1.00 46.66 523 SER A C 1
ATOM 4163 O O . SER A 1 523 ? -17.671 14.051 9.911 1.00 46.66 523 SER A O 1
ATOM 4165 N N . THR A 1 524 ? -15.449 13.979 9.636 1.00 53.44 524 THR A N 1
ATOM 4166 C CA . THR A 1 524 ? -15.337 15.308 9.025 1.00 53.44 524 THR A CA 1
ATOM 4167 C C . THR A 1 524 ? -15.363 15.174 7.500 1.00 53.44 524 THR A C 1
ATOM 4169 O O . THR A 1 524 ? -14.951 14.151 6.950 1.00 53.44 524 THR A O 1
ATOM 4172 N N . GLY A 1 525 ? -15.867 16.187 6.786 1.00 60.72 525 GLY A N 1
ATOM 4173 C CA . GLY A 1 525 ? -15.906 16.167 5.318 1.00 60.72 525 GLY A CA 1
ATOM 4174 C C . GLY A 1 525 ? -14.516 15.966 4.691 1.00 60.72 525 GLY A C 1
ATOM 4175 O O . GLY A 1 525 ? -13.512 16.394 5.254 1.00 60.72 525 GLY A O 1
ATOM 4176 N N . SER A 1 526 ? -14.433 15.348 3.505 1.00 66.00 526 SER A N 1
ATOM 4177 C CA . SER A 1 526 ? -13.159 14.967 2.857 1.00 66.00 526 SER A CA 1
ATOM 4178 C C . SER A 1 526 ? -12.167 16.139 2.694 1.00 66.00 526 SER A C 1
ATOM 4180 O O . SER A 1 526 ? -10.965 15.954 2.876 1.00 66.00 526 SER A O 1
ATOM 4182 N N . ILE A 1 527 ? -12.663 17.358 2.431 1.00 72.81 527 ILE A N 1
ATOM 4183 C CA . ILE A 1 527 ? -11.851 18.592 2.362 1.00 72.81 527 ILE A CA 1
ATOM 4184 C C . ILE A 1 527 ? -11.289 18.960 3.738 1.00 72.81 527 ILE A C 1
ATOM 4186 O O . ILE A 1 527 ? -10.107 19.268 3.866 1.00 72.81 527 ILE A O 1
ATOM 4190 N N . GLN A 1 528 ? -12.116 18.883 4.779 1.00 76.50 528 GLN A N 1
ATOM 4191 C CA . GLN A 1 528 ? -11.692 19.141 6.151 1.00 76.50 528 GLN A CA 1
ATOM 4192 C C . GLN A 1 528 ? -10.613 18.134 6.574 1.00 76.50 528 GLN A C 1
ATOM 4194 O O . GLN A 1 528 ? -9.590 18.528 7.125 1.00 76.50 528 GLN A O 1
ATOM 4199 N N . GLY A 1 529 ? -10.784 16.850 6.236 1.00 74.69 529 GLY A N 1
ATOM 4200 C CA . GLY A 1 529 ? -9.777 15.810 6.470 1.00 74.69 529 GLY A CA 1
ATOM 4201 C C . GLY A 1 529 ? -8.446 16.093 5.764 1.00 74.69 529 GLY A C 1
ATOM 4202 O O . GLY A 1 529 ? -7.384 15.899 6.358 1.00 74.69 529 GLY A O 1
ATOM 4203 N N . LEU A 1 530 ? -8.487 16.607 4.528 1.00 79.50 530 LEU A N 1
ATOM 4204 C CA . LEU A 1 530 ? -7.296 17.060 3.802 1.00 79.50 530 LEU A CA 1
ATOM 4205 C C . LEU A 1 530 ? -6.626 18.261 4.483 1.00 79.50 530 LEU A C 1
ATOM 4207 O O . LEU A 1 530 ? -5.423 18.220 4.726 1.00 79.50 530 LEU A O 1
ATOM 4211 N N . LEU A 1 531 ? -7.386 19.294 4.851 1.00 82.81 531 LEU A N 1
ATOM 4212 C CA . LEU A 1 531 ? -6.854 20.481 5.531 1.00 82.81 531 LEU A CA 1
ATOM 4213 C C . LEU A 1 531 ? -6.227 20.131 6.886 1.00 82.81 531 LEU A C 1
ATOM 4215 O O . LEU A 1 531 ? -5.160 20.640 7.227 1.00 82.81 531 LEU A O 1
ATOM 4219 N N . VAL A 1 532 ? -6.852 19.231 7.646 1.00 83.62 532 VAL A N 1
ATOM 4220 C CA . VAL A 1 532 ? -6.308 18.730 8.916 1.00 83.62 532 VAL A CA 1
ATOM 4221 C C . VAL A 1 532 ? -5.029 17.920 8.687 1.00 83.62 532 VAL A C 1
ATOM 4223 O O . VAL A 1 532 ? -4.097 18.028 9.482 1.00 83.62 532 VAL A O 1
ATOM 4226 N N . ALA A 1 533 ? -4.946 17.129 7.611 1.00 84.19 533 ALA A N 1
ATOM 4227 C CA . ALA A 1 533 ? -3.720 16.416 7.251 1.00 84.19 533 ALA A CA 1
ATOM 4228 C C . ALA A 1 533 ? -2.596 17.382 6.839 1.00 84.19 533 ALA A C 1
ATOM 4230 O O . ALA A 1 533 ? -1.473 17.235 7.310 1.00 84.19 533 ALA A O 1
ATOM 4231 N N . MET A 1 534 ? -2.896 18.403 6.030 1.00 86.94 534 MET A N 1
ATOM 4232 C CA . MET A 1 534 ? -1.919 19.412 5.597 1.00 86.94 534 MET A CA 1
ATOM 4233 C C . MET A 1 534 ? -1.381 20.260 6.754 1.00 86.94 534 MET A C 1
ATOM 4235 O O . MET A 1 534 ? -0.218 20.656 6.731 1.00 86.94 534 MET A O 1
ATOM 4239 N N . LYS A 1 535 ? -2.208 20.533 7.770 1.00 87.38 535 LYS A N 1
ATOM 4240 C CA . LYS A 1 535 ? -1.796 21.263 8.979 1.00 87.38 535 LYS A CA 1
ATOM 4241 C C . LYS A 1 535 ? -0.992 20.407 9.962 1.00 87.38 535 LYS A C 1
ATOM 4243 O O . LYS A 1 535 ? -0.405 20.960 10.886 1.00 87.38 535 LYS A O 1
ATOM 4248 N N . ASP A 1 536 ? -0.963 19.083 9.800 1.00 86.75 536 ASP A N 1
ATOM 4249 C CA . ASP A 1 536 ? -0.223 18.194 10.695 1.00 86.75 536 ASP A CA 1
ATOM 4250 C C . ASP A 1 536 ? 1.254 18.108 10.266 1.00 86.75 536 ASP A C 1
ATOM 4252 O O . ASP A 1 536 ? 1.571 17.499 9.240 1.00 86.75 536 ASP A O 1
ATOM 4256 N N . PRO A 1 537 ? 2.199 18.662 11.046 1.00 91.12 537 PRO A N 1
ATOM 4257 C CA . PRO A 1 537 ? 3.604 18.702 10.652 1.00 91.12 537 PRO A CA 1
ATOM 4258 C C . PRO A 1 537 ? 4.249 17.305 10.598 1.00 91.12 537 PRO A C 1
ATOM 4260 O O . PRO A 1 537 ? 5.268 17.119 9.932 1.00 91.12 537 PRO A O 1
ATOM 4263 N N . ARG A 1 538 ? 3.639 16.286 11.226 1.00 90.19 538 ARG A N 1
ATOM 4264 C CA . ARG A 1 538 ? 4.107 14.892 11.141 1.00 90.19 538 ARG A CA 1
ATOM 4265 C C . ARG A 1 538 ? 3.925 14.320 9.735 1.00 90.19 538 ARG A C 1
ATOM 4267 O O . ARG A 1 538 ? 4.755 13.524 9.301 1.00 90.19 538 ARG A O 1
ATOM 4274 N N . VAL A 1 539 ? 2.880 14.741 9.014 1.00 91.56 539 VAL A N 1
ATOM 4275 C CA . VAL A 1 539 ? 2.636 14.321 7.622 1.00 91.56 539 VAL A CA 1
ATOM 4276 C C . VAL A 1 539 ? 3.785 14.784 6.734 1.00 91.56 539 VAL A C 1
ATOM 4278 O O . VAL A 1 539 ? 4.307 13.989 5.962 1.00 91.56 539 VAL A O 1
ATOM 4281 N N . TRP A 1 540 ? 4.254 16.021 6.902 1.00 94.19 540 TRP A N 1
ATOM 4282 C CA . TRP A 1 540 ? 5.371 16.565 6.124 1.00 94.19 540 TRP A CA 1
ATOM 4283 C C . TRP A 1 540 ? 6.703 15.862 6.399 1.00 94.19 540 TRP A C 1
ATOM 4285 O O . TRP A 1 540 ? 7.481 15.648 5.471 1.00 94.19 540 TRP A O 1
ATOM 4295 N N . LEU A 1 541 ? 6.944 15.415 7.635 1.00 95.00 541 LEU A N 1
ATOM 4296 C CA . LEU A 1 541 ? 8.112 14.582 7.934 1.00 95.00 541 LEU A CA 1
ATOM 4297 C C . LEU A 1 541 ? 8.013 13.199 7.260 1.00 95.00 541 LEU A C 1
ATOM 4299 O O . LEU A 1 541 ? 9.014 12.707 6.742 1.00 95.00 541 LEU A O 1
ATOM 4303 N N . PHE A 1 542 ? 6.818 12.596 7.188 1.00 94.25 542 PHE A N 1
ATOM 4304 C CA . PHE A 1 542 ? 6.596 11.375 6.400 1.00 94.25 542 PHE A CA 1
ATOM 4305 C C . PHE A 1 542 ? 6.755 11.606 4.893 1.00 94.25 542 PHE A C 1
ATOM 4307 O O . PHE A 1 542 ? 7.375 10.777 4.234 1.00 94.25 542 PHE A O 1
ATOM 4314 N N . VAL A 1 543 ? 6.258 12.728 4.357 1.00 94.88 543 VAL A N 1
ATOM 4315 C CA . VAL A 1 543 ? 6.451 13.130 2.952 1.00 94.88 543 VAL A CA 1
ATOM 4316 C C . VAL A 1 543 ? 7.942 13.226 2.639 1.00 94.88 543 VAL A C 1
ATOM 4318 O O . VAL A 1 543 ? 8.402 12.647 1.657 1.00 94.88 543 VAL A O 1
ATOM 4321 N N . PHE A 1 544 ? 8.710 13.914 3.486 1.00 96.12 544 PHE A N 1
ATOM 4322 C CA . PHE A 1 544 ? 10.152 14.061 3.316 1.00 96.12 544 PHE A CA 1
ATOM 4323 C C . PHE A 1 544 ? 10.877 12.712 3.400 1.00 96.12 544 PHE A C 1
ATOM 4325 O O . PHE A 1 544 ? 11.660 12.372 2.514 1.00 96.12 544 PHE A O 1
ATOM 4332 N N . MET A 1 545 ? 10.569 11.900 4.417 1.00 95.62 545 MET A N 1
ATOM 4333 C CA . MET A 1 545 ? 11.156 10.570 4.588 1.00 95.62 545 MET A CA 1
ATOM 4334 C C . MET A 1 545 ? 10.865 9.660 3.385 1.00 95.62 545 MET A C 1
ATOM 4336 O O . MET A 1 545 ? 11.776 9.026 2.853 1.00 95.62 545 MET A O 1
ATOM 4340 N N . GLN A 1 546 ? 9.616 9.632 2.916 1.00 94.25 546 GLN A N 1
ATOM 4341 C CA . GLN A 1 546 ? 9.206 8.846 1.756 1.00 94.25 546 GLN A CA 1
ATOM 4342 C C . GLN A 1 546 ? 9.806 9.394 0.450 1.00 94.25 546 GLN A C 1
ATOM 4344 O O . GLN A 1 546 ? 10.172 8.611 -0.424 1.00 94.25 546 GLN A O 1
ATOM 4349 N N . HIS A 1 547 ? 9.981 10.715 0.324 1.00 94.94 547 HIS A N 1
ATOM 4350 C CA . HIS A 1 547 ? 10.636 11.337 -0.832 1.00 94.94 547 HIS A CA 1
ATOM 4351 C C . HIS A 1 547 ? 12.109 10.930 -0.908 1.00 94.94 547 HIS A C 1
ATOM 4353 O O . HIS A 1 547 ? 12.563 10.489 -1.957 1.00 94.94 547 HIS A O 1
ATOM 4359 N N . MET A 1 548 ? 12.841 10.984 0.208 1.00 95.69 548 MET A N 1
ATOM 4360 C CA . MET A 1 548 ? 14.229 10.506 0.271 1.00 95.69 548 MET A CA 1
ATOM 4361 C C . MET A 1 548 ? 14.326 8.999 0.002 1.00 95.69 548 MET A C 1
ATOM 4363 O O . MET A 1 548 ? 15.259 8.529 -0.651 1.00 95.69 548 MET A O 1
ATOM 4367 N N . HIS A 1 549 ? 13.342 8.219 0.459 1.00 94.88 549 HIS A N 1
ATOM 4368 C CA . HIS A 1 549 ? 13.265 6.798 0.140 1.00 94.88 549 HIS A CA 1
ATOM 4369 C C . HIS A 1 549 ? 13.096 6.542 -1.370 1.00 94.88 549 HIS A C 1
ATOM 4371 O O . HIS A 1 549 ? 13.854 5.739 -1.916 1.00 94.88 549 HIS A O 1
ATOM 4377 N N . LEU A 1 550 ? 12.152 7.222 -2.030 1.00 91.38 550 LEU A N 1
ATOM 4378 C CA . LEU A 1 550 ? 11.907 7.101 -3.472 1.00 91.38 550 LEU A CA 1
ATOM 4379 C C . LEU A 1 550 ? 13.068 7.657 -4.298 1.00 91.38 550 LEU A C 1
ATOM 4381 O O . LEU A 1 550 ? 13.416 7.061 -5.312 1.00 91.38 550 LEU A O 1
ATOM 4385 N N . ALA A 1 551 ? 13.726 8.716 -3.821 1.00 91.62 551 ALA A N 1
ATOM 4386 C CA . ALA A 1 551 ? 14.925 9.254 -4.449 1.00 91.62 551 ALA A CA 1
ATOM 4387 C C . ALA A 1 551 ? 16.055 8.217 -4.506 1.00 91.62 551 ALA A C 1
ATOM 4389 O O . ALA A 1 551 ? 16.659 8.007 -5.554 1.00 91.62 551 ALA A O 1
ATOM 4390 N N . ALA A 1 552 ? 16.268 7.480 -3.410 1.00 91.62 552 ALA A N 1
ATOM 4391 C CA . ALA A 1 552 ? 17.196 6.348 -3.385 1.00 91.62 552 ALA A CA 1
ATOM 4392 C C . ALA A 1 552 ? 16.752 5.166 -4.270 1.00 91.62 552 ALA A C 1
ATOM 4394 O O . ALA A 1 552 ? 17.582 4.345 -4.642 1.00 91.62 552 ALA A O 1
ATOM 4395 N N . ASN A 1 553 ? 15.460 5.050 -4.595 1.00 88.38 553 ASN A N 1
ATOM 4396 C CA . ASN A 1 553 ? 14.916 4.016 -5.483 1.00 88.38 553 ASN A CA 1
ATOM 4397 C C . ASN A 1 553 ? 14.925 4.438 -6.968 1.00 88.38 553 ASN A C 1
ATOM 4399 O O . ASN A 1 553 ? 14.408 3.716 -7.821 1.00 88.38 553 ASN A O 1
ATOM 4403 N N . GLY A 1 554 ? 15.512 5.595 -7.301 1.00 81.00 554 GLY A N 1
ATOM 4404 C CA . GLY A 1 554 ? 15.596 6.101 -8.676 1.00 81.00 554 GLY A CA 1
ATOM 4405 C C . GLY A 1 554 ? 16.309 5.148 -9.643 1.00 81.00 554 GLY A C 1
ATOM 4406 O O . GLY A 1 554 ? 16.008 5.153 -10.834 1.00 81.00 554 GLY A O 1
ATOM 4407 N N . PHE A 1 555 ? 17.170 4.255 -9.130 1.00 81.56 555 PHE A N 1
ATOM 4408 C CA . PHE A 1 555 ? 17.839 3.213 -9.920 1.00 81.56 555 PHE A CA 1
ATOM 4409 C C . PHE A 1 555 ? 16.863 2.277 -10.643 1.00 81.56 555 PHE A C 1
ATOM 4411 O O . PHE A 1 555 ? 17.249 1.641 -11.618 1.00 81.56 555 PHE A O 1
ATOM 4418 N N . LYS A 1 556 ? 15.607 2.164 -10.180 1.00 79.50 556 LYS A N 1
ATOM 4419 C CA . LYS A 1 556 ? 14.618 1.219 -10.714 1.00 79.50 556 LYS A CA 1
ATOM 4420 C C . LYS A 1 556 ? 14.476 1.311 -12.235 1.00 79.50 556 LYS A C 1
ATOM 4422 O O . LYS A 1 556 ? 14.444 0.282 -12.896 1.00 79.50 556 LYS A O 1
ATOM 4427 N N . ASN A 1 557 ? 14.418 2.524 -12.779 1.00 72.50 557 ASN A N 1
ATOM 4428 C CA . ASN A 1 557 ? 14.226 2.732 -14.217 1.00 72.50 557 ASN A CA 1
ATOM 4429 C C . ASN A 1 557 ? 15.483 2.411 -15.043 1.00 72.50 557 ASN A C 1
ATOM 4431 O O . ASN A 1 557 ? 15.392 2.277 -16.257 1.00 72.50 557 ASN A O 1
ATOM 4435 N N . PHE A 1 558 ? 16.639 2.277 -14.390 1.00 76.06 558 PHE A N 1
ATOM 4436 C CA . PHE A 1 558 ? 17.943 2.089 -15.022 1.00 76.06 558 PHE A CA 1
ATOM 4437 C C . PHE A 1 558 ? 18.565 0.734 -14.702 1.00 76.06 558 PHE A C 1
ATOM 4439 O O . PHE A 1 558 ? 19.614 0.416 -15.249 1.00 76.06 558 PHE A O 1
ATOM 4446 N N . LEU A 1 559 ? 17.944 -0.084 -13.843 1.00 81.94 559 LEU A N 1
ATOM 4447 C CA . LEU A 1 559 ? 18.518 -1.365 -13.438 1.00 81.94 559 LEU A CA 1
ATOM 4448 C C . LEU A 1 559 ? 18.869 -2.262 -14.639 1.00 81.94 559 LEU A C 1
ATOM 4450 O O . LEU A 1 559 ? 19.976 -2.793 -14.620 1.00 81.94 559 LEU A O 1
ATOM 4454 N N . PRO A 1 560 ? 18.041 -2.377 -15.704 1.00 79.38 560 PRO A N 1
ATOM 4455 C CA . PRO A 1 560 ? 18.435 -3.110 -16.909 1.00 79.38 560 PRO A CA 1
ATOM 4456 C C . PRO A 1 560 ? 19.728 -2.577 -17.538 1.00 79.38 560 PRO A C 1
ATOM 4458 O O . PRO A 1 560 ? 20.627 -3.358 -17.823 1.00 79.38 560 PRO A O 1
ATOM 4461 N N . THR A 1 561 ? 19.872 -1.255 -17.654 1.00 78.31 561 THR A N 1
ATOM 4462 C CA . THR A 1 561 ? 21.086 -0.601 -18.168 1.00 78.31 561 THR A CA 1
ATOM 4463 C C . THR A 1 561 ? 22.298 -0.862 -17.272 1.00 78.31 561 THR A C 1
ATOM 4465 O O . THR A 1 561 ? 23.391 -1.125 -17.761 1.00 78.31 561 THR A O 1
ATOM 4468 N N . VAL A 1 562 ? 22.141 -0.845 -15.943 1.00 82.69 562 VAL A N 1
ATOM 4469 C CA . VAL A 1 562 ? 23.254 -1.174 -15.035 1.00 82.69 562 VAL A CA 1
ATOM 4470 C C . VAL A 1 562 ? 23.637 -2.655 -15.157 1.00 82.69 562 VAL A C 1
ATOM 4472 O O . VAL A 1 562 ? 24.823 -2.977 -15.126 1.00 82.69 562 VAL A O 1
ATOM 4475 N N . VAL A 1 563 ? 22.671 -3.560 -15.331 1.00 85.94 563 VAL A N 1
ATOM 4476 C CA . VAL A 1 563 ? 22.932 -4.996 -15.544 1.00 85.94 563 VAL A CA 1
ATOM 4477 C C . VAL A 1 563 ? 23.614 -5.243 -16.893 1.00 85.94 563 VAL A C 1
ATOM 4479 O O . VAL A 1 563 ? 24.527 -6.058 -16.962 1.00 85.94 563 VAL A O 1
ATOM 4482 N N . GLU A 1 564 ? 23.263 -4.494 -17.936 1.00 82.50 564 GLU A N 1
ATOM 4483 C CA . GLU A 1 564 ? 23.904 -4.572 -19.257 1.00 82.50 564 GLU A CA 1
ATOM 4484 C C . GLU A 1 564 ? 25.407 -4.270 -19.189 1.00 82.50 564 GLU A C 1
ATOM 4486 O O . GLU A 1 564 ? 26.225 -4.969 -19.783 1.00 82.50 564 GLU A O 1
ATOM 4491 N N . THR A 1 565 ? 25.810 -3.313 -18.348 1.00 84.50 565 THR A N 1
ATOM 4492 C CA . THR A 1 565 ? 27.235 -3.003 -18.136 1.00 84.50 565 THR A CA 1
ATOM 4493 C C . THR A 1 565 ? 28.034 -4.106 -17.421 1.00 84.50 565 THR A C 1
ATOM 4495 O O . THR A 1 565 ? 29.215 -3.903 -17.123 1.00 84.50 565 THR A O 1
ATOM 4498 N N . LEU A 1 566 ? 27.427 -5.254 -17.095 1.00 85.69 566 LEU A N 1
ATOM 4499 C CA . LEU A 1 566 ? 28.149 -6.461 -16.678 1.00 85.69 566 LEU A CA 1
ATOM 4500 C C . LEU A 1 566 ? 28.836 -7.166 -17.861 1.00 85.69 566 LEU A C 1
ATOM 4502 O O . LEU A 1 566 ? 29.747 -7.956 -17.621 1.00 85.69 566 LEU A O 1
ATOM 4506 N N . GLY A 1 567 ? 28.448 -6.848 -19.104 1.00 82.12 567 GLY A N 1
ATOM 4507 C CA . GLY A 1 567 ? 29.143 -7.283 -20.318 1.00 82.12 567 GLY A CA 1
ATOM 4508 C C . GLY A 1 567 ? 28.782 -8.687 -20.807 1.00 82.12 567 GLY A C 1
ATOM 4509 O O . GLY A 1 567 ? 29.615 -9.335 -21.432 1.00 82.12 567 GLY A O 1
ATOM 4510 N N . PHE A 1 568 ? 27.574 -9.179 -20.514 1.00 83.56 568 PHE A N 1
ATOM 4511 C CA . PHE A 1 568 ? 27.079 -10.426 -21.107 1.00 83.56 568 PHE A CA 1
ATOM 4512 C C . PHE A 1 568 ? 26.663 -10.184 -22.566 1.00 83.56 568 PHE A C 1
ATOM 4514 O O . PHE A 1 568 ? 25.906 -9.256 -22.836 1.00 83.56 568 PHE A O 1
ATOM 4521 N N . GLU A 1 569 ? 27.146 -11.019 -23.493 1.00 75.31 569 GLU A N 1
ATOM 4522 C CA . GLU A 1 569 ? 26.913 -10.860 -24.942 1.00 75.31 569 GLU A CA 1
ATOM 4523 C C . GLU A 1 569 ? 25.439 -11.034 -25.345 1.00 75.31 569 GLU A C 1
ATOM 4525 O O . GLU A 1 569 ? 24.972 -10.401 -26.289 1.00 75.31 569 GLU A O 1
ATOM 4530 N N . ASP A 1 570 ? 24.690 -11.875 -24.625 1.00 79.38 570 ASP A N 1
ATOM 4531 C CA . ASP A 1 570 ? 23.282 -12.146 -24.914 1.00 79.38 570 ASP A CA 1
ATOM 4532 C C . ASP A 1 570 ? 22.354 -11.200 -24.131 1.00 79.38 570 ASP A C 1
ATOM 4534 O O . ASP A 1 570 ? 22.262 -11.243 -22.898 1.00 79.38 570 ASP A O 1
ATOM 4538 N N . GLN A 1 571 ? 21.596 -10.378 -24.861 1.00 71.50 571 GLN A N 1
ATOM 4539 C CA . GLN A 1 571 ? 20.581 -9.479 -24.306 1.00 71.50 571 GLN A CA 1
ATOM 4540 C C . GLN A 1 571 ? 19.519 -10.231 -23.484 1.00 71.50 571 GLN A C 1
ATOM 4542 O O . GLN A 1 571 ? 19.020 -9.702 -22.485 1.00 71.50 571 GLN A O 1
ATOM 4547 N N . LYS A 1 572 ? 19.202 -11.484 -23.842 1.00 74.62 572 LYS A N 1
ATOM 4548 C CA . LYS A 1 572 ? 18.272 -12.331 -23.079 1.00 74.62 572 LYS A CA 1
ATOM 4549 C C . LYS A 1 572 ? 18.842 -12.679 -21.707 1.00 74.62 572 LYS A C 1
ATOM 4551 O O . LYS A 1 572 ? 18.102 -12.658 -20.724 1.00 74.62 572 LYS A O 1
ATOM 4556 N N . VAL A 1 573 ? 20.149 -12.932 -21.615 1.00 79.69 573 VAL A N 1
ATOM 4557 C CA . VAL A 1 573 ? 20.842 -13.188 -20.341 1.00 79.69 573 VAL A CA 1
ATOM 4558 C C . VAL A 1 573 ? 20.839 -11.931 -19.473 1.00 79.69 573 VAL A C 1
ATOM 4560 O O . VAL A 1 573 ? 20.502 -12.008 -18.293 1.00 79.69 573 VAL A O 1
ATOM 4563 N N . THR A 1 574 ? 21.118 -10.762 -20.051 1.00 77.31 574 THR A N 1
ATOM 4564 C CA . THR A 1 574 ? 21.052 -9.470 -19.346 1.00 77.31 574 THR A CA 1
ATOM 4565 C C . THR A 1 574 ? 19.658 -9.201 -18.772 1.00 77.31 574 THR A C 1
ATOM 4567 O O . THR A 1 574 ? 19.525 -8.880 -17.590 1.00 77.31 574 THR A O 1
ATOM 4570 N N . LEU A 1 575 ? 18.598 -9.400 -19.562 1.00 75.38 575 LEU A N 1
ATOM 4571 C CA . LEU A 1 575 ? 17.212 -9.258 -19.097 1.00 75.38 575 LEU A CA 1
ATOM 4572 C C . LEU A 1 575 ? 16.855 -10.295 -18.020 1.00 75.38 575 LEU A C 1
ATOM 4574 O O . LEU A 1 575 ? 16.195 -9.962 -17.033 1.00 75.38 575 LEU A O 1
ATOM 4578 N N . ALA A 1 576 ? 17.333 -11.534 -18.155 1.00 80.62 576 ALA A N 1
ATOM 4579 C CA . ALA A 1 576 ? 17.141 -12.568 -17.144 1.00 80.62 576 ALA A CA 1
ATOM 4580 C C . ALA A 1 576 ? 17.840 -12.217 -15.820 1.00 80.62 576 ALA A C 1
ATOM 4582 O O . ALA A 1 576 ? 17.282 -12.462 -14.755 1.00 80.62 576 ALA A O 1
ATOM 4583 N N . LEU A 1 577 ? 19.010 -11.575 -15.847 1.00 86.00 577 LEU A N 1
ATOM 4584 C CA . LEU A 1 577 ? 19.741 -11.160 -14.642 1.00 86.00 577 LEU A CA 1
ATOM 4585 C C . LEU A 1 577 ? 19.070 -10.008 -13.874 1.00 86.00 577 LEU A C 1
ATOM 4587 O O . LEU A 1 577 ? 19.344 -9.813 -12.693 1.00 86.00 577 LEU A O 1
ATOM 4591 N N . VAL A 1 578 ? 18.130 -9.281 -14.480 1.00 84.94 578 VAL A N 1
ATOM 4592 C CA . VAL A 1 578 ? 17.300 -8.294 -13.760 1.00 84.94 578 VAL A CA 1
ATOM 4593 C C . VAL A 1 578 ? 16.299 -8.979 -12.811 1.00 84.94 578 VAL A C 1
ATOM 4595 O O . VAL A 1 578 ? 15.888 -8.401 -11.802 1.00 84.94 578 VAL A O 1
ATOM 4598 N N . THR A 1 579 ? 15.930 -10.232 -13.093 1.00 86.44 579 THR A N 1
ATOM 4599 C CA . THR A 1 579 ? 14.897 -10.986 -12.364 1.00 86.44 579 THR A CA 1
ATOM 4600 C C . THR A 1 579 ? 15.275 -11.258 -10.897 1.00 86.44 579 THR A C 1
ATOM 4602 O O . THR A 1 579 ? 14.483 -10.902 -10.014 1.00 86.44 579 THR A O 1
ATOM 4605 N N . PRO A 1 580 ? 16.449 -11.842 -10.563 1.00 90.88 580 PRO A N 1
ATOM 4606 C CA . PRO A 1 580 ? 16.746 -12.242 -9.186 1.00 90.88 580 PRO A CA 1
ATOM 4607 C C . PRO A 1 580 ? 16.794 -11.095 -8.162 1.00 90.88 580 PRO A C 1
ATOM 4609 O O . PRO A 1 580 ? 16.210 -11.277 -7.090 1.00 90.88 580 PRO A O 1
ATOM 4612 N N . PRO A 1 581 ? 17.399 -9.915 -8.438 1.00 91.44 581 PRO A N 1
ATOM 4613 C CA . PRO A 1 581 ? 17.374 -8.788 -7.503 1.00 91.44 581 PRO A CA 1
ATOM 4614 C C . PRO A 1 581 ? 15.954 -8.375 -7.097 1.00 91.44 581 PRO A C 1
ATOM 4616 O O . PRO A 1 581 ? 15.679 -8.213 -5.906 1.00 91.44 581 PRO A O 1
ATOM 4619 N N . TYR A 1 582 ? 15.031 -8.262 -8.058 1.00 90.69 582 TYR A N 1
ATOM 4620 C CA . TYR A 1 582 ? 13.641 -7.900 -7.774 1.00 90.69 582 TYR A CA 1
ATOM 4621 C C . TYR A 1 582 ? 12.857 -9.027 -7.104 1.00 90.69 582 TYR A C 1
ATOM 4623 O O . TYR A 1 582 ? 12.103 -8.759 -6.170 1.00 90.69 582 TYR A O 1
ATOM 4631 N N . PHE A 1 583 ? 13.040 -10.276 -7.539 1.00 91.56 583 PHE A N 1
ATOM 4632 C CA . PHE A 1 583 ? 12.359 -11.429 -6.950 1.00 91.56 583 PHE A CA 1
ATOM 4633 C C . PHE A 1 583 ? 12.728 -11.603 -5.471 1.00 91.56 583 PHE A C 1
ATOM 4635 O O . PHE A 1 583 ? 11.846 -11.669 -4.610 1.00 91.56 583 PHE A O 1
ATOM 4642 N N . LEU A 1 584 ? 14.030 -11.606 -5.158 1.00 93.62 584 LEU A N 1
ATOM 4643 C CA . LEU A 1 584 ? 14.521 -11.730 -3.785 1.00 93.62 584 LEU A CA 1
ATOM 4644 C C . LEU A 1 584 ? 14.040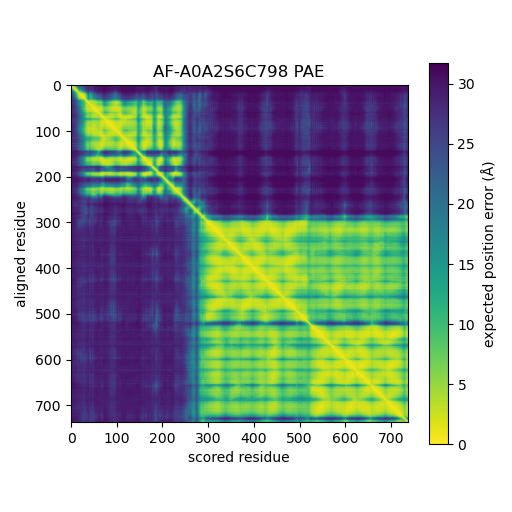 -10.570 -2.922 1.00 93.62 584 LEU A C 1
ATOM 4646 O O . LEU A 1 584 ? 13.545 -10.784 -1.817 1.00 93.62 584 LEU A O 1
ATOM 4650 N N . ALA A 1 585 ? 14.131 -9.344 -3.434 1.00 91.88 585 ALA A N 1
ATOM 4651 C CA . ALA A 1 585 ? 13.661 -8.180 -2.707 1.00 91.88 585 ALA A CA 1
ATOM 4652 C C . ALA A 1 585 ? 12.128 -8.216 -2.498 1.00 91.88 585 ALA A C 1
ATOM 4654 O O . ALA A 1 585 ? 11.655 -7.804 -1.441 1.00 91.88 585 ALA A O 1
ATOM 4655 N N . GLY A 1 586 ? 11.360 -8.798 -3.429 1.00 90.12 586 GLY A N 1
ATOM 4656 C CA . GLY A 1 586 ? 9.921 -9.041 -3.302 1.00 90.12 586 GLY A CA 1
ATOM 4657 C C . GLY A 1 586 ? 9.592 -9.965 -2.137 1.00 90.12 586 GLY A C 1
ATOM 4658 O O . GLY A 1 586 ? 8.854 -9.574 -1.231 1.00 90.12 586 GLY A O 1
ATOM 4659 N N . VAL A 1 587 ? 10.202 -11.151 -2.110 1.00 92.19 587 VAL A N 1
ATOM 4660 C CA . VAL A 1 587 ? 10.009 -12.142 -1.038 1.00 92.19 587 VAL A CA 1
ATOM 4661 C C . VAL A 1 587 ? 10.479 -11.596 0.313 1.00 92.19 587 VAL A C 1
ATOM 4663 O O . VAL A 1 587 ? 9.746 -11.657 1.303 1.00 92.19 587 VAL A O 1
ATOM 4666 N N . ILE A 1 588 ? 11.680 -11.012 0.359 1.00 93.19 588 ILE A N 1
ATOM 4667 C CA . ILE A 1 588 ? 12.270 -10.506 1.602 1.00 93.19 588 ILE A CA 1
ATOM 4668 C C . ILE A 1 588 ? 11.470 -9.320 2.139 1.00 93.19 588 ILE A C 1
ATOM 4670 O O . ILE A 1 588 ? 11.253 -9.267 3.345 1.00 93.19 588 ILE A O 1
ATOM 4674 N N . SER A 1 589 ? 10.956 -8.420 1.291 1.00 90.31 589 SER A N 1
ATOM 4675 C CA . SER A 1 589 ? 10.157 -7.274 1.753 1.00 90.31 589 SER A CA 1
ATOM 4676 C C . SER A 1 589 ? 8.925 -7.700 2.555 1.00 90.31 589 SER A C 1
ATOM 4678 O O . SER A 1 589 ? 8.640 -7.117 3.602 1.00 90.31 589 SER A O 1
ATOM 4680 N N . VAL A 1 590 ? 8.239 -8.767 2.128 1.00 89.62 590 VAL A N 1
ATOM 4681 C CA . VAL A 1 590 ? 7.066 -9.311 2.826 1.00 89.62 590 VAL A CA 1
ATOM 4682 C C . VAL A 1 590 ? 7.462 -9.896 4.182 1.00 89.62 590 VAL A C 1
ATOM 4684 O O . VAL A 1 590 ? 6.815 -9.594 5.188 1.00 89.62 590 VAL A O 1
ATOM 4687 N N . LEU A 1 591 ? 8.545 -10.678 4.235 1.00 90.69 591 LEU A N 1
ATOM 4688 C CA . LEU A 1 591 ? 9.074 -11.232 5.487 1.00 90.69 591 LEU A CA 1
ATOM 4689 C C . LEU A 1 591 ? 9.538 -10.122 6.445 1.00 90.69 591 LEU A C 1
ATOM 4691 O O . LEU A 1 591 ? 9.276 -10.180 7.648 1.00 90.69 591 LEU A O 1
ATOM 4695 N N . TRP A 1 592 ? 10.168 -9.076 5.909 1.00 90.06 592 TRP A N 1
ATOM 4696 C CA . TRP A 1 592 ? 10.661 -7.929 6.666 1.00 90.06 592 TRP A CA 1
ATOM 4697 C C . TRP A 1 592 ? 9.516 -7.118 7.275 1.00 90.06 592 TRP A C 1
ATOM 4699 O O . TRP A 1 592 ? 9.540 -6.790 8.463 1.00 90.06 592 TRP A O 1
ATOM 4709 N N . ALA A 1 593 ? 8.465 -6.857 6.495 1.00 85.31 593 ALA A N 1
ATOM 4710 C CA . ALA A 1 593 ? 7.263 -6.183 6.971 1.00 85.31 593 ALA A CA 1
ATOM 4711 C C . ALA A 1 593 ? 6.475 -7.032 7.981 1.00 85.31 593 ALA A C 1
ATOM 4713 O O . ALA A 1 593 ? 5.925 -6.488 8.939 1.00 85.31 593 ALA A O 1
ATOM 4714 N N . ALA A 1 594 ? 6.433 -8.359 7.808 1.00 83.81 594 ALA A N 1
ATOM 4715 C CA . ALA A 1 594 ? 5.849 -9.273 8.791 1.00 83.81 594 ALA A CA 1
ATOM 4716 C C . ALA A 1 594 ? 6.615 -9.235 10.124 1.00 83.81 594 ALA A C 1
ATOM 4718 O O . ALA A 1 594 ? 5.995 -9.185 11.187 1.00 83.81 594 ALA A O 1
ATOM 4719 N N . SER A 1 595 ? 7.949 -9.186 10.071 1.00 86.62 595 SER A N 1
ATOM 4720 C CA . SER A 1 595 ? 8.800 -9.003 11.250 1.00 86.62 595 SER A CA 1
ATOM 4721 C C . SER A 1 595 ? 8.533 -7.656 11.933 1.00 86.62 595 SER A C 1
ATOM 4723 O O . SER A 1 595 ? 8.222 -7.629 13.123 1.00 86.62 595 SER A O 1
ATOM 4725 N N . SER A 1 596 ? 8.540 -6.545 11.187 1.00 84.62 596 SER A N 1
ATOM 4726 C CA . SER A 1 596 ? 8.271 -5.208 11.745 1.00 84.62 596 SER A CA 1
ATOM 4727 C C . SER A 1 596 ? 6.876 -5.109 12.377 1.00 84.62 596 SER A C 1
ATOM 4729 O O . SER A 1 596 ? 6.729 -4.564 13.468 1.00 84.62 596 SER A O 1
ATOM 4731 N N . GLY A 1 597 ? 5.854 -5.706 11.754 1.00 74.00 597 GLY A N 1
ATOM 4732 C CA . GLY A 1 597 ? 4.502 -5.769 12.317 1.00 74.00 597 GLY A CA 1
ATOM 4733 C C . GLY A 1 597 ? 4.397 -6.627 13.584 1.00 74.00 597 GLY A C 1
ATOM 4734 O O . GLY A 1 597 ? 3.628 -6.290 14.484 1.00 74.00 597 GLY A O 1
ATOM 4735 N N . ARG A 1 598 ? 5.183 -7.711 13.686 1.00 74.75 598 ARG A N 1
ATOM 4736 C CA . ARG A 1 598 ? 5.207 -8.600 14.860 1.00 74.75 598 ARG A CA 1
ATOM 4737 C C . ARG A 1 598 ? 5.847 -7.937 16.078 1.00 74.75 598 ARG A C 1
ATOM 4739 O O . ARG A 1 598 ? 5.289 -8.050 17.164 1.00 74.75 598 ARG A O 1
ATOM 4746 N N . PHE A 1 599 ? 6.986 -7.271 15.889 1.00 74.56 599 PHE A N 1
ATOM 4747 C CA . PHE A 1 599 ? 7.692 -6.561 16.963 1.00 74.56 599 PHE A CA 1
ATOM 4748 C C . PHE A 1 599 ? 7.124 -5.163 17.229 1.00 74.56 599 PHE A C 1
ATOM 4750 O O . PHE A 1 599 ? 7.448 -4.559 18.243 1.00 74.56 599 PHE A O 1
ATOM 4757 N N . ASN A 1 600 ? 6.287 -4.644 16.321 1.00 71.62 600 ASN A N 1
ATOM 4758 C CA . ASN A 1 600 ? 5.752 -3.283 16.361 1.00 71.62 600 ASN A CA 1
ATOM 4759 C C . ASN A 1 600 ? 6.856 -2.211 16.539 1.00 71.62 600 ASN A C 1
ATOM 4761 O O . ASN A 1 600 ? 6.618 -1.141 17.092 1.00 71.62 600 ASN A O 1
ATOM 4765 N N . GLU A 1 601 ? 8.057 -2.501 16.034 1.00 78.88 601 GLU A N 1
ATOM 4766 C CA . GLU A 1 601 ? 9.213 -1.606 15.978 1.00 78.88 601 GLU A CA 1
ATOM 4767 C C . GLU A 1 601 ? 9.426 -1.219 14.513 1.00 78.88 601 GLU A C 1
ATOM 4769 O O . GLU A 1 601 ? 9.604 -2.079 13.642 1.00 78.88 601 GLU A O 1
ATOM 4774 N N . ARG A 1 602 ? 9.356 0.081 14.209 1.00 83.75 602 ARG A N 1
ATOM 4775 C CA . ARG A 1 602 ? 9.450 0.565 12.816 1.00 83.75 602 ARG A CA 1
ATOM 4776 C C . ARG A 1 602 ? 10.800 1.185 12.514 1.00 83.75 602 ARG A C 1
ATOM 4778 O O . ARG A 1 602 ? 11.361 0.956 11.442 1.00 83.75 602 ARG A O 1
ATOM 4785 N N . THR A 1 603 ? 11.352 1.920 13.475 1.00 89.19 603 THR A N 1
ATOM 4786 C CA . THR A 1 603 ? 12.614 2.644 13.289 1.00 89.19 603 THR A CA 1
ATOM 4787 C C . THR A 1 603 ? 13.802 1.713 13.047 1.00 89.19 603 THR A C 1
ATOM 4789 O O . THR A 1 603 ? 14.602 1.974 12.147 1.00 89.19 603 THR A O 1
ATOM 4792 N N . TRP A 1 604 ? 13.925 0.616 13.800 1.00 89.69 604 TRP A N 1
ATOM 4793 C CA . TRP A 1 604 ? 15.050 -0.313 13.643 1.00 89.69 604 TRP A CA 1
ATOM 4794 C C . TRP A 1 604 ? 14.993 -1.076 12.323 1.00 89.69 604 TRP A C 1
ATOM 4796 O O . TRP A 1 604 ? 15.978 -1.079 11.587 1.00 89.69 604 TRP A O 1
ATOM 4806 N N . HIS A 1 605 ? 13.837 -1.639 11.964 1.00 91.44 605 HIS A N 1
ATOM 4807 C CA . HIS A 1 605 ? 13.662 -2.332 10.684 1.00 91.44 605 HIS A CA 1
ATOM 4808 C C . HIS A 1 605 ? 13.936 -1.423 9.486 1.00 91.44 605 HIS A C 1
ATOM 4810 O O . HIS A 1 605 ? 14.549 -1.875 8.519 1.00 91.44 605 HIS A O 1
ATOM 4816 N N . LEU A 1 606 ? 13.530 -0.150 9.561 1.00 92.88 606 LEU A N 1
ATOM 4817 C CA . LEU A 1 606 ? 13.813 0.847 8.531 1.00 92.88 606 LEU A CA 1
ATOM 4818 C C . LEU A 1 606 ? 15.304 1.219 8.482 1.00 92.88 606 LEU A C 1
ATOM 4820 O O . LEU A 1 606 ? 15.880 1.293 7.397 1.00 92.88 606 LEU A O 1
ATOM 4824 N N . THR A 1 607 ? 15.944 1.405 9.641 1.00 94.75 607 THR A N 1
ATOM 4825 C CA . THR A 1 607 ? 17.375 1.743 9.738 1.00 94.75 607 THR A CA 1
ATOM 4826 C C . THR A 1 607 ? 18.250 0.615 9.198 1.00 94.75 607 THR A C 1
ATOM 4828 O O . THR A 1 607 ? 19.146 0.873 8.401 1.00 94.75 607 THR A O 1
ATOM 4831 N N . ILE A 1 608 ? 17.966 -0.637 9.569 1.00 95.06 608 ILE A N 1
ATOM 4832 C CA . ILE A 1 608 ? 18.715 -1.808 9.093 1.00 95.06 608 ILE A CA 1
ATOM 4833 C C . ILE A 1 608 ? 18.522 -1.981 7.583 1.00 95.06 608 ILE A C 1
ATOM 4835 O O . ILE A 1 608 ? 19.504 -2.145 6.864 1.00 95.06 608 ILE A O 1
ATOM 4839 N N . ALA A 1 609 ? 17.287 -1.870 7.078 1.00 94.75 609 ALA A N 1
ATOM 4840 C CA . ALA A 1 609 ? 17.016 -1.959 5.643 1.00 94.75 609 ALA A CA 1
ATOM 4841 C C . ALA A 1 609 ? 17.781 -0.884 4.849 1.00 94.75 609 ALA A C 1
ATOM 4843 O O . ALA A 1 609 ? 18.442 -1.188 3.854 1.00 94.75 609 ALA A O 1
ATOM 4844 N N . LYS A 1 610 ? 17.774 0.369 5.321 1.00 95.75 610 LYS A N 1
ATOM 4845 C CA . LYS A 1 610 ? 18.557 1.446 4.701 1.00 95.75 610 LYS A CA 1
ATOM 4846 C C . LYS A 1 610 ? 20.066 1.253 4.855 1.00 95.75 610 LYS A C 1
ATOM 4848 O O . LYS A 1 610 ? 20.787 1.568 3.916 1.00 95.75 610 LYS A O 1
ATOM 4853 N N . GLY A 1 611 ? 20.542 0.673 5.955 1.00 96.44 611 GLY A N 1
ATOM 4854 C CA . GLY A 1 611 ? 21.944 0.284 6.128 1.00 96.44 611 GLY A CA 1
ATOM 4855 C C . GLY A 1 611 ? 22.397 -0.746 5.090 1.00 96.44 611 GLY A C 1
ATOM 4856 O O . GLY A 1 611 ? 23.417 -0.543 4.436 1.00 96.44 611 GLY A O 1
ATOM 4857 N N . ILE A 1 612 ? 21.595 -1.792 4.859 1.00 96.38 612 ILE A N 1
ATOM 4858 C CA . ILE A 1 612 ? 21.840 -2.786 3.799 1.00 96.38 612 ILE A CA 1
ATOM 4859 C C . ILE A 1 612 ? 21.889 -2.105 2.423 1.00 96.38 612 ILE A C 1
ATOM 4861 O O . ILE A 1 612 ? 22.782 -2.390 1.626 1.00 96.38 612 ILE A O 1
ATOM 4865 N N . ALA A 1 613 ? 20.976 -1.161 2.160 1.00 95.88 613 ALA A N 1
ATOM 4866 C CA . ALA A 1 613 ? 20.977 -0.412 0.906 1.00 95.88 613 ALA A CA 1
ATOM 4867 C C . ALA A 1 613 ? 22.250 0.423 0.715 1.00 95.88 613 ALA A C 1
ATOM 4869 O O . ALA A 1 613 ? 22.837 0.400 -0.363 1.00 95.88 613 ALA A O 1
ATOM 4870 N N . VAL A 1 614 ? 22.701 1.122 1.761 1.00 96.94 614 VAL A N 1
ATOM 4871 C CA . VAL A 1 614 ? 23.937 1.920 1.739 1.00 96.94 614 VAL A CA 1
ATOM 4872 C C . VAL A 1 614 ? 25.151 1.041 1.449 1.00 96.94 614 VAL A C 1
ATOM 4874 O O . VAL A 1 614 ? 25.948 1.393 0.584 1.00 96.94 614 VAL A O 1
ATOM 4877 N N . VAL A 1 615 ? 25.266 -0.124 2.095 1.00 96.44 615 VAL A N 1
ATOM 4878 C CA . VAL A 1 615 ? 26.339 -1.091 1.801 1.00 96.44 615 VAL A CA 1
ATOM 4879 C C . VAL A 1 615 ? 26.286 -1.529 0.336 1.00 96.44 615 VAL A C 1
ATOM 4881 O O . VAL A 1 615 ? 27.313 -1.513 -0.341 1.00 96.44 615 VAL A O 1
ATOM 4884 N N . GLY A 1 616 ? 25.093 -1.846 -0.180 1.00 94.88 616 GLY A N 1
ATOM 4885 C CA . GLY A 1 616 ? 24.891 -2.175 -1.590 1.00 94.88 616 GLY A CA 1
ATOM 4886 C C . GLY A 1 616 ? 25.382 -1.067 -2.526 1.00 94.88 616 GLY A C 1
ATOM 4887 O O . GLY A 1 616 ? 26.201 -1.334 -3.404 1.00 94.88 616 GLY A O 1
ATOM 4888 N N . PHE A 1 617 ? 24.960 0.181 -2.314 1.00 94.19 617 PHE A N 1
ATOM 4889 C CA . PHE A 1 617 ? 25.378 1.320 -3.140 1.00 94.19 617 PHE A CA 1
ATOM 4890 C C . PHE A 1 617 ? 26.888 1.608 -3.058 1.00 94.19 617 PHE A C 1
ATOM 4892 O O . PHE A 1 617 ? 27.510 1.909 -4.078 1.00 94.19 617 PHE A O 1
ATOM 4899 N N . ILE A 1 618 ? 27.507 1.465 -1.879 1.00 94.12 618 ILE A N 1
ATOM 4900 C CA . ILE A 1 618 ? 28.959 1.640 -1.708 1.00 94.12 618 ILE A CA 1
ATOM 4901 C C . ILE A 1 618 ? 29.725 0.581 -2.506 1.00 94.12 618 ILE A C 1
ATOM 4903 O O . ILE A 1 618 ? 30.625 0.933 -3.268 1.00 94.12 618 ILE A O 1
ATOM 4907 N N . ILE A 1 619 ? 29.346 -0.698 -2.398 1.00 93.38 619 ILE A N 1
ATOM 4908 C CA . ILE A 1 619 ? 29.987 -1.777 -3.169 1.00 93.38 619 ILE A CA 1
ATOM 4909 C C . ILE A 1 619 ? 29.861 -1.491 -4.672 1.00 93.38 619 ILE A C 1
ATOM 4911 O O . ILE A 1 619 ? 30.861 -1.540 -5.384 1.00 93.38 619 ILE A O 1
ATOM 4915 N N . GLY A 1 620 ? 28.671 -1.104 -5.142 1.00 88.06 620 GLY A N 1
ATOM 4916 C CA . GLY A 1 620 ? 28.430 -0.779 -6.553 1.00 88.06 620 GLY A CA 1
ATOM 4917 C C . GLY A 1 620 ? 29.266 0.395 -7.078 1.00 88.06 620 GLY A C 1
ATOM 4918 O O . GLY A 1 620 ? 29.532 0.467 -8.273 1.00 88.06 620 GLY A O 1
ATOM 4919 N N . THR A 1 621 ? 29.726 1.281 -6.188 1.00 89.31 621 THR A N 1
ATOM 4920 C CA . THR A 1 621 ? 30.563 2.443 -6.532 1.00 89.31 621 THR A CA 1
ATOM 4921 C C . THR A 1 621 ? 32.057 2.103 -6.579 1.00 89.31 621 THR A C 1
ATOM 4923 O O . THR A 1 621 ? 32.795 2.657 -7.398 1.00 89.31 621 THR A O 1
ATOM 4926 N N . VAL A 1 622 ? 32.525 1.236 -5.674 1.00 91.44 622 VAL A N 1
ATOM 4927 C CA . VAL A 1 622 ? 33.961 1.043 -5.395 1.00 91.44 622 VAL A CA 1
ATOM 4928 C C . VAL A 1 622 ? 34.593 -0.055 -6.255 1.00 91.44 622 VAL A C 1
ATOM 4930 O O . VAL A 1 622 ? 35.794 -0.002 -6.509 1.00 91.44 622 VAL A O 1
ATOM 4933 N N . THR A 1 623 ? 33.820 -1.036 -6.732 1.00 89.62 623 THR A N 1
ATOM 4934 C CA . THR A 1 623 ? 34.366 -2.174 -7.490 1.00 89.62 623 THR A CA 1
ATOM 4935 C C . THR A 1 623 ? 33.728 -2.352 -8.862 1.00 89.62 623 THR A C 1
ATOM 4937 O O . THR A 1 623 ? 32.524 -2.182 -9.041 1.00 89.62 623 THR A O 1
ATOM 4940 N N . LEU A 1 624 ? 34.559 -2.743 -9.835 1.00 86.75 624 LEU A N 1
ATOM 4941 C CA . LEU A 1 624 ? 34.126 -3.135 -11.176 1.00 86.75 624 LEU A CA 1
ATOM 4942 C C . LEU A 1 624 ? 34.014 -4.658 -11.358 1.00 86.75 624 LEU A C 1
ATOM 4944 O O . LEU A 1 624 ? 33.653 -5.121 -12.435 1.00 86.75 624 LEU A O 1
ATOM 4948 N N . ASN A 1 625 ? 34.288 -5.445 -10.312 1.00 91.44 625 ASN A N 1
ATOM 4949 C CA . ASN A 1 625 ? 34.172 -6.899 -10.369 1.00 91.44 625 ASN A CA 1
ATOM 4950 C C . ASN A 1 625 ? 32.712 -7.325 -10.616 1.00 91.44 625 ASN A C 1
ATOM 4952 O O . ASN A 1 625 ? 31.824 -6.969 -9.840 1.00 91.44 625 ASN A O 1
ATOM 4956 N N . THR A 1 626 ? 32.476 -8.123 -11.660 1.00 89.38 626 THR A N 1
ATOM 4957 C CA . THR A 1 626 ? 31.135 -8.537 -12.109 1.00 89.38 626 THR A CA 1
ATOM 4958 C C . THR A 1 626 ? 30.302 -9.167 -10.991 1.00 89.38 626 THR A C 1
ATOM 4960 O O . THR A 1 626 ? 29.159 -8.766 -10.774 1.00 89.38 626 THR A O 1
ATOM 4963 N N . GLY A 1 627 ? 30.881 -10.097 -10.223 1.00 89.81 627 GLY A N 1
ATOM 4964 C CA . GLY A 1 627 ? 30.184 -10.770 -9.124 1.00 89.81 627 GLY A CA 1
ATOM 4965 C C . GLY A 1 627 ? 29.826 -9.815 -7.984 1.00 89.81 627 GLY A C 1
ATOM 4966 O O . GLY A 1 627 ? 28.696 -9.820 -7.497 1.00 89.81 627 GLY A O 1
ATOM 4967 N N . ALA A 1 628 ? 30.756 -8.939 -7.598 1.00 91.81 628 ALA A N 1
ATOM 4968 C CA . ALA A 1 628 ? 30.521 -7.963 -6.536 1.00 91.81 628 ALA A CA 1
ATOM 4969 C C . ALA A 1 628 ? 29.476 -6.900 -6.925 1.00 91.81 628 ALA A C 1
ATOM 4971 O O . ALA A 1 628 ? 28.659 -6.508 -6.091 1.00 91.81 628 ALA A O 1
ATOM 4972 N N . ARG A 1 629 ? 29.454 -6.467 -8.192 1.00 90.75 629 ARG A N 1
ATOM 4973 C CA . ARG A 1 629 ? 28.438 -5.540 -8.720 1.00 90.75 629 ARG A CA 1
ATOM 4974 C C . ARG A 1 629 ? 27.053 -6.174 -8.740 1.00 90.75 629 ARG A C 1
ATOM 4976 O O . ARG A 1 629 ? 26.094 -5.548 -8.300 1.00 90.75 629 ARG A O 1
ATOM 4983 N N . TYR A 1 630 ? 26.953 -7.425 -9.181 1.00 92.12 630 TYR A N 1
ATOM 4984 C CA . TYR A 1 630 ? 25.680 -8.137 -9.172 1.00 92.12 630 TYR A CA 1
ATOM 4985 C C . TYR A 1 630 ? 25.163 -8.381 -7.745 1.00 92.12 630 TYR A C 1
ATOM 4987 O O . TYR A 1 630 ? 23.990 -8.160 -7.448 1.00 92.12 630 TYR A O 1
ATOM 4995 N N . PHE A 1 631 ? 26.052 -8.736 -6.813 1.00 93.81 631 PHE A N 1
ATOM 4996 C CA . PHE A 1 631 ? 25.706 -8.839 -5.395 1.00 93.81 631 PHE A CA 1
ATOM 4997 C C . PHE A 1 631 ? 25.251 -7.494 -4.801 1.00 93.81 631 PHE A C 1
ATOM 4999 O O . PHE A 1 631 ? 24.262 -7.438 -4.070 1.00 93.81 631 PHE A O 1
ATOM 5006 N N . SER A 1 632 ? 25.919 -6.394 -5.166 1.00 93.69 632 SER A N 1
ATOM 5007 C CA . SER A 1 632 ? 25.507 -5.030 -4.814 1.00 93.69 632 SER A CA 1
ATOM 5008 C C . SER A 1 632 ? 24.079 -4.722 -5.279 1.00 93.69 632 SER A C 1
ATOM 5010 O O . SER A 1 632 ? 23.291 -4.216 -4.475 1.00 93.69 632 SER A O 1
ATOM 5012 N N . MET A 1 633 ? 23.718 -5.102 -6.513 1.00 92.44 633 MET A N 1
ATOM 5013 C CA . MET A 1 633 ? 22.363 -4.935 -7.055 1.00 92.44 633 MET A CA 1
ATOM 5014 C C . MET A 1 633 ? 21.304 -5.632 -6.210 1.00 92.44 633 MET A C 1
ATOM 5016 O O . MET A 1 633 ? 20.266 -5.042 -5.905 1.00 92.44 633 MET A O 1
ATOM 5020 N N . ILE A 1 634 ? 21.584 -6.859 -5.771 1.00 94.00 634 ILE A N 1
ATOM 5021 C CA . ILE A 1 634 ? 20.693 -7.609 -4.884 1.00 94.00 634 ILE A CA 1
ATOM 5022 C C . ILE A 1 634 ? 20.540 -6.880 -3.540 1.00 94.00 634 ILE A C 1
ATOM 5024 O O . ILE A 1 634 ? 19.416 -6.667 -3.081 1.00 94.00 634 ILE A O 1
ATOM 5028 N N . LEU A 1 635 ? 21.645 -6.440 -2.926 1.00 94.81 635 LEU A N 1
ATOM 5029 C CA . LEU A 1 635 ? 21.617 -5.766 -1.624 1.00 94.81 635 LEU A CA 1
ATOM 5030 C C . LEU A 1 635 ? 20.842 -4.446 -1.649 1.00 94.81 635 LEU A C 1
ATOM 5032 O O . LEU A 1 635 ? 19.964 -4.243 -0.803 1.00 94.81 635 LEU A O 1
ATOM 5036 N N . PHE A 1 636 ? 21.133 -3.546 -2.597 1.00 93.50 636 PHE A N 1
ATOM 5037 C CA . PHE A 1 636 ? 20.436 -2.260 -2.632 1.00 93.50 636 PHE A CA 1
ATOM 5038 C C . PHE A 1 636 ? 18.968 -2.405 -3.036 1.00 93.50 636 PHE A C 1
ATOM 5040 O O . PHE A 1 636 ? 18.137 -1.646 -2.530 1.00 93.50 636 PHE A O 1
ATOM 5047 N N . CYS A 1 637 ? 18.610 -3.409 -3.849 1.00 92.88 637 CYS A N 1
ATOM 5048 C CA . CYS A 1 637 ? 17.209 -3.742 -4.103 1.00 92.88 637 CYS A CA 1
ATOM 5049 C C . CYS A 1 637 ? 16.521 -4.167 -2.801 1.00 92.88 637 CYS A C 1
ATOM 5051 O O . CYS A 1 637 ? 15.549 -3.541 -2.385 1.00 92.88 637 CYS A O 1
ATOM 5053 N N . ILE A 1 638 ? 17.052 -5.163 -2.090 1.00 92.94 638 ILE A N 1
ATOM 5054 C CA . ILE A 1 638 ? 16.448 -5.640 -0.837 1.00 92.94 638 ILE A CA 1
ATOM 5055 C C . ILE A 1 638 ? 16.287 -4.488 0.164 1.00 92.94 638 ILE A C 1
ATOM 5057 O O . ILE A 1 638 ? 15.187 -4.249 0.667 1.00 92.94 638 ILE A O 1
ATOM 5061 N N . GLY A 1 639 ? 17.360 -3.738 0.421 1.00 90.88 639 GLY A N 1
ATOM 5062 C CA . GLY A 1 639 ? 17.360 -2.682 1.429 1.00 90.88 639 GLY A CA 1
ATOM 5063 C C . GLY A 1 639 ? 16.417 -1.518 1.109 1.00 90.88 639 GLY A C 1
ATOM 5064 O O . GLY A 1 639 ? 15.765 -0.975 2.004 1.00 90.88 639 GLY A O 1
ATOM 5065 N N . THR A 1 640 ? 16.293 -1.132 -0.165 1.00 91.56 640 THR A N 1
ATOM 5066 C CA . THR A 1 640 ? 15.357 -0.070 -0.554 1.00 91.56 640 THR A CA 1
ATOM 5067 C C . THR A 1 640 ? 13.917 -0.563 -0.490 1.00 91.56 640 THR A C 1
ATOM 5069 O O . THR A 1 640 ? 13.117 0.031 0.228 1.00 91.56 640 THR A O 1
ATOM 5072 N N . TYR A 1 641 ? 13.569 -1.668 -1.143 1.00 89.62 641 TYR A N 1
ATOM 5073 C CA . TYR A 1 641 ? 12.175 -2.103 -1.231 1.00 89.62 641 TYR A CA 1
ATOM 5074 C C . TYR A 1 641 ? 11.553 -2.507 0.118 1.00 89.62 641 TYR A C 1
ATOM 5076 O O . TYR A 1 641 ? 10.360 -2.272 0.318 1.00 89.62 641 TYR A O 1
ATOM 5084 N N . CYS A 1 642 ? 12.340 -3.004 1.082 1.00 90.12 642 CYS A N 1
ATOM 5085 C CA . CYS A 1 642 ? 11.856 -3.283 2.443 1.00 90.12 642 CYS A CA 1
ATOM 5086 C C . CYS A 1 642 ? 11.387 -2.023 3.199 1.00 90.12 642 CYS A C 1
ATOM 5088 O O . CYS A 1 642 ? 10.517 -2.105 4.065 1.00 90.12 642 CYS A O 1
ATOM 5090 N N . ALA A 1 643 ? 11.950 -0.851 2.886 1.00 90.44 643 ALA A N 1
ATOM 5091 C CA . ALA A 1 643 ? 11.648 0.399 3.584 1.00 90.44 643 ALA A CA 1
ATOM 5092 C C . ALA A 1 643 ? 10.263 0.970 3.230 1.00 90.44 643 ALA A C 1
ATOM 5094 O O . ALA A 1 643 ? 9.589 1.523 4.100 1.00 90.44 643 ALA A O 1
ATOM 5095 N N . ASN A 1 644 ? 9.825 0.822 1.974 1.00 88.12 644 ASN A N 1
ATOM 5096 C CA . ASN A 1 644 ? 8.618 1.471 1.452 1.00 88.12 644 ASN A CA 1
ATOM 5097 C C . ASN A 1 644 ? 7.357 1.104 2.255 1.00 88.12 644 ASN A C 1
ATOM 5099 O O . ASN A 1 644 ? 6.627 1.971 2.735 1.00 88.12 644 ASN A O 1
ATOM 5103 N N . SER A 1 645 ? 7.127 -0.196 2.445 1.00 84.25 645 SER A N 1
ATOM 5104 C CA . SER A 1 645 ? 5.946 -0.719 3.140 1.00 84.25 645 SER A CA 1
ATOM 5105 C C . SER A 1 645 ? 5.892 -0.273 4.604 1.00 84.25 645 SER A C 1
ATOM 5107 O O . SER A 1 645 ? 4.817 0.017 5.127 1.00 84.25 645 SER A O 1
ATOM 5109 N N . ILE A 1 646 ? 7.056 -0.181 5.260 1.00 88.19 646 ILE A N 1
ATOM 5110 C CA . ILE A 1 646 ? 7.171 0.251 6.658 1.00 88.19 646 ILE A CA 1
ATOM 5111 C C . ILE A 1 646 ? 6.814 1.731 6.790 1.00 88.19 646 ILE A C 1
ATOM 5113 O O . ILE A 1 646 ? 6.074 2.086 7.707 1.00 88.19 646 ILE A O 1
ATOM 5117 N N . ILE A 1 647 ? 7.287 2.585 5.875 1.00 90.31 647 ILE A N 1
ATOM 5118 C CA . ILE A 1 647 ? 6.996 4.025 5.905 1.00 90.31 647 ILE A CA 1
ATOM 5119 C C . ILE A 1 647 ? 5.488 4.268 5.779 1.00 90.31 647 ILE A C 1
ATOM 5121 O O . ILE A 1 647 ? 4.914 4.927 6.644 1.00 90.31 647 ILE A O 1
ATOM 5125 N N . TYR A 1 648 ? 4.824 3.669 4.784 1.00 86.06 648 TYR A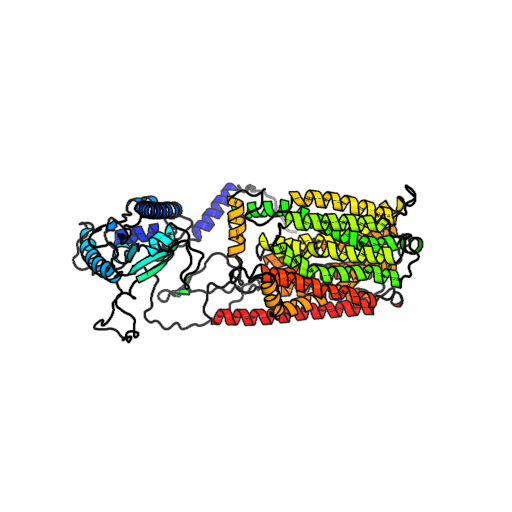 N 1
ATOM 5126 C CA . TYR A 1 648 ? 3.372 3.815 4.619 1.00 86.06 648 TYR A CA 1
ATOM 5127 C C . TYR A 1 648 ? 2.581 3.252 5.803 1.00 86.06 648 TYR A C 1
ATOM 5129 O O . TYR A 1 648 ? 1.625 3.881 6.262 1.00 86.06 648 TYR A O 1
ATOM 5137 N N . ALA A 1 649 ? 2.986 2.099 6.341 1.00 81.06 649 ALA A N 1
ATOM 5138 C CA . ALA A 1 649 ? 2.363 1.544 7.539 1.00 81.06 649 ALA A CA 1
ATOM 5139 C C . ALA A 1 649 ? 2.524 2.474 8.753 1.00 81.06 649 ALA A C 1
ATOM 5141 O O . ALA A 1 649 ? 1.590 2.641 9.542 1.00 81.06 649 ALA A O 1
ATOM 5142 N N . TRP A 1 650 ? 3.687 3.117 8.889 1.00 86.31 650 TRP A N 1
ATOM 5143 C CA . TRP A 1 650 ? 3.937 4.081 9.951 1.00 86.31 650 TRP A CA 1
ATOM 5144 C C . TRP A 1 650 ? 3.069 5.327 9.788 1.00 86.31 650 TRP A C 1
ATOM 5146 O O . TRP A 1 650 ? 2.386 5.704 10.740 1.00 86.31 650 TRP A O 1
ATOM 5156 N N . THR A 1 651 ? 2.998 5.893 8.579 1.00 86.62 651 THR A N 1
ATOM 5157 C CA . THR A 1 651 ? 2.102 7.011 8.250 1.00 86.62 651 THR A CA 1
ATOM 5158 C C . THR A 1 651 ? 0.652 6.674 8.594 1.00 86.62 651 THR A C 1
ATOM 5160 O O . THR A 1 651 ? -0.007 7.446 9.288 1.00 86.62 651 THR A O 1
ATOM 5163 N N . ALA A 1 652 ? 0.169 5.497 8.185 1.00 78.75 652 ALA A N 1
ATOM 5164 C CA . ALA A 1 652 ? -1.196 5.047 8.450 1.00 78.75 652 ALA A CA 1
ATOM 5165 C C . ALA A 1 652 ? -1.507 4.952 9.954 1.00 78.75 652 ALA A C 1
ATOM 5167 O O . ALA A 1 652 ? -2.623 5.262 10.367 1.00 78.75 652 ALA A O 1
ATOM 5168 N N . SER A 1 653 ? -0.531 4.532 10.766 1.00 76.81 653 SER A N 1
ATOM 5169 C CA . SER A 1 653 ? -0.691 4.398 12.220 1.00 76.81 653 SER A CA 1
ATOM 5170 C C . SER A 1 653 ? -0.556 5.719 12.986 1.00 76.81 653 SER A C 1
ATOM 5172 O O . SER A 1 653 ? -1.209 5.901 14.008 1.00 76.81 653 SER A O 1
ATOM 5174 N N . THR A 1 654 ? 0.271 6.649 12.502 1.00 81.62 654 THR A N 1
ATOM 5175 C CA . THR A 1 654 ? 0.557 7.920 13.186 1.00 81.62 654 THR A CA 1
ATOM 5176 C C . THR A 1 654 ? -0.442 9.010 12.805 1.00 81.62 654 THR A C 1
ATOM 5178 O O . THR A 1 654 ? -0.824 9.826 13.641 1.00 81.62 654 THR A O 1
ATOM 5181 N N . CYS A 1 655 ? -0.907 9.016 11.554 1.00 78.88 655 CYS A N 1
ATOM 5182 C CA . CYS A 1 655 ? -1.851 10.003 11.025 1.00 78.88 655 CYS A CA 1
ATOM 5183 C C . CYS A 1 655 ? -3.299 9.471 10.965 1.00 78.88 655 CYS A C 1
ATOM 5185 O O . CYS A 1 655 ? -4.139 10.045 10.277 1.00 78.88 655 CYS A O 1
ATOM 5187 N N . GLY A 1 656 ? -3.592 8.381 11.686 1.00 65.25 656 GLY A N 1
ATOM 5188 C CA . GLY A 1 656 ? -4.828 7.595 11.589 1.00 65.25 656 GLY A CA 1
ATOM 5189 C C . GLY A 1 656 ? -6.022 8.040 12.444 1.00 65.25 656 GLY A C 1
ATOM 5190 O O . GLY A 1 656 ? -6.941 7.250 12.604 1.00 65.25 656 GLY A O 1
ATOM 5191 N N . GLN A 1 657 ? -6.010 9.253 13.005 1.00 65.50 657 GLN A N 1
ATOM 5192 C CA . GLN A 1 657 ? -7.016 9.721 13.983 1.00 65.50 657 GLN A CA 1
ATOM 5193 C C . GLN A 1 657 ? -8.453 9.737 13.421 1.00 65.50 657 GLN A C 1
ATOM 5195 O O . GLN A 1 657 ? -9.404 9.442 14.130 1.00 65.50 657 GLN A O 1
ATOM 5200 N N . THR A 1 658 ? -8.615 10.040 12.127 1.00 66.19 658 THR A N 1
ATOM 5201 C CA . THR A 1 658 ? -9.888 9.889 11.403 1.00 66.19 658 THR A CA 1
ATOM 5202 C C . THR A 1 658 ? -9.655 9.154 10.088 1.00 66.19 658 THR A C 1
ATOM 5204 O O . THR A 1 658 ? -8.564 9.230 9.511 1.00 66.19 658 THR A O 1
ATOM 5207 N N . VAL A 1 659 ? -10.679 8.464 9.574 1.00 65.75 659 VAL A N 1
ATOM 5208 C CA . VAL A 1 659 ? -10.600 7.724 8.298 1.00 65.75 659 VAL A CA 1
ATOM 5209 C C . VAL A 1 659 ? -10.215 8.659 7.145 1.00 65.75 659 VAL A C 1
ATOM 5211 O O . VAL A 1 659 ? -9.364 8.317 6.323 1.00 65.75 659 VAL A O 1
ATOM 5214 N N . GLN A 1 660 ? -10.781 9.868 7.116 1.00 70.25 660 GLN A N 1
ATOM 5215 C CA . GLN A 1 660 ? -10.530 10.873 6.084 1.00 70.25 660 GLN A CA 1
ATOM 5216 C C . GLN A 1 660 ? -9.124 11.471 6.204 1.00 70.25 660 GLN A C 1
ATOM 5218 O O . GLN A 1 660 ? -8.429 11.587 5.197 1.00 70.25 660 GLN A O 1
ATOM 5223 N N . LYS A 1 661 ? -8.654 11.799 7.420 1.00 77.69 661 LYS A N 1
ATOM 5224 C CA . LYS A 1 661 ? -7.283 12.296 7.625 1.00 77.69 661 LYS A CA 1
ATOM 5225 C C . LYS A 1 661 ? -6.252 11.240 7.239 1.00 77.69 661 LYS A C 1
ATOM 5227 O O . LYS A 1 661 ? -5.278 11.571 6.569 1.00 77.69 661 LYS A O 1
ATOM 5232 N N . LYS A 1 662 ? -6.481 9.977 7.614 1.00 75.88 662 LYS A N 1
ATOM 5233 C CA . LYS A 1 662 ? -5.627 8.839 7.244 1.00 75.88 662 LYS A CA 1
ATOM 5234 C C . LYS A 1 662 ? -5.506 8.721 5.726 1.00 75.88 662 LYS A C 1
ATOM 5236 O O . LYS A 1 662 ? -4.392 8.656 5.210 1.00 75.88 662 LYS A O 1
ATOM 5241 N N . ALA A 1 663 ? -6.642 8.737 5.026 1.00 70.81 663 ALA A N 1
ATOM 5242 C CA . ALA A 1 663 ? -6.699 8.674 3.568 1.00 70.81 663 ALA A CA 1
ATOM 5243 C C . ALA A 1 663 ? -5.926 9.834 2.927 1.00 70.81 663 ALA A C 1
ATOM 5245 O O . ALA A 1 663 ? -5.065 9.610 2.077 1.00 70.81 663 ALA A O 1
ATOM 5246 N N . SER A 1 664 ? -6.194 11.065 3.368 1.00 79.94 664 SER A N 1
ATOM 5247 C CA . SER A 1 664 ? -5.547 12.269 2.846 1.00 79.94 664 SER A CA 1
ATOM 5248 C C . SER A 1 664 ? -4.048 12.303 3.139 1.00 79.94 664 SER A C 1
ATOM 5250 O O . SER A 1 664 ? -3.271 12.653 2.259 1.00 79.94 664 SER A O 1
ATOM 5252 N N . ALA A 1 665 ? -3.615 11.895 4.334 1.00 83.81 665 ALA A N 1
ATOM 5253 C CA . ALA A 1 665 ? -2.201 11.836 4.697 1.00 83.81 665 ALA A CA 1
ATOM 5254 C C . ALA A 1 665 ? -1.434 10.819 3.840 1.00 83.81 665 ALA A C 1
ATOM 5256 O O . ALA A 1 665 ? -0.365 11.136 3.329 1.00 83.81 665 ALA A O 1
ATOM 5257 N N . LEU A 1 666 ? -1.987 9.618 3.638 1.00 81.44 666 LEU A N 1
ATOM 5258 C CA . LEU A 1 666 ? -1.374 8.595 2.787 1.00 81.44 666 LEU A CA 1
ATOM 5259 C C . LEU A 1 666 ? -1.299 9.030 1.321 1.00 81.44 666 LEU A C 1
ATOM 5261 O O . LEU A 1 666 ? -0.281 8.787 0.671 1.00 81.44 666 LEU A O 1
ATOM 5265 N N . ALA A 1 667 ? -2.337 9.703 0.815 1.00 79.12 667 ALA A N 1
ATOM 5266 C CA . ALA A 1 667 ? -2.310 10.282 -0.523 1.00 79.12 667 ALA A CA 1
ATOM 5267 C C . ALA A 1 667 ? -1.257 11.384 -0.638 1.00 79.12 667 ALA A C 1
ATOM 5269 O O . ALA A 1 667 ? -0.420 11.293 -1.521 1.00 79.12 667 ALA A O 1
ATOM 5270 N N . LEU A 1 668 ? -1.213 12.354 0.283 1.00 85.75 668 LEU A N 1
ATOM 5271 C CA . LEU A 1 668 ? -0.193 13.411 0.283 1.00 85.75 668 LEU A CA 1
ATOM 5272 C C . LEU A 1 668 ? 1.231 12.837 0.305 1.00 85.75 668 LEU A C 1
ATOM 5274 O O . LEU A 1 668 ? 2.068 13.248 -0.498 1.00 85.75 668 LEU A O 1
ATOM 5278 N N . VAL A 1 669 ? 1.487 11.857 1.180 1.00 88.88 669 VAL A N 1
ATOM 5279 C CA . VAL A 1 669 ? 2.775 11.151 1.252 1.00 88.88 669 VAL A CA 1
ATOM 5280 C C . VAL A 1 669 ? 3.080 10.437 -0.063 1.00 88.88 669 VAL A C 1
ATOM 5282 O O . VAL A 1 669 ? 4.184 10.555 -0.572 1.00 88.88 669 VAL A O 1
ATOM 5285 N N . SER A 1 670 ? 2.120 9.745 -0.672 1.00 84.69 670 SER A N 1
ATOM 5286 C CA . SER A 1 670 ? 2.355 9.081 -1.957 1.00 84.69 670 SER A CA 1
ATOM 5287 C C . SER A 1 670 ? 2.601 10.070 -3.103 1.00 84.69 670 SER A C 1
ATOM 5289 O O . SER A 1 670 ? 3.562 9.916 -3.856 1.00 84.69 670 SER A O 1
ATOM 5291 N N . THR A 1 671 ? 1.759 11.096 -3.227 1.00 82.75 671 THR A N 1
ATOM 5292 C CA . THR A 1 671 ? 1.771 12.065 -4.325 1.00 82.75 671 THR A CA 1
ATOM 5293 C C . THR A 1 671 ? 3.045 12.898 -4.331 1.00 82.75 671 THR A C 1
ATOM 5295 O O . THR A 1 671 ? 3.755 12.938 -5.333 1.00 82.75 671 THR A O 1
ATOM 5298 N N . ILE A 1 672 ? 3.365 13.545 -3.209 1.00 87.19 672 ILE A N 1
ATOM 5299 C CA . ILE A 1 672 ? 4.486 14.491 -3.142 1.00 87.19 672 ILE A CA 1
ATOM 5300 C C . ILE A 1 672 ? 5.822 13.746 -3.192 1.00 87.19 672 ILE A C 1
ATOM 5302 O O . ILE A 1 672 ? 6.800 14.232 -3.762 1.00 87.19 672 ILE A O 1
ATOM 5306 N N . SER A 1 673 ? 5.890 12.537 -2.640 1.00 87.88 673 SER A N 1
ATOM 5307 C CA . SER A 1 673 ? 7.130 11.773 -2.677 1.00 87.88 673 SER A CA 1
ATOM 5308 C C . SER A 1 673 ? 7.436 11.193 -4.064 1.00 87.88 673 SER A C 1
ATOM 5310 O O . SER A 1 673 ? 8.611 11.051 -4.394 1.00 87.88 673 SER A O 1
ATOM 5312 N N . ASN A 1 674 ? 6.430 10.954 -4.920 1.00 84.50 674 ASN A N 1
ATOM 5313 C CA . ASN A 1 674 ? 6.643 10.552 -6.320 1.00 84.50 674 ASN A CA 1
ATOM 5314 C C . ASN A 1 674 ? 7.344 11.627 -7.170 1.00 84.50 674 ASN A C 1
ATOM 5316 O O . ASN A 1 674 ? 7.930 11.287 -8.196 1.00 84.50 674 ASN A O 1
ATOM 5320 N N . VAL A 1 675 ? 7.374 12.893 -6.730 1.00 85.75 675 VAL A N 1
ATOM 5321 C CA . VAL A 1 675 ? 8.160 13.967 -7.373 1.00 85.75 675 VAL A CA 1
ATOM 5322 C C . VAL A 1 675 ? 9.645 13.595 -7.481 1.00 85.75 675 VAL A C 1
ATOM 5324 O O . VAL A 1 675 ? 10.322 14.044 -8.403 1.00 85.75 675 VAL A O 1
ATOM 5327 N N . ALA A 1 676 ? 10.150 12.720 -6.601 1.00 87.12 676 ALA A N 1
ATOM 5328 C CA . ALA A 1 676 ? 11.506 12.186 -6.689 1.00 87.12 676 ALA A CA 1
ATOM 5329 C C . ALA A 1 676 ? 11.811 11.546 -8.057 1.00 87.12 676 ALA A C 1
ATOM 5331 O O . ALA A 1 676 ? 12.918 11.685 -8.575 1.00 87.12 676 ALA A O 1
ATOM 5332 N N . PHE A 1 677 ? 10.832 10.898 -8.695 1.00 79.56 677 PHE A N 1
ATOM 5333 C CA . PHE A 1 677 ? 11.024 10.262 -10.002 1.00 79.56 677 PHE A CA 1
ATOM 5334 C C . PHE A 1 677 ? 11.139 11.241 -11.171 1.00 79.56 677 PHE A C 1
ATOM 5336 O O . PHE A 1 677 ? 11.547 10.827 -12.250 1.00 79.56 677 PHE A O 1
ATOM 5343 N N . ILE A 1 678 ? 10.819 12.521 -10.970 1.00 79.38 678 ILE A N 1
ATOM 5344 C CA . ILE A 1 678 ? 10.953 13.542 -12.015 1.00 79.38 678 ILE A CA 1
ATOM 5345 C C . ILE A 1 678 ? 12.423 13.936 -12.176 1.00 79.38 678 ILE A C 1
ATOM 5347 O O . ILE A 1 678 ? 12.913 14.034 -13.294 1.00 79.38 678 ILE A O 1
ATOM 5351 N N . TRP A 1 679 ? 13.140 14.148 -11.068 1.00 82.44 679 TRP A N 1
ATOM 5352 C CA . TRP A 1 679 ? 14.505 14.679 -11.109 1.00 82.44 679 TRP A CA 1
ATOM 5353 C C . TRP A 1 679 ? 15.599 13.611 -10.942 1.00 82.44 679 TRP A C 1
ATOM 5355 O O . TRP A 1 679 ? 16.717 13.800 -11.412 1.00 82.44 679 TRP A O 1
ATOM 5365 N N . THR A 1 680 ? 15.305 12.468 -10.315 1.00 82.81 680 THR A N 1
ATOM 5366 C CA . THR A 1 680 ? 16.299 11.389 -10.132 1.00 82.81 680 THR A CA 1
ATOM 5367 C C . THR A 1 680 ? 16.841 10.771 -11.424 1.00 82.81 680 THR A C 1
ATOM 5369 O O . THR A 1 680 ? 18.011 10.393 -11.404 1.00 82.81 680 THR A O 1
ATOM 5372 N N . PRO A 1 681 ? 16.103 10.695 -12.553 1.00 76.06 681 PRO A N 1
ATOM 5373 C CA . PRO A 1 681 ? 16.664 10.232 -13.823 1.00 76.06 681 PRO A CA 1
ATOM 5374 C C . PRO A 1 681 ? 17.880 11.031 -14.294 1.00 76.06 681 PRO A C 1
ATOM 5376 O O . PRO A 1 681 ? 18.798 10.461 -14.874 1.00 76.06 681 PRO A O 1
ATOM 5379 N N . TYR A 1 682 ? 17.939 12.329 -13.984 1.00 78.62 682 TYR A N 1
ATOM 5380 C CA . TYR A 1 682 ? 19.070 13.185 -14.353 1.00 78.62 682 TYR A CA 1
ATOM 5381 C C . TYR A 1 682 ? 20.358 12.862 -13.578 1.00 78.62 682 TYR A C 1
ATOM 5383 O O . TYR A 1 682 ? 21.421 13.351 -13.945 1.00 78.62 682 TYR A O 1
ATOM 5391 N N . LEU A 1 683 ? 20.286 12.024 -12.536 1.00 83.06 683 LEU A N 1
ATOM 5392 C CA . LEU A 1 683 ? 21.463 11.503 -11.834 1.00 83.06 683 LEU A CA 1
ATOM 5393 C C . LEU A 1 683 ? 22.111 10.300 -12.535 1.00 83.06 683 LEU A C 1
ATOM 5395 O O . LEU A 1 683 ? 23.183 9.883 -12.106 1.00 83.06 683 LEU A O 1
ATOM 5399 N N . TRP A 1 684 ? 21.484 9.740 -13.577 1.00 79.12 684 TRP A N 1
ATOM 5400 C CA . TRP A 1 684 ? 21.950 8.546 -14.296 1.00 79.12 684 TRP A CA 1
ATOM 5401 C C . TRP A 1 684 ? 22.352 8.854 -15.752 1.00 79.12 684 TRP A C 1
ATOM 5403 O O . TRP A 1 684 ? 21.792 8.258 -16.675 1.00 79.12 684 TRP A O 1
ATOM 5413 N N . PRO A 1 685 ? 23.291 9.784 -16.018 1.00 77.31 685 PRO A N 1
ATOM 5414 C CA . PRO A 1 685 ? 23.735 10.025 -17.382 1.00 77.31 685 PRO A CA 1
ATOM 5415 C C . PRO A 1 685 ? 24.538 8.825 -17.902 1.00 77.31 685 PRO A C 1
ATOM 5417 O O . PRO A 1 685 ? 25.353 8.235 -17.190 1.00 77.31 685 PRO A O 1
ATOM 5420 N N . SER A 1 686 ? 24.353 8.487 -19.179 1.00 73.38 686 SER A N 1
ATOM 5421 C CA . SER A 1 686 ? 25.075 7.380 -19.821 1.00 73.38 686 SER A CA 1
ATOM 5422 C C . SER A 1 686 ? 26.597 7.583 -19.844 1.00 73.38 686 SER A C 1
ATOM 5424 O O . SER A 1 686 ? 27.332 6.605 -19.946 1.00 73.38 686 SER A O 1
ATOM 5426 N N . SER A 1 687 ? 27.078 8.827 -19.707 1.00 79.00 687 SER A N 1
ATOM 5427 C CA . SER A 1 687 ? 28.507 9.169 -19.606 1.00 79.00 687 SER A CA 1
ATOM 5428 C C . SER A 1 687 ? 29.206 8.543 -18.401 1.00 79.00 687 SER A C 1
ATOM 5430 O O . SER A 1 687 ? 30.419 8.363 -18.431 1.00 79.00 687 SER A O 1
ATOM 5432 N N . ASP A 1 688 ? 28.453 8.214 -17.350 1.00 82.50 688 ASP A N 1
ATOM 5433 C CA . ASP A 1 688 ? 29.009 7.733 -16.084 1.00 82.50 688 ASP A CA 1
ATOM 5434 C C . ASP A 1 688 ? 29.061 6.199 -16.013 1.00 82.50 688 ASP A C 1
ATOM 5436 O O . ASP A 1 688 ? 29.479 5.623 -14.999 1.00 82.50 688 ASP A O 1
ATOM 5440 N N . ALA A 1 689 ? 28.641 5.519 -17.083 1.00 80.06 689 ALA A N 1
ATOM 5441 C CA . ALA A 1 689 ? 28.799 4.083 -17.225 1.00 80.06 689 ALA A CA 1
ATOM 5442 C C . ALA A 1 689 ? 30.295 3.692 -17.189 1.00 80.06 689 ALA A C 1
ATOM 5444 O O . ALA A 1 689 ? 31.153 4.450 -17.640 1.00 80.06 689 ALA A O 1
ATOM 5445 N N . PRO A 1 690 ? 30.649 2.506 -16.661 1.00 80.56 690 PRO A N 1
ATOM 5446 C CA . PRO A 1 690 ? 29.767 1.476 -16.103 1.00 80.56 690 PRO A CA 1
ATOM 5447 C C . PRO A 1 690 ? 29.465 1.656 -14.603 1.00 80.56 690 PRO A C 1
ATOM 5449 O O . PRO A 1 690 ? 28.626 0.950 -14.049 1.00 80.56 690 PRO A O 1
ATOM 5452 N N . ALA A 1 691 ? 30.158 2.559 -13.907 1.00 79.25 691 ALA A N 1
ATOM 5453 C CA . ALA A 1 691 ? 30.091 2.642 -12.447 1.00 79.25 691 ALA A CA 1
ATOM 5454 C C . ALA A 1 691 ? 28.904 3.470 -11.921 1.00 79.25 691 ALA A C 1
ATOM 5456 O O . ALA A 1 691 ? 28.496 3.269 -10.780 1.00 79.25 691 ALA A O 1
ATOM 5457 N N . PHE A 1 692 ? 28.373 4.407 -12.716 1.00 86.12 692 PHE A N 1
ATOM 5458 C CA . PHE A 1 692 ? 27.287 5.325 -12.340 1.00 86.12 692 PHE A CA 1
ATOM 5459 C C . PHE A 1 692 ? 27.507 5.979 -10.963 1.00 86.12 692 PHE A C 1
ATOM 5461 O O . PHE A 1 692 ? 26.603 6.057 -10.127 1.00 86.12 692 PHE A O 1
ATOM 5468 N N . ARG A 1 693 ? 28.750 6.415 -10.696 1.00 88.81 693 ARG A N 1
ATOM 5469 C CA . ARG A 1 693 ? 29.191 6.831 -9.352 1.00 88.81 693 ARG A CA 1
ATOM 5470 C C . ARG A 1 693 ? 28.332 7.944 -8.746 1.00 88.81 693 ARG A C 1
ATOM 5472 O O . ARG A 1 693 ? 27.963 7.785 -7.582 1.00 88.81 693 ARG A O 1
ATOM 5479 N N . PRO A 1 694 ? 27.980 9.031 -9.465 1.00 89.00 694 PRO A N 1
ATOM 5480 C CA . PRO A 1 694 ? 27.144 10.081 -8.886 1.00 89.00 694 PRO A CA 1
ATOM 5481 C C . PRO A 1 694 ? 25.794 9.537 -8.421 1.00 89.00 694 PRO A C 1
ATOM 5483 O O . PRO A 1 694 ? 25.389 9.778 -7.286 1.00 89.00 694 PRO A O 1
ATOM 5486 N N . ALA A 1 695 ? 25.156 8.699 -9.238 1.00 88.25 695 ALA A N 1
ATOM 5487 C CA . ALA A 1 695 ? 23.871 8.094 -8.921 1.00 88.25 695 ALA A CA 1
ATOM 5488 C C . ALA A 1 695 ? 23.929 7.185 -7.682 1.00 88.25 695 ALA A C 1
ATOM 5490 O O . ALA A 1 695 ? 23.071 7.273 -6.795 1.00 88.25 695 ALA A O 1
ATOM 5491 N N . MET A 1 696 ? 24.957 6.336 -7.595 1.00 91.38 696 MET A N 1
ATOM 5492 C CA . MET A 1 696 ? 25.145 5.405 -6.479 1.00 91.38 696 MET A CA 1
ATOM 5493 C C . MET A 1 696 ? 25.451 6.144 -5.167 1.00 91.38 696 MET A C 1
ATOM 5495 O O . MET A 1 696 ? 24.834 5.860 -4.136 1.00 91.38 696 MET A O 1
ATOM 5499 N N . ILE A 1 697 ? 26.337 7.146 -5.202 1.00 93.50 697 ILE A N 1
ATOM 5500 C CA . ILE A 1 697 ? 26.699 7.958 -4.029 1.00 93.50 697 ILE A CA 1
ATOM 5501 C C . ILE A 1 697 ? 25.495 8.774 -3.545 1.00 93.50 697 ILE A C 1
ATOM 5503 O O . ILE A 1 697 ? 25.188 8.769 -2.349 1.00 93.50 697 ILE A O 1
ATOM 5507 N N . SER A 1 698 ? 24.769 9.432 -4.453 1.00 93.56 698 SER A N 1
ATOM 5508 C CA . SER A 1 698 ? 23.552 10.169 -4.104 1.00 93.56 698 SER A CA 1
ATOM 5509 C C . SER A 1 698 ? 22.492 9.249 -3.492 1.00 93.56 698 SER A C 1
ATOM 5511 O O . SER A 1 698 ? 21.909 9.591 -2.465 1.00 93.56 698 SER A O 1
ATOM 5513 N N . SER A 1 699 ? 22.294 8.045 -4.042 1.00 93.94 699 SER A N 1
ATOM 5514 C CA . SER A 1 699 ? 21.327 7.064 -3.519 1.00 93.94 699 SER A CA 1
ATOM 5515 C C . SER A 1 699 ? 21.689 6.548 -2.119 1.00 93.94 699 SER A C 1
ATOM 5517 O O . SER A 1 699 ? 20.803 6.350 -1.274 1.00 93.94 699 SER A O 1
ATOM 5519 N N . ALA A 1 700 ? 22.987 6.393 -1.830 1.00 95.31 700 ALA A N 1
ATOM 5520 C CA . ALA A 1 700 ? 23.478 6.119 -0.481 1.00 95.31 700 ALA A CA 1
ATOM 5521 C C . ALA A 1 700 ? 23.178 7.293 0.469 1.00 95.31 700 ALA A C 1
ATOM 5523 O O . ALA A 1 700 ? 22.614 7.083 1.545 1.00 95.31 700 ALA A O 1
ATOM 5524 N N . GLY A 1 701 ? 23.459 8.530 0.044 1.00 96.12 701 GLY A N 1
ATOM 5525 C CA . GLY A 1 701 ? 23.155 9.746 0.804 1.00 96.12 701 GLY A CA 1
ATOM 5526 C C . GLY A 1 701 ? 21.668 9.878 1.145 1.00 96.12 701 GLY A C 1
ATOM 5527 O O . GLY A 1 701 ? 21.309 10.025 2.314 1.00 96.12 701 GLY A O 1
ATOM 5528 N N . PHE A 1 702 ? 20.780 9.724 0.160 1.00 96.12 702 PHE A N 1
ATOM 5529 C CA . PHE A 1 702 ? 19.328 9.755 0.378 1.00 96.12 702 PHE A CA 1
ATOM 5530 C C . PHE A 1 702 ? 18.858 8.650 1.334 1.00 96.12 702 PHE A C 1
ATOM 5532 O O . PHE A 1 702 ? 17.960 8.867 2.149 1.00 96.12 702 PHE A O 1
ATOM 5539 N N . SER A 1 703 ? 19.488 7.472 1.296 1.00 96.38 703 SER A N 1
ATOM 5540 C CA . SER A 1 703 ? 19.187 6.377 2.225 1.00 96.38 703 SER A CA 1
ATOM 5541 C C . SER A 1 703 ? 19.574 6.703 3.671 1.00 96.38 703 SER A C 1
ATOM 5543 O O . SER A 1 703 ? 18.795 6.400 4.577 1.00 96.38 703 SER A O 1
ATOM 5545 N N . ILE A 1 704 ? 20.709 7.375 3.888 1.00 97.25 704 ILE A N 1
ATOM 5546 C CA . ILE A 1 704 ? 21.136 7.852 5.214 1.00 97.25 704 ILE A CA 1
ATOM 5547 C C . ILE A 1 704 ? 20.176 8.929 5.730 1.00 97.25 704 ILE A C 1
ATOM 5549 O O . ILE A 1 704 ? 19.713 8.842 6.867 1.00 97.25 704 ILE A O 1
ATOM 5553 N N . VAL A 1 705 ? 19.807 9.903 4.892 1.00 97.44 705 VAL A N 1
ATOM 5554 C CA . VAL A 1 705 ? 18.855 10.968 5.265 1.00 97.44 705 VAL A CA 1
ATOM 5555 C C . VAL A 1 705 ? 17.473 10.389 5.593 1.00 97.44 705 VAL A C 1
ATOM 5557 O O . VAL A 1 705 ? 16.838 10.800 6.568 1.00 97.44 705 VAL A O 1
ATOM 5560 N N . CYS A 1 706 ? 17.015 9.390 4.834 1.00 96.44 706 CYS A N 1
ATOM 5561 C CA . CYS A 1 706 ? 15.784 8.659 5.129 1.00 96.44 706 CYS A CA 1
ATOM 5562 C C . CYS A 1 706 ? 15.844 7.970 6.503 1.00 96.44 706 CYS A C 1
ATOM 5564 O O . CYS A 1 706 ? 14.892 8.080 7.277 1.00 96.44 706 CYS A O 1
ATOM 5566 N N . ALA A 1 707 ? 16.949 7.288 6.829 1.00 96.06 707 ALA A N 1
ATOM 5567 C CA . ALA A 1 707 ? 17.127 6.668 8.141 1.00 96.06 707 ALA A CA 1
ATOM 5568 C C . ALA A 1 707 ? 17.170 7.725 9.258 1.00 96.06 707 ALA A C 1
ATOM 5570 O O . ALA A 1 707 ? 16.479 7.580 10.263 1.00 96.06 707 ALA A O 1
ATOM 5571 N N . GLY A 1 708 ? 17.890 8.834 9.064 1.00 96.44 708 GLY A N 1
ATOM 5572 C CA . GLY A 1 708 ? 17.921 9.950 10.015 1.00 96.44 708 GLY A CA 1
ATOM 5573 C C . GLY A 1 708 ? 16.531 10.540 10.284 1.00 96.44 708 GLY A C 1
ATOM 5574 O O . GLY A 1 708 ? 16.168 10.776 11.436 1.00 96.44 708 GLY A O 1
ATOM 5575 N N . SER A 1 709 ? 15.707 10.686 9.243 1.00 95.38 709 SER A N 1
ATOM 5576 C CA . SER A 1 709 ? 14.322 11.172 9.360 1.00 95.38 709 SER A CA 1
ATOM 5577 C C . SER A 1 709 ? 13.442 10.239 10.202 1.00 95.38 709 SER A C 1
ATOM 5579 O O . SER A 1 709 ? 12.602 10.708 10.973 1.00 95.38 709 SER A O 1
ATOM 5581 N N . ALA A 1 710 ? 13.673 8.925 10.116 1.00 94.31 710 ALA A N 1
ATOM 5582 C CA . ALA A 1 710 ? 13.003 7.935 10.957 1.00 94.31 710 ALA A CA 1
ATOM 5583 C C . ALA A 1 710 ? 13.328 8.140 12.443 1.00 94.31 710 ALA A C 1
ATOM 5585 O O . ALA A 1 710 ? 12.430 8.149 13.284 1.00 94.31 710 ALA A O 1
ATOM 5586 N N . TRP A 1 711 ? 14.597 8.387 12.776 1.00 95.00 711 TRP A N 1
ATOM 5587 C CA . TRP A 1 711 ? 15.005 8.674 14.153 1.00 95.00 711 TRP A CA 1
ATOM 5588 C C . TRP A 1 711 ? 14.394 9.973 14.683 1.00 95.00 711 TRP A C 1
ATOM 5590 O O . TRP A 1 711 ? 13.914 10.001 15.817 1.00 95.00 711 TRP A O 1
ATOM 5600 N N . VAL A 1 712 ? 14.324 11.024 13.859 1.00 95.31 712 VAL A N 1
ATOM 5601 C CA . VAL A 1 712 ? 13.624 12.270 14.220 1.00 95.31 712 VAL A CA 1
ATOM 5602 C C . VAL A 1 712 ? 12.156 11.989 14.558 1.00 95.31 712 VAL A C 1
ATOM 5604 O O . VAL A 1 712 ? 11.674 12.434 15.603 1.00 95.31 712 VAL A O 1
ATOM 5607 N N . MET A 1 713 ? 11.460 11.197 13.733 1.00 93.50 713 MET A N 1
ATOM 5608 C CA . MET A 1 713 ? 10.075 10.796 13.996 1.00 93.50 713 ME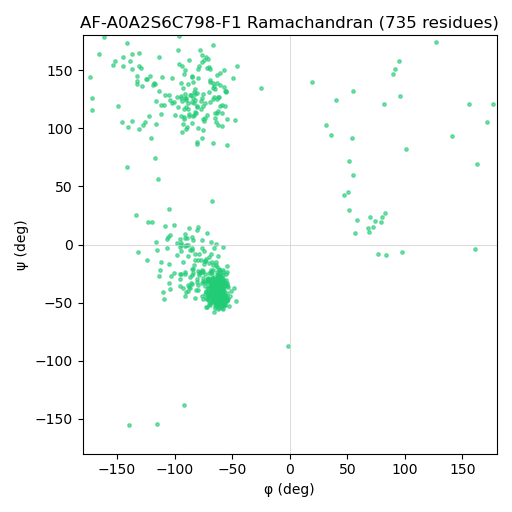T A CA 1
ATOM 5609 C C . MET A 1 713 ? 9.956 9.989 15.298 1.00 93.50 713 MET A C 1
ATOM 5611 O O . MET A 1 713 ? 9.081 10.276 16.115 1.00 93.50 713 MET A O 1
ATOM 5615 N N . LYS A 1 714 ? 10.866 9.040 15.554 1.00 91.62 714 LYS A N 1
ATOM 5616 C CA . LYS A 1 714 ? 10.898 8.261 16.803 1.00 91.62 714 LYS A CA 1
ATOM 5617 C C . LYS A 1 714 ? 11.018 9.152 18.033 1.00 91.62 714 LYS A C 1
ATOM 5619 O O . LYS A 1 714 ? 10.208 9.042 18.954 1.00 91.62 714 LYS A O 1
ATOM 5624 N N . PHE A 1 715 ? 11.987 10.068 18.053 1.00 91.62 715 PHE A N 1
ATOM 5625 C CA . PHE A 1 715 ? 12.169 10.993 19.176 1.00 91.62 715 PHE A CA 1
ATOM 5626 C C . PHE A 1 715 ? 10.957 11.902 19.383 1.00 91.62 715 PHE A C 1
ATOM 5628 O O . PHE A 1 715 ? 10.571 12.166 20.525 1.00 91.62 715 PHE A O 1
ATOM 5635 N N . TRP A 1 716 ? 10.317 12.344 18.299 1.00 91.19 716 TRP A N 1
ATOM 5636 C CA . TRP A 1 716 ? 9.092 13.131 18.377 1.00 91.19 716 TRP A CA 1
ATOM 5637 C C . TRP A 1 716 ? 7.944 12.330 19.004 1.00 91.19 716 TRP A C 1
ATOM 5639 O O . TRP A 1 716 ? 7.349 12.775 19.989 1.00 91.19 716 TRP A O 1
ATOM 5649 N N . LEU A 1 717 ? 7.673 11.121 18.509 1.00 86.56 717 LEU A N 1
ATOM 5650 C CA . LEU A 1 717 ? 6.605 10.268 19.036 1.00 86.56 717 LEU A CA 1
ATOM 5651 C C . LEU A 1 717 ? 6.858 9.853 20.491 1.00 86.56 717 LEU A C 1
ATOM 5653 O O . LEU A 1 717 ? 5.921 9.845 21.286 1.00 86.56 717 LEU A O 1
ATOM 5657 N N . MET A 1 718 ? 8.112 9.611 20.887 1.00 85.50 718 MET A N 1
ATOM 5658 C CA . MET A 1 718 ? 8.464 9.370 22.293 1.00 85.50 718 MET A CA 1
ATOM 5659 C C . MET A 1 718 ? 8.138 10.573 23.188 1.00 85.50 718 MET A C 1
ATOM 5661 O O . MET A 1 718 ? 7.581 10.397 24.272 1.00 85.50 718 MET A O 1
ATOM 5665 N N . ARG A 1 719 ? 8.424 11.804 22.738 1.00 85.38 719 ARG A N 1
ATOM 5666 C CA . ARG A 1 719 ? 8.049 13.026 23.474 1.00 85.38 719 ARG A CA 1
ATOM 5667 C C . ARG A 1 719 ? 6.532 13.178 23.594 1.00 85.38 719 ARG A C 1
ATOM 5669 O O . ARG A 1 719 ? 6.053 13.548 24.661 1.00 85.38 719 ARG A O 1
ATOM 5676 N N . MET A 1 720 ? 5.778 12.869 22.539 1.00 82.12 720 MET A N 1
ATOM 5677 C CA . MET A 1 720 ? 4.309 12.917 22.566 1.00 82.12 720 MET A CA 1
ATOM 5678 C C . MET A 1 720 ? 3.721 11.861 23.500 1.00 82.12 720 MET A C 1
ATOM 5680 O O . MET A 1 720 ? 2.894 12.187 24.344 1.00 82.12 720 MET A O 1
ATOM 5684 N N . ASN A 1 721 ? 4.207 10.623 23.420 1.00 82.38 721 ASN A N 1
ATOM 5685 C CA . ASN A 1 721 ? 3.801 9.558 24.331 1.00 82.38 721 ASN A CA 1
ATOM 5686 C C . ASN A 1 721 ? 4.126 9.905 25.792 1.00 82.38 721 ASN A C 1
ATOM 5688 O O . ASN A 1 721 ? 3.376 9.524 26.684 1.00 82.38 721 ASN A O 1
ATOM 5692 N N . ARG A 1 722 ? 5.211 10.651 26.058 1.00 79.50 722 ARG A N 1
ATOM 5693 C CA . ARG A 1 722 ? 5.524 11.150 27.406 1.00 79.50 722 ARG A CA 1
ATOM 5694 C C . ARG A 1 722 ? 4.502 12.178 27.900 1.00 79.50 722 ARG A C 1
ATOM 5696 O O . ARG A 1 722 ? 4.165 12.121 29.073 1.00 79.50 722 ARG A O 1
ATOM 5703 N N . LYS A 1 723 ? 3.995 13.062 27.032 1.00 75.44 723 LYS A N 1
ATOM 5704 C CA . LYS A 1 723 ? 2.913 14.003 27.380 1.00 75.44 723 LYS A CA 1
ATOM 5705 C C . LYS A 1 723 ? 1.600 13.276 27.672 1.00 75.44 723 LYS A C 1
ATOM 5707 O O . LYS A 1 723 ? 1.035 13.485 28.730 1.00 75.44 723 LYS A O 1
ATOM 5712 N N . ILE A 1 724 ? 1.218 12.316 26.825 1.00 70.50 724 ILE A N 1
ATOM 5713 C CA . ILE A 1 724 ? 0.025 11.473 27.048 1.00 70.50 724 ILE A CA 1
ATOM 5714 C C . ILE A 1 724 ? 0.108 10.738 28.398 1.00 70.50 724 ILE A C 1
ATOM 5716 O O . ILE A 1 724 ? -0.892 10.580 29.084 1.00 70.50 724 ILE A O 1
ATOM 5720 N N . ARG A 1 725 ? 1.311 10.315 28.822 1.00 66.56 725 ARG A N 1
ATOM 5721 C CA . ARG A 1 725 ? 1.520 9.720 30.157 1.00 66.56 725 ARG A CA 1
ATOM 5722 C C . ARG A 1 725 ? 1.328 10.712 31.310 1.00 66.56 725 ARG A C 1
ATOM 5724 O O . ARG A 1 725 ? 1.012 10.268 32.406 1.00 66.56 725 ARG A O 1
ATOM 5731 N N . MET A 1 726 ? 1.577 12.003 31.094 1.00 63.06 726 MET A N 1
ATOM 5732 C CA . MET A 1 726 ? 1.426 13.045 32.116 1.00 63.06 726 MET A CA 1
ATOM 5733 C C . MET A 1 726 ? -0.033 13.481 32.289 1.00 63.06 726 MET A C 1
ATOM 5735 O O . MET A 1 726 ? -0.416 13.799 33.407 1.00 63.06 726 MET A O 1
ATOM 5739 N N . ASP A 1 727 ? -0.848 13.409 31.233 1.00 58.75 727 ASP A N 1
ATOM 5740 C CA . ASP A 1 727 ? -2.264 13.814 31.253 1.00 58.75 727 ASP A CA 1
ATOM 5741 C C . ASP A 1 727 ? -3.198 12.789 31.947 1.00 58.75 727 ASP A C 1
ATOM 5743 O O . ASP A 1 727 ? -4.408 12.973 31.994 1.00 58.75 727 ASP A O 1
ATOM 5747 N N . GLY A 1 728 ? -2.659 11.700 32.515 1.00 42.38 728 GLY A N 1
ATOM 5748 C CA . GLY A 1 728 ? -3.389 10.785 33.410 1.00 42.38 728 GLY A CA 1
ATOM 5749 C C . GLY A 1 728 ? -4.362 9.801 32.746 1.00 42.38 728 GLY A C 1
ATOM 5750 O O . GLY A 1 728 ? -4.835 8.878 33.412 1.00 42.38 728 GLY A O 1
ATOM 5751 N N . ASP A 1 729 ? -4.620 9.924 31.445 1.00 41.28 729 ASP A N 1
ATOM 5752 C CA . ASP A 1 729 ? -5.602 9.100 30.738 1.00 41.28 729 ASP A CA 1
ATOM 5753 C C . ASP A 1 729 ? -5.038 7.712 30.360 1.00 41.28 729 ASP A C 1
ATOM 5755 O O . ASP A 1 729 ? -4.464 7.473 29.290 1.00 41.28 729 ASP A O 1
ATOM 5759 N N . LYS A 1 730 ? -5.148 6.761 31.297 1.00 41.38 730 LYS A N 1
ATOM 5760 C CA . LYS A 1 730 ? -4.581 5.401 31.185 1.00 41.38 730 LYS A CA 1
ATOM 5761 C C . LYS A 1 730 ? -5.252 4.527 30.112 1.00 41.38 730 LYS A C 1
ATOM 5763 O O . LYS A 1 730 ? -4.738 3.443 29.831 1.00 41.38 730 LYS A O 1
ATOM 5768 N N . ARG A 1 731 ? -6.362 4.974 29.504 1.00 41.41 731 ARG A N 1
ATOM 5769 C CA . ARG A 1 731 ? -7.102 4.244 28.454 1.00 41.41 731 ARG A CA 1
ATOM 5770 C C . ARG A 1 731 ? -6.713 4.655 27.021 1.00 41.41 731 ARG A C 1
ATOM 5772 O O . ARG A 1 731 ? -7.185 4.034 26.071 1.00 41.41 731 ARG A O 1
ATOM 5779 N N . VAL A 1 732 ? -5.814 5.629 26.830 1.00 52.50 732 VAL A N 1
ATOM 5780 C CA . VAL A 1 732 ? -5.454 6.135 25.490 1.00 52.50 732 VAL A CA 1
ATOM 5781 C C . VAL A 1 732 ? -4.396 5.262 24.799 1.00 52.50 732 VAL A C 1
ATOM 5783 O O . VAL A 1 732 ? -3.275 5.078 25.284 1.00 52.50 732 VAL A O 1
ATOM 5786 N N . LEU A 1 733 ? -4.745 4.744 23.615 1.00 56.31 733 LEU A N 1
ATOM 5787 C CA . LEU A 1 733 ? -3.835 4.048 22.697 1.00 56.31 733 LEU A CA 1
ATOM 5788 C C . LEU A 1 733 ? -2.627 4.943 22.353 1.00 56.31 733 LEU A C 1
ATOM 5790 O O . LEU A 1 733 ? -2.777 6.106 21.985 1.00 56.31 733 LEU A O 1
ATOM 5794 N N . ARG A 1 734 ? -1.409 4.398 22.441 1.00 67.81 734 ARG A N 1
ATOM 5795 C CA . ARG A 1 734 ? -0.158 5.162 22.268 1.00 67.81 734 ARG A CA 1
ATOM 5796 C C . ARG A 1 734 ? 0.385 5.044 20.843 1.00 67.81 734 ARG A C 1
ATOM 5798 O O . ARG A 1 734 ? 0.153 4.043 20.157 1.00 67.81 734 ARG A O 1
ATOM 5805 N N . TYR A 1 735 ? 1.168 6.035 20.410 1.00 69.25 735 TYR A N 1
ATOM 5806 C CA . TYR A 1 735 ? 1.835 5.989 19.107 1.00 69.25 735 TYR A CA 1
ATOM 5807 C C . TYR A 1 735 ? 2.958 4.945 19.110 1.00 69.25 735 TYR A C 1
ATOM 5809 O O . TYR A 1 735 ? 3.806 4.949 20.002 1.00 69.25 735 TYR A O 1
ATOM 5817 N N . ALA A 1 736 ? 2.985 4.080 18.097 1.00 66.62 736 ALA A N 1
ATOM 5818 C CA . ALA A 1 736 ? 4.093 3.156 17.850 1.00 66.62 736 ALA A CA 1
ATOM 5819 C C . ALA A 1 736 ? 5.204 3.856 17.046 1.00 66.62 736 ALA A C 1
ATOM 5821 O O . ALA A 1 736 ? 4.906 4.632 16.127 1.00 66.62 736 ALA A O 1
ATOM 5822 N N . TYR A 1 737 ? 6.466 3.598 17.394 1.00 68.06 737 TYR A N 1
ATOM 5823 C CA . TYR A 1 737 ? 7.638 4.294 16.847 1.00 68.06 737 TYR A CA 1
ATOM 5824 C C . TYR A 1 737 ? 8.766 3.355 16.402 1.00 68.06 737 TYR A C 1
ATOM 5826 O O . TYR A 1 737 ? 8.692 2.136 16.641 1.00 68.06 737 TYR A O 1
#

InterPro domains:
  IPR011701 Major facilitator superfamily [PF07690] (314-680)
  IPR020846 Major facilitator superfamily domain [PS50850] (310-737)
  IPR036259 MFS transporter superfamily [G3DSA:1.20.1250.20] (300-504)
  IPR036259 MFS transporter superfamily [G3DSA:1.20.1250.20] (532-715)
  IPR036259 MFS transporter superfamily [SSF103473] (297-719)

Nearest PDB structures (foldseek):
  8jli-assembly1_B  TM=7.927E-01  e=1.958E-10  Homo sapiens
  6rw3-assembly1_A  TM=7.866E-01  e=6.967E-10  Plasmodium falciparum
  6rw3-assembly4_D  TM=7.638E-01  e=2.523E-10  Plasmodium falciparum
  8wjq-assembly1_A  TM=7.509E-01  e=8.107E-09  Homo sapiens
  8bvs-assembly1_A  TM=6.854E-01  e=1.117E-07  Rattus norvegicus

Mean predicted aligned error: 18.58 Å

Solvent-accessible surface area (backbone atoms only — not comparable to full-atom values): 40166 Å² total; per-residue (Å²): 133,89,89,86,92,82,92,84,88,91,84,85,88,80,84,84,54,70,70,55,54,52,49,49,50,51,51,57,54,50,73,66,42,77,61,49,18,93,56,31,70,93,39,32,33,90,75,30,40,45,51,49,50,52,50,48,30,61,75,68,40,30,76,63,46,42,46,36,36,37,48,21,49,78,89,45,69,67,53,52,53,51,51,56,51,52,52,50,52,54,51,51,57,54,30,58,73,42,47,18,61,76,53,54,72,36,50,49,77,44,72,51,79,46,74,92,74,26,56,73,50,52,65,46,59,53,46,56,52,46,44,53,48,30,66,59,45,57,69,69,54,37,58,97,78,80,91,64,102,76,70,84,77,73,90,59,71,52,44,46,61,29,35,36,38,41,38,38,60,67,29,49,40,34,63,68,45,94,63,81,83,66,98,84,64,80,84,88,51,87,21,40,34,38,40,31,47,59,88,57,79,89,79,81,72,90,83,71,96,76,88,77,78,81,60,89,91,68,52,74,72,77,56,56,59,43,86,38,44,54,75,45,51,58,68,48,52,61,46,46,66,84,80,82,83,90,78,90,76,90,82,81,86,79,90,83,90,78,87,47,102,77,80,58,86,75,89,77,84,64,55,62,45,93,90,75,70,49,82,48,84,79,76,78,75,48,46,99,32,57,48,72,64,96,79,52,74,66,56,54,50,49,50,52,54,51,48,66,50,46,47,60,52,54,23,51,54,38,19,53,50,38,32,57,68,46,42,61,66,53,21,57,79,49,62,48,44,71,69,25,72,47,51,74,68,57,49,54,47,36,65,48,40,20,56,53,25,19,48,68,30,26,60,62,39,57,52,46,51,79,79,48,62,45,17,56,52,51,15,50,33,39,32,52,25,15,50,42,42,28,53,48,45,72,40,63,33,59,66,51,42,38,50,39,29,26,52,32,14,36,40,47,25,40,48,64,54,45,52,54,43,54,45,62,62,70,37,42,84,59,50,36,21,29,52,48,16,49,37,55,24,20,43,27,48,16,63,28,45,41,50,61,52,46,57,65,39,44,73,45,45,58,56,96,80,37,52,21,51,32,52,46,30,41,55,52,13,52,55,38,31,56,50,15,61,52,34,43,75,57,41,59,49,54,54,83,68,26,85,93,50,54,73,70,54,18,53,52,38,42,52,56,38,59,75,68,45,48,72,78,58,82,88,60,57,55,67,55,15,35,53,55,28,73,70,33,68,67,47,55,53,47,22,51,28,44,20,26,46,42,37,36,49,41,56,69,89,43,45,61,64,58,46,46,60,63,66,64,90,47,67,67,57,33,48,54,62,50,22,59,31,29,44,52,18,24,58,48,18,30,55,50,25,42,50,30,32,72,70,54,38,50,46,62,56,36,38,53,23,27,48,42,18,30,53,11,26,50,43,32,50,76,46,86,50,59,69,58,32,54,53,14,49,33,34,28,38,31,11,47,56,35,33,57,31,50,52,55,37,46,50,48,62,71,45,34,44,34,76,43,21,21,46,36,36,52,37,50,28,54,47,62,12,52,55,30,65,70,60,37,59,76,47,62,55,79,85,42,60,76,50,36,46,69,36,28,54,50,26,28,50,28,26,51,52,24,34,52,45,39,52,55,50,34,56,49,47,53,54,50,48,52,50,53,66,69,72,67,57,86,84,64,61,41,75,73,66

Foldseek 3Di:
DDDDDDDDDDDDDDDDDVVVVVVVVVVVQLVPADQACPQHSNHHLLLQLLSVLVVVCVVLQFQAAEAEEEEQAPPDPPLVVVLVVVLVVLLVVSCVNSSNVVSSVRYDHHYDDDCVARHNDFPLSVLVVLQVVLVVVSVVRHDPPDDDPPDPNDQFPGLHSFKHWYQHPQQSCQQRPVDDDDPDDDPPFRGKIKIAGNVDDDDDDPDDDDDDDPDPPDDSRNDRIDIDRPSCCVVPCRRPVDDDDDDDDDDDDDDDFDADPPRDRDPDDFDADPPPRDTDDDDAPQGPLRDHDPDDPLVVVLVVVCCVQQQVLLLVLLLLVLLLLCLLLLCVVFCPCVQAVDDPVLSLLLSQLLLVLLLVQQQVLLLVCVVDFLQLLLLVLLLQLLVLLLCCLVRRYSVSSNVSSSVSSNSSNNSLLSSLLLLLQQDFLLCSLLSLLSSLLSNLQSLLCNLVVLVVQQVCACPVHGGSSSSSSNVSSVVSNVSSVVSSLRHAGHLCRGDPADNVSSVVRRVSSVVRAFQADDDDRLVVLLVVLVPDVVLVLLLLLLLLLVLLVLCSSCQLVLLVLLPDPDSSVSSNLSNPLSNLLSVLLSVLSNVCSVNLALLVSLLVLLVQLLVLLVQLQPDPDSVSVSVSSSRNSNSSSSNNSSSLSLLLQPQVNYSSNSSSSSSSSVSSSCVSNNCSVVLQDPVCPNSSNSSSVSSNVSSVVSSVSSVVSVVVQVVVQVVVVVVVPPPGRGRRD

Radius of gyration: 34.27 Å; Cα contacts (8 Å, |Δi|>4): 998; chains: 1; bounding box: 100×83×108 Å

Sequence (737 aa):
MAAPTTTGTNHDGQVDNPLEQGRQFLQMLRNRITNPSTRNPNMSWESNAADQIALQLQEDGHQKWGFVIYRTTYESDNGWAEFIRRLRYQMDDVFEYLGGRDVLQKCKLTVIEDRNTLDGASTDHVRRHFQQWAIHNYRLEQSPSGNDGTSQVAIGRSSRYRYALQVDGDSLHSLVHEAPDPADIDTTSKGWVKLIDKSWYLGRSEGGFEVYEPIEGVTERDVGWMQVAYQDVMSEWFAFPSRTLPSSTTLNIKGSMEKSKNDEVVMTEYVQDPETGAKLHPVAKLDYSGAAAKTGPREIKLVRKLDLWIMPMLWLMYWLNYLDRNAITLAKLNTLEEDTNITSTQYLTCVSILFVGYIVAQVPSNMLITRVRPSWYMAGAMALWAIVSALTALANSYTSLLVTRFLLGIVEAPFYPGAIWLLGVFYTRKEIATRISILYSANMFAMCSAGLIAIGVFDMHGMAGVSGWQWLFIIQGALTFVVAVASAFVLPNQPLDTWWLTEEEKQLAHNRVTRDTVHASSSTGSIQGLLVAMKDPRVWLFVFMQHMHLAANGFKNFLPTVVETLGFEDQKVTLALVTPPYFLAGVISVLWAASSGRFNERTWHLTIAKGIAVVGFIIGTVTLNTGARYFSMILFCIGTYCANSIIYAWTASTCGQTVQKKASALALVSTISNVAFIWTPYLWPSSDAPAFRPAMISSAGFSIVCAGSAWVMKFWLMRMNRKIRMDGDKRVLRYAY

Organism: NCBI:txid357750

pLDDT: mean 73.85, std 20.3, range [21.7, 97.44]